Protein 6BNG (pdb70)

Nearest PDB structures (foldseek):
  6bng-assembly1_A-2  TM=1.004E+00  e=1.005E-58  Acinetobacter baumannii AB307-0294
  6bng-assembly1_B-2  TM=1.002E+00  e=2.944E-54  Acinetobacter baumannii AB307-0294
  4jth-assembly1_C  TM=9.704E-01  e=1.475E-37  Neisseria meningitidis MC58
  4jtg-assembly1_D  TM=9.733E-01  e=2.220E-37  Neisseria meningitidis MC58
  4jtg-assembly1_A  TM=9.675E-01  e=5.995E-37  Neisseria meningitidis MC58

Sequence (547 aa):
HHKPQEVVRLGDIQMANHLPFVLFGGMNVLESKDLAFEIAETYIDICKRLDIPYVFKASFDKANRSSLHSFRGPGLEKGIEWLGDIKKHFNVPIITDVHEPYQAAPVAEVADIIQLPAFLSRQTDLVEAMAKTQAIINIKKAQFLAPHHEMRHILHKCLEAGNDKLILCERGSAFGYNNLVVDMLGFDIIMKEMNVPVFFDVTHALQTPGGGRRAQITTLARAGMATGLAGLFLESHPDPDKAKCDGPSALRLSQLEPFLAQLKELDTLVKGFKKLDTHKPQEVVRLGDIQMANHLPFVLFGGMNVLESKDLAFEIAETYIDICKRLDIPYVFKASFDKANRSSLHSFRGPGLEKGIEWLGDIKKHFNVPIITDVHEPYQAAPVAEVADIIQLPAFLSRQTDLVEAMAKTQAIINIKKAQFLAPHHEMRHILHKCLEAGNDKLILCERGSAFGYNNLVVDMLGFDIMKEMNVPVFFDVTHALQTPRRAQITTLARAGMATGLAGLFLESHPDPDKCDGPSALRLSQLEPFLAQLKELDTLVKGFKKLDTH

InterPro domains:
  IPR006218 DAHP synthetase I/KDSA [PF00793] (14-277)
  IPR006269 3-deoxy-8-phosphooctulonate synthase [MF_00056] (17-279)
  IPR006269 3-deoxy-8-phosphooctulonate synthase [PTHR21057] (11-283)
  IPR006269 3-deoxy-8-phosphooctulonate synthase [TIGR01362] (22-277)
  IPR013785 Aldolase-type TIM barrel [G3DSA:3.20.20.70] (2-285)

Organism: Acinetobacter baumannii (strain AB307-0294) (NCBI:txid557600)

Solvent-accessible surface area: 21484 Å² total; per-residue (Å²): 124,163,55,34,78,93,35,0,143,33,75,108,22,77,0,0,24,110,41,80,2,0,0,0,0,0,0,10,0,1,37,46,73,117,33,0,45,92,0,0,108,39,0,50,62,11,4,167,132,34,109,8,44,17,0,0,4,0,0,0,14,23,48,99,77,121,53,156,162,25,75,114,23,32,21,31,141,106,0,28,103,35,1,21,55,0,60,87,129,42,138,9,28,0,0,0,13,0,20,88,55,144,13,1,63,50,1,24,143,23,2,30,0,0,9,1,18,11,118,50,1,122,99,78,101,6,1,83,24,1,0,156,37,86,15,8,1,0,0,9,3,0,25,118,10,38,26,107,40,0,100,110,6,5,89,48,0,10,145,28,41,1,48,52,0,0,0,0,2,19,0,13,52,54,70,206,74,44,4,1,5,33,1,32,2,2,33,80,0,44,129,12,79,0,0,0,0,0,0,0,0,16,0,2,35,57,56,78,84,94,46,23,35,25,0,11,12,2,0,25,0,0,0,0,1,5,0,0,0,0,0,0,2,1,13,53,52,1,113,146,19,104,16,39,3,83,6,5,0,71,14,98,32,0,57,57,1,0,40,18,1,51,93,0,2,83,39,8,46,65,31,82,113,54,92,9,188,118,33,32,96,56,2,71,29,74,136,15,109,0,0,26,114,42,82,3,0,0,0,0,0,5,29,14,13,56,47,60,77,24,11,50,97,0,2,46,40,0,35,72,11,4,78,160,44,110,7,47,17,0,8,5,13,21,10,17,15,42,106,84,125,52,94,175,29,66,120,38,36,24,50,87,114,1,26,62,64,21,22,100,17,62,88,146,64,137,15,23,5,2,17,18,0,24,81,50,150,14,1,59,54,5,24,137,29,5,29,0,0,15,1,15,11,107,51,1,134,93,71,100,4,3,102,27,2,0,67,32,112,14,10,2,0,0,9,3,0,27,117,17,38,23,109,53,0,146,87,6,8,46,53,1,53,150,32,53,3,78,21,0,0,0,0,3,22,0,14,52,53,72,208,101,59,13,2,5,25,2,5,2,0,31,70,0,45,79,39,78,0,0,0,0,0,0,0,0,24,1,6,52,102,92,74,45,42,14,1,18,11,2,0,29,0,0,0,0,0,4,0,0,0,0,11,1,8,1,43,65,62,12,157,81,28,29,7,99,9,5,0,33,15,112,12,0,33,64,3,0,36,21,2,55,98,0,4,85,31,5,43,66,38,81,109,43,95,0,135

CATH classification: 3.20.20.70

Radius of gyration: 25.03 Å; Cα contacts (8 Å, |Δi|>4): 1217; chains: 2; bounding box: 47×47×76 Å

B-factor: mean 63.25, std 25.28, range [14.97, 135.39]

Foldseek 3Di:
DFAFALWFDDPVDIFHLLDQAAEAEAAAACPDLVQRLVRLVLVVVLCVVLVHHYAYEHEQFDPDDPDPPADTHPDQPVVLVSLQVSCVVVVHAYEYEDDDLVSQQSSVVRHQEYEYDQVCLPVLSNLLSNLVNQHAYEYEHHQDDALLVVVVSCRSSVVSPHRRYEYEYQFHDDDAQAGDGDLVSVVSNVVSSYFYEYALLNRCGSHVPHVLVCSLVSLLSNLLSRGRYYYAHAGCQLVPRSPSSSRHHNSVCVNVSVNVSSVSNVVNSPDDDDDPD/DFALWFDDPPDTFHLLDQAAEAEAAAACPDLVQRLVRLVLVVVLCVVLVHHYAYEHEQFPDDDDDPPADTHPDLPVVLVSLQVSCVVPVHAYEYEDDALVSQQSSLVRHQEYEHDQVCLPPLSNLLSNLVNQHAYEYEHHQDDALLVVVVSCVSSVVSPHRRYEYEYQFHDDDAQAGDGDLVSVVSNSVVSHFYEYELLNNHGSCCCPCSLVVLLSNLLVGGRYYYAHAGCQLVRPSSVSHHNSVCPNVSVNVSSVSNVVNSPDDDDDPD

Structure (mmCIF, N/CA/C/O backbone):
data_6BNG
#
_entry.id   6BNG
#
_cell.length_a   77.690
_cell.length_b   83.930
_cell.length_c   87.700
_cell.angle_alpha   90.000
_cell.angle_beta   90.000
_cell.angle_gamma   90.000
#
_symmetry.space_group_name_H-M   'P 21 21 2'
#
loop_
_entity.id
_entity.type
_entity.pdbx_description
1 polymer '2-dehydro-3-deoxyphosphooctonate aldolase'
2 non-polymer 'SULFATE ION'
3 water water
#
loop_
_atom_site.group_PDB
_atom_site.id
_atom_site.type_symbol
_atom_site.label_atom_id
_atom_site.label_alt_id
_atom_site.label_comp_id
_atom_site.label_asym_id
_atom_site.label_entity_id
_atom_site.label_seq_id
_atom_site.pdbx_PDB_ins_code
_atom_site.Cartn_x
_atom_site.Cartn_y
_atom_site.Cartn_z
_atom_site.occupancy
_atom_site.B_iso_or_equiv
_atom_site.auth_seq_id
_atom_site.auth_comp_id
_atom_site.auth_asym_id
_atom_site.auth_atom_id
_atom_site.pdbx_PDB_model_num
ATOM 1 N N . HIS A 1 7 ? 42.489 -27.394 12.100 1.00 94.04 3 HIS A N 1
ATOM 2 C CA . HIS A 1 7 ? 41.429 -26.418 11.896 1.00 94.13 3 HIS A CA 1
ATOM 3 C C . HIS A 1 7 ? 41.587 -25.711 10.551 1.00 88.86 3 HIS A C 1
ATOM 4 O O . HIS A 1 7 ? 41.626 -24.483 10.488 1.00 81.68 3 HIS A O 1
ATOM 6 N N . HIS A 1 8 ? 41.637 -26.480 9.464 1.00 87.67 4 HIS A N 1
ATOM 7 C CA . HIS A 1 8 ? 42.083 -25.904 8.203 1.00 81.51 4 HIS A CA 1
ATOM 8 C C . HIS A 1 8 ? 40.981 -25.583 7.202 1.00 79.23 4 HIS A C 1
ATOM 9 O O . HIS A 1 8 ? 41.152 -24.667 6.390 1.00 78.88 4 HIS A O 1
ATOM 16 N N . LYS A 1 9 ? 39.867 -26.280 7.235 1.00 71.49 5 LYS A N 1
ATOM 17 C CA . LYS A 1 9 ? 38.961 -26.127 6.122 1.00 61.26 5 LYS A CA 1
ATOM 18 C C . LYS A 1 9 ? 37.682 -25.428 6.567 1.00 53.05 5 LYS A C 1
ATOM 19 O O . LYS A 1 9 ? 37.238 -25.611 7.700 1.00 52.90 5 LYS A O 1
ATOM 21 N N . PRO A 1 10 ? 37.085 -24.601 5.721 1.00 51.34 6 PRO A N 1
ATOM 22 C CA . PRO A 1 10 ? 35.786 -24.017 6.062 1.00 49.95 6 PRO A CA 1
ATOM 23 C C . PRO A 1 10 ? 34.642 -24.975 5.746 1.00 52.88 6 PRO A C 1
ATOM 24 O O . PRO A 1 10 ? 34.790 -25.961 5.015 1.00 47.50 6 PRO A O 1
ATOM 28 N N . GLN A 1 11 ? 33.488 -24.678 6.352 1.00 49.13 7 GLN A N 1
ATOM 29 C CA . GLN A 1 11 ? 32.291 -25.506 6.197 1.00 52.06 7 GLN A CA 1
ATOM 30 C C . GLN A 1 11 ? 31.601 -25.176 4.882 1.00 48.53 7 GLN A C 1
ATOM 31 O O . GLN A 1 11 ? 31.252 -24.012 4.626 1.00 48.67 7 GLN A O 1
ATOM 37 N N . GLU A 1 12 ? 31.417 -26.196 4.045 1.00 51.47 8 GLU A N 1
ATOM 38 C CA . GLU A 1 12 ? 30.710 -25.994 2.787 1.00 57.47 8 GLU A CA 1
ATOM 39 C C . GLU A 1 12 ? 29.235 -25.683 3.025 1.00 51.01 8 GLU A C 1
ATOM 40 O O . GLU A 1 12 ? 28.654 -24.854 2.314 1.00 43.52 8 GLU A O 1
ATOM 46 N N . VAL A 1 13 ? 28.628 -26.308 4.032 1.00 46.42 9 VAL A N 1
ATOM 47 C CA . VAL A 1 13 ? 27.226 -26.072 4.404 1.00 49.05 9 VAL A CA 1
ATOM 48 C C . VAL A 1 13 ? 27.202 -25.340 5.740 1.00 44.50 9 VAL A C 1
ATOM 49 O O . VAL A 1 13 ? 27.682 -25.859 6.750 1.00 54.25 9 VAL A O 1
ATOM 53 N N . VAL A 1 14 ? 26.712 -24.112 5.758 1.00 45.85 10 VAL A N 1
ATOM 54 C CA . VAL A 1 14 ? 26.643 -23.359 7.005 1.00 46.12 10 VAL A CA 1
ATOM 55 C C . VAL A 1 14 ? 25.228 -23.462 7.559 1.00 49.59 10 VAL A C 1
ATOM 56 O O . VAL A 1 14 ? 24.254 -23.089 6.893 1.00 49.97 10 VAL A O 1
ATOM 60 N N . ARG A 1 15 ? 25.122 -23.974 8.777 1.00 53.55 11 ARG A N 1
ATOM 61 C CA . ARG A 1 15 ? 23.855 -24.268 9.425 1.00 51.47 11 ARG A CA 1
ATOM 62 C C . ARG A 1 15 ? 23.562 -23.259 10.517 1.00 55.00 11 ARG A C 1
ATOM 63 O O . ARG A 1 15 ? 24.466 -22.820 11.231 1.00 57.00 11 ARG A O 1
ATOM 71 N N . LEU A 1 16 ? 22.298 -22.858 10.604 1.00 51.65 12 LEU A N 1
ATOM 72 C CA . LEU A 1 16 ? 21.838 -21.957 11.659 1.00 53.03 12 LEU A CA 1
ATOM 73 C C . LEU A 1 16 ? 20.453 -22.460 12.069 1.00 54.07 12 LEU A C 1
ATOM 74 O O . LEU A 1 16 ? 19.445 -22.081 11.474 1.00 49.29 12 LEU A O 1
ATOM 79 N N . GLY A 1 17 ? 20.425 -23.383 13.016 1.00 61.72 13 GLY A N 1
ATOM 80 C CA . GLY A 1 17 ? 19.169 -24.015 13.397 1.00 60.17 13 GLY A CA 1
ATOM 81 C C . GLY A 1 17 ? 18.575 -24.751 12.211 1.00 57.86 13 GLY A C 1
ATOM 82 O O . GLY A 1 17 ? 19.211 -25.630 11.609 1.00 58.10 13 GLY A O 1
ATOM 83 N N . ASP A 1 18 ? 17.354 -24.370 11.842 1.00 63.28 14 ASP A N 1
ATOM 84 C CA . ASP A 1 18 ? 16.664 -25.005 10.724 1.00 66.76 14 ASP A CA 1
ATOM 85 C C . ASP A 1 18 ? 17.251 -24.621 9.368 1.00 63.25 14 ASP A C 1
ATOM 86 O O . ASP A 1 18 ? 16.993 -25.317 8.379 1.00 65.73 14 ASP A O 1
ATOM 88 N N . ILE A 1 19 ? 18.006 -23.519 9.290 1.00 50.42 15 ILE A N 1
ATOM 89 C CA . ILE A 1 19 ? 18.459 -22.974 8.016 1.00 50.81 15 ILE A CA 1
ATOM 90 C C . ILE A 1 19 ? 19.788 -23.606 7.627 1.00 51.00 15 ILE A C 1
ATOM 91 O O . ILE A 1 19 ? 20.682 -23.798 8.462 1.00 49.06 15 ILE A O 1
ATOM 96 N N . GLN A 1 20 ? 19.923 -23.917 6.341 1.00 51.26 16 GLN A N 1
ATOM 97 C CA . GLN A 1 20 ? 21.141 -24.461 5.765 1.00 47.98 16 GLN A CA 1
ATOM 98 C C . GLN A 1 20 ? 21.556 -23.609 4.580 1.00 44.31 16 GLN A C 1
ATOM 99 O O . GLN A 1 20 ? 20.768 -23.439 3.649 1.00 50.50 16 GLN A O 1
ATOM 105 N N . MET A 1 21 ? 22.796 -23.124 4.588 1.00 40.76 17 MET A N 1
ATOM 106 C CA . MET A 1 21 ? 23.324 -22.258 3.540 1.00 42.04 17 MET A CA 1
ATOM 107 C C . MET A 1 21 ? 24.460 -22.953 2.789 1.00 50.37 17 MET A C 1
ATOM 108 O O . MET A 1 21 ? 25.445 -23.389 3.402 1.00 50.49 17 MET A O 1
ATOM 113 N N . ALA A 1 22 ? 24.304 -23.083 1.471 1.00 40.44 18 ALA A N 1
ATOM 114 C CA . ALA A 1 22 ? 25.306 -23.683 0.602 1.00 42.08 18 ALA A CA 1
ATOM 115 C C . ALA A 1 22 ? 24.941 -23.371 -0.840 1.00 41.20 18 ALA A C 1
ATOM 116 O O . ALA A 1 22 ? 23.768 -23.232 -1.183 1.00 41.06 18 ALA A O 1
ATOM 118 N N . ASN A 1 23 ? 25.959 -23.370 -1.696 1.00 48.18 19 ASN A N 1
ATOM 119 C CA . ASN A 1 23 ? 25.798 -22.950 -3.083 1.00 47.81 19 ASN A CA 1
ATOM 120 C C . ASN A 1 23 ? 24.932 -23.899 -3.910 1.00 49.13 19 ASN A C 1
ATOM 121 O O . ASN A 1 23 ? 24.435 -23.494 -4.967 1.00 50.76 19 ASN A O 1
ATOM 126 N N . HIS A 1 24 ? 24.713 -25.131 -3.454 1.00 50.54 20 HIS A N 1
ATOM 127 C CA . HIS A 1 24 ? 23.845 -26.071 -4.157 1.00 48.57 20 HIS A CA 1
ATOM 128 C C . HIS A 1 24 ? 22.448 -26.168 -3.558 1.00 50.16 20 HIS A C 1
ATOM 129 O O . HIS A 1 24 ? 21.630 -26.939 -4.071 1.00 47.68 20 HIS A O 1
ATOM 136 N N . LEU A 1 25 ? 22.160 -25.429 -2.494 1.00 44.70 21 LEU A N 1
ATOM 137 C CA . LEU A 1 25 ? 20.910 -25.507 -1.753 1.00 44.68 21 LEU A CA 1
ATOM 138 C C . LEU A 1 25 ? 19.987 -24.339 -2.112 1.00 51.51 21 LEU A C 1
ATOM 139 O O . LEU A 1 25 ? 20.409 -23.367 -2.745 1.00 49.96 21 LEU A O 1
ATOM 144 N N . PRO A 1 26 ? 18.698 -24.410 -1.742 1.00 47.04 22 PRO A N 1
ATOM 145 C CA . PRO A 1 26 ? 17.799 -23.274 -2.008 1.00 42.44 22 PRO A CA 1
ATOM 146 C C . PRO A 1 26 ? 18.335 -21.987 -1.388 1.00 43.48 22 PRO A C 1
ATOM 147 O O . PRO A 1 26 ? 18.820 -21.982 -0.256 1.00 39.80 22 PRO A O 1
ATOM 151 N N . PHE A 1 27 ? 18.205 -20.881 -2.120 1.00 41.09 23 PHE A N 1
ATOM 152 C CA . PHE A 1 27 ? 18.862 -19.646 -1.693 1.00 41.54 23 PHE A CA 1
ATOM 153 C C . PHE A 1 27 ? 18.238 -19.135 -0.406 1.00 41.68 23 PHE A C 1
ATOM 154 O O . PHE A 1 27 ? 17.060 -19.347 -0.141 1.00 41.55 23 PHE A O 1
ATOM 162 N N . VAL A 1 28 ? 19.070 -18.522 0.428 1.00 38.45 24 VAL A N 1
ATOM 163 C CA . VAL A 1 28 ? 18.660 -17.955 1.705 1.00 39.22 24 VAL A CA 1
ATOM 164 C C . VAL A 1 28 ? 18.708 -16.436 1.588 1.00 38.73 24 VAL A C 1
ATOM 165 O O . VAL A 1 28 ? 19.604 -15.893 0.937 1.00 38.66 24 VAL A O 1
ATOM 169 N N . LEU A 1 29 ? 17.754 -15.751 2.218 1.00 38.27 25 LEU A N 1
ATOM 170 C CA . LEU A 1 29 ? 17.669 -14.296 2.163 1.00 37.59 25 LEU A CA 1
ATOM 171 C C . LEU A 1 29 ? 18.165 -13.707 3.477 1.00 38.24 25 LEU A C 1
ATOM 172 O O . LEU A 1 29 ? 17.620 -14.031 4.542 1.00 35.68 25 LEU A O 1
ATOM 177 N N . PHE A 1 30 ? 19.218 -12.874 3.397 1.00 37.65 26 PHE A N 1
ATOM 178 C CA . PHE A 1 30 ? 19.571 -11.916 4.449 1.00 34.18 26 PHE A CA 1
ATOM 179 C C . PHE A 1 30 ? 18.882 -10.629 4.037 1.00 37.19 26 PHE A C 1
ATOM 180 O O . PHE A 1 30 ? 19.335 -9.952 3.110 1.00 36.26 26 PHE A O 1
ATOM 188 N N . GLY A 1 31 ? 17.776 -10.292 4.685 1.00 38.18 27 GLY A N 1
ATOM 189 C CA . GLY A 1 31 ? 16.971 -9.167 4.233 1.00 34.57 27 GLY A CA 1
ATOM 190 C C . GLY A 1 31 ? 16.486 -8.314 5.383 1.00 36.55 27 GLY A C 1
ATOM 191 O O . GLY A 1 31 ? 16.149 -8.809 6.459 1.00 38.63 27 GLY A O 1
ATOM 192 N N . GLY A 1 32 ? 16.400 -7.019 5.121 1.00 41.20 28 GLY A N 1
ATOM 193 C CA . GLY A 1 32 ? 15.895 -6.110 6.123 1.00 41.03 28 GLY A CA 1
ATOM 194 C C . GLY A 1 32 ? 15.983 -4.678 5.675 1.00 39.81 28 GLY A C 1
ATOM 195 O O . GLY A 1 32 ? 15.478 -4.321 4.606 1.00 39.30 28 GLY A O 1
ATOM 196 N N . MET A 1 33 ? 16.649 -3.856 6.481 1.00 41.42 29 MET A N 1
ATOM 197 C CA . MET A 1 33 ? 16.754 -2.427 6.239 1.00 39.06 29 MET A CA 1
ATOM 198 C C . MET A 1 33 ? 18.201 -1.990 6.433 1.00 38.84 29 MET A C 1
ATOM 199 O O . MET A 1 33 ? 19.025 -2.708 7.014 1.00 33.98 29 MET A O 1
ATOM 204 N N . ASN A 1 34 ? 18.534 -0.816 5.904 1.00 36.09 30 ASN A N 1
ATOM 205 C CA . ASN A 1 34 ? 19.921 -0.383 6.024 1.00 34.02 30 ASN A CA 1
ATOM 206 C C . ASN A 1 34 ? 20.305 -0.174 7.480 1.00 35.78 30 ASN A C 1
ATOM 207 O O . ASN A 1 34 ? 21.298 -0.730 7.959 1.00 40.03 30 ASN A O 1
ATOM 212 N N . VAL A 1 35 ? 19.530 0.613 8.207 1.00 39.67 31 VAL A N 1
ATOM 213 C CA . VAL A 1 35 ? 19.897 0.984 9.565 1.00 41.08 31 VAL A CA 1
ATOM 214 C C . VAL A 1 35 ? 18.639 0.943 10.406 1.00 39.15 31 VAL A C 1
ATOM 215 O O . VAL A 1 35 ? 17.527 1.114 9.895 1.00 43.14 31 VAL A O 1
ATOM 219 N N . LEU A 1 36 ? 18.813 0.651 11.696 1.00 39.11 32 LEU A N 1
ATOM 220 C CA . LEU A 1 36 ? 17.687 0.691 12.621 1.00 46.34 32 LEU A CA 1
ATOM 221 C C . LEU A 1 36 ? 17.207 2.132 12.787 1.00 46.53 32 LEU A C 1
ATOM 222 O O . LEU A 1 36 ? 17.679 2.848 13.677 1.00 48.06 32 LEU A O 1
ATOM 227 N N . GLU A 1 37 ? 16.303 2.580 11.912 1.00 47.98 33 GLU A N 1
ATOM 228 C CA . GLU A 1 37 ? 15.808 3.960 11.999 1.00 48.80 33 GLU A CA 1
ATOM 229 C C . GLU A 1 37 ? 14.964 4.170 13.252 1.00 52.13 33 GLU A C 1
ATOM 230 O O . GLU A 1 37 ? 15.053 5.216 13.906 1.00 55.98 33 GLU A O 1
ATOM 236 N N . SER A 1 38 ? 14.129 3.201 13.595 1.00 53.93 34 SER A N 1
ATOM 237 C CA . SER A 1 38 ? 13.359 3.280 14.825 1.00 54.76 34 SER A CA 1
ATOM 238 C C . SER A 1 38 ? 12.919 1.877 15.181 1.00 52.42 34 SER A C 1
ATOM 239 O O . SER A 1 38 ? 12.915 0.977 14.338 1.00 51.35 34 SER A O 1
ATOM 242 N N . LYS A 1 39 ? 12.555 1.702 16.448 1.00 52.22 35 LYS A N 1
ATOM 243 C CA . LYS A 1 39 ? 12.129 0.388 16.898 1.00 55.15 35 LYS A CA 1
ATOM 244 C C . LYS A 1 39 ? 10.875 -0.058 16.160 1.00 56.65 35 LYS A C 1
ATOM 245 O O . LYS A 1 39 ? 10.770 -1.220 15.746 1.00 53.10 35 LYS A O 1
ATOM 251 N N . ASP A 1 40 ? 9.922 0.864 15.961 1.00 59.70 36 ASP A N 1
ATOM 252 C CA . ASP A 1 40 ? 8.657 0.515 15.318 1.00 57.61 36 ASP A CA 1
ATOM 253 C C . ASP A 1 40 ? 8.845 0.169 13.848 1.00 50.83 36 ASP A C 1
ATOM 254 O O . ASP A 1 40 ? 8.233 -0.779 13.349 1.00 44.86 36 ASP A O 1
ATOM 259 N N . LEU A 1 41 ? 9.670 0.933 13.126 1.00 45.06 37 LEU A N 1
ATOM 260 C CA . LEU A 1 41 ? 9.874 0.613 11.721 1.00 49.73 37 LEU A CA 1
ATOM 261 C C . LEU A 1 41 ? 10.598 -0.726 11.571 1.00 45.51 37 LEU A C 1
ATOM 262 O O . LEU A 1 41 ? 10.306 -1.503 10.650 1.00 41.58 37 LEU A O 1
ATOM 267 N N . ALA A 1 42 ? 11.528 -1.022 12.475 1.00 42.43 38 ALA A N 1
ATOM 268 C CA . ALA A 1 42 ? 12.226 -2.301 12.402 1.00 43.75 38 ALA A CA 1
ATOM 269 C C . ALA A 1 42 ? 11.254 -3.467 12.592 1.00 47.15 38 ALA A C 1
ATOM 270 O O . ALA A 1 42 ? 11.346 -4.486 11.890 1.00 47.27 38 ALA A O 1
ATOM 272 N N . PHE A 1 43 ? 10.309 -3.334 13.528 1.00 42.66 39 PHE A N 1
ATOM 273 C CA . PHE A 1 43 ? 9.304 -4.375 13.717 1.00 52.03 39 PHE A CA 1
ATOM 274 C C . PHE A 1 43 ? 8.414 -4.519 12.489 1.00 54.82 39 PHE A C 1
ATOM 275 O O . PHE A 1 43 ? 8.125 -5.639 12.054 1.00 57.24 39 PHE A O 1
ATOM 283 N N . GLU A 1 44 ? 7.983 -3.400 11.906 1.00 52.06 40 GLU A N 1
ATOM 284 C CA . GLU A 1 44 ? 7.143 -3.471 10.715 1.00 52.50 40 GLU A CA 1
ATOM 285 C C . GLU A 1 44 ? 7.883 -4.146 9.563 1.00 45.46 40 GLU A C 1
ATOM 286 O O . GLU A 1 44 ? 7.332 -5.003 8.869 1.00 46.45 40 GLU A O 1
ATOM 292 N N . ILE A 1 45 ? 9.135 -3.763 9.340 1.00 37.90 41 ILE A N 1
ATOM 293 C CA . ILE A 1 45 ? 9.894 -4.343 8.238 1.00 41.23 41 ILE A CA 1
ATOM 294 C C . ILE A 1 45 ? 10.130 -5.833 8.464 1.00 42.53 41 ILE A C 1
ATOM 295 O O . ILE A 1 45 ? 9.964 -6.639 7.540 1.00 45.07 41 ILE A O 1
ATOM 300 N N . ALA A 1 46 ? 10.493 -6.227 9.691 1.00 39.35 42 ALA A N 1
ATOM 301 C CA . ALA A 1 46 ? 10.704 -7.648 9.984 1.00 40.90 42 ALA A CA 1
ATOM 302 C C . ALA A 1 46 ? 9.437 -8.459 9.733 1.00 43.70 42 ALA A C 1
ATOM 303 O O . ALA A 1 46 ? 9.477 -9.503 9.070 1.00 45.02 42 ALA A O 1
ATOM 305 N N . GLU A 1 47 ? 8.295 -7.977 10.244 1.00 41.40 43 GLU A N 1
ATOM 306 C CA . GLU A 1 47 ? 7.035 -8.677 10.029 1.00 45.20 43 GLU A CA 1
ATOM 307 C C . GLU A 1 47 ? 6.754 -8.854 8.544 1.00 48.78 43 GLU A C 1
ATOM 308 O O . GLU A 1 47 ? 6.305 -9.924 8.120 1.00 44.28 43 GLU A O 1
ATOM 314 N N . THR A 1 48 ? 7.028 -7.819 7.739 1.00 38.90 44 THR A N 1
ATOM 315 C CA . THR A 1 48 ? 6.741 -7.886 6.310 1.00 45.03 44 THR A CA 1
ATOM 316 C C . THR A 1 48 ? 7.631 -8.904 5.598 1.00 46.81 44 THR A C 1
ATOM 317 O O . THR A 1 48 ? 7.133 -9.722 4.807 1.00 42.08 44 THR A O 1
ATOM 321 N N . TYR A 1 49 ? 8.940 -8.903 5.893 1.00 41.12 45 TYR A N 1
ATOM 322 C CA . TYR A 1 49 ? 9.812 -9.915 5.307 1.00 40.82 45 TYR A CA 1
ATOM 323 C C . TYR A 1 49 ? 9.377 -11.310 5.724 1.00 40.45 45 TYR A C 1
ATOM 324 O O . TYR A 1 49 ? 9.293 -12.221 4.894 1.00 43.80 45 TYR A O 1
ATOM 333 N N . ILE A 1 50 ? 9.136 -11.498 7.024 1.00 42.87 46 ILE A N 1
ATOM 334 C CA . ILE A 1 50 ? 8.856 -12.832 7.552 1.00 44.45 46 ILE A CA 1
ATOM 335 C C . ILE A 1 50 ? 7.620 -13.429 6.894 1.00 43.44 46 ILE A C 1
ATOM 336 O O . ILE A 1 50 ? 7.624 -14.603 6.491 1.00 44.55 46 ILE A O 1
ATOM 341 N N . ASP A 1 51 ? 6.554 -12.627 6.745 1.00 48.35 47 ASP A N 1
ATOM 342 C CA . ASP A 1 51 ? 5.316 -13.126 6.134 1.00 49.32 47 ASP A CA 1
ATOM 343 C C . ASP A 1 51 ? 5.534 -13.510 4.680 1.00 48.37 47 ASP A C 1
ATOM 344 O O . ASP A 1 51 ? 5.092 -14.572 4.236 1.00 41.47 47 ASP A O 1
ATOM 349 N N . ILE A 1 52 ? 6.178 -12.632 3.913 1.00 45.85 48 ILE A N 1
ATOM 350 C CA . ILE A 1 52 ? 6.441 -12.911 2.504 1.00 46.84 48 ILE A CA 1
ATOM 351 C C . ILE A 1 52 ? 7.306 -14.165 2.348 1.00 48.83 48 ILE A C 1
ATOM 352 O O . ILE A 1 52 ? 7.014 -15.043 1.523 1.00 41.36 48 ILE A O 1
ATOM 357 N N . CYS A 1 53 ? 8.390 -14.264 3.128 1.00 38.27 49 CYS A N 1
ATOM 358 C CA . CYS A 1 53 ? 9.270 -15.421 2.991 1.00 49.20 49 CYS A CA 1
ATOM 359 C C . CYS A 1 53 ? 8.562 -16.718 3.371 1.00 50.99 49 CYS A C 1
ATOM 360 O O . CYS A 1 53 ? 8.847 -17.771 2.790 1.00 43.74 49 CYS A O 1
ATOM 363 N N . LYS A 1 54 ? 7.626 -16.662 4.319 1.00 50.85 50 LYS A N 1
ATOM 364 C CA . LYS A 1 54 ? 6.892 -17.867 4.679 1.00 50.21 50 LYS A CA 1
ATOM 365 C C . LYS A 1 54 ? 5.984 -18.324 3.549 1.00 52.33 50 LYS A C 1
ATOM 366 O O . LYS A 1 54 ? 5.908 -19.522 3.256 1.00 48.23 50 LYS A O 1
ATOM 372 N N . ARG A 1 55 ? 5.264 -17.391 2.915 1.00 52.77 51 ARG A N 1
ATOM 373 C CA . ARG A 1 55 ? 4.340 -17.803 1.864 1.00 51.38 51 ARG A CA 1
ATOM 374 C C . ARG A 1 55 ? 5.087 -18.258 0.621 1.00 43.44 51 ARG A C 1
ATOM 375 O O . ARG A 1 55 ? 4.666 -19.215 -0.042 1.00 44.51 51 ARG A O 1
ATOM 383 N N . LEU A 1 56 ? 6.234 -17.656 0.352 1.00 42.00 52 LEU A N 1
ATOM 384 C CA . LEU A 1 56 ? 7.065 -18.043 -0.771 1.00 50.55 52 LEU A CA 1
ATOM 385 C C . LEU A 1 56 ? 8.018 -19.176 -0.417 1.00 49.95 52 LEU A C 1
ATOM 386 O O . LEU A 1 56 ? 8.698 -19.688 -1.311 1.00 46.61 52 LEU A O 1
ATOM 391 N N . ASP A 1 57 ? 8.104 -19.540 0.865 1.00 42.11 53 ASP A N 1
ATOM 392 C CA . ASP A 1 57 ? 8.981 -20.609 1.352 1.00 42.53 53 ASP A CA 1
ATOM 393 C C . ASP A 1 57 ? 10.452 -20.310 1.033 1.00 46.11 53 ASP A C 1
ATOM 394 O O . ASP A 1 57 ? 11.143 -21.066 0.339 1.00 48.51 53 ASP A O 1
ATOM 399 N N . ILE A 1 58 ? 10.933 -19.198 1.583 1.00 39.95 54 ILE A N 1
ATOM 400 C CA . ILE A 1 58 ? 12.318 -18.753 1.454 1.00 38.74 54 ILE A CA 1
ATOM 401 C C . ILE A 1 58 ? 12.926 -18.607 2.844 1.00 40.66 54 ILE A C 1
ATOM 402 O O . ILE A 1 58 ? 12.390 -17.863 3.667 1.00 39.43 54 ILE A O 1
ATOM 407 N N . PRO A 1 59 ? 14.025 -19.301 3.161 1.00 38.47 55 PRO A N 1
ATOM 408 C CA . PRO A 1 59 ? 14.653 -19.144 4.485 1.00 41.86 55 PRO A CA 1
ATOM 409 C C . PRO A 1 59 ? 15.164 -17.723 4.682 1.00 42.50 55 PRO A C 1
ATOM 410 O O . PRO A 1 59 ? 15.674 -17.096 3.753 1.00 48.34 55 PRO A O 1
ATOM 414 N N . TYR A 1 60 ? 15.033 -17.217 5.908 1.00 40.43 56 TYR A N 1
ATOM 415 C CA . TYR A 1 60 ? 15.154 -15.784 6.140 1.00 38.50 56 TYR A CA 1
ATOM 416 C C . TYR A 1 60 ? 15.945 -15.455 7.398 1.00 35.98 56 TYR A C 1
ATOM 417 O O . TYR A 1 60 ? 15.783 -16.101 8.438 1.00 39.02 56 TYR A O 1
ATOM 426 N N . VAL A 1 61 ? 16.803 -14.443 7.284 1.00 33.98 57 VAL A N 1
ATOM 427 C CA . VAL A 1 61 ? 17.515 -13.831 8.404 1.00 42.25 57 VAL A CA 1
ATOM 428 C C . VAL A 1 61 ? 17.303 -12.320 8.352 1.00 41.91 57 VAL A C 1
ATOM 429 O O . VAL A 1 61 ? 17.529 -11.692 7.310 1.00 37.26 57 VAL A O 1
ATOM 433 N N . PHE A 1 62 ? 16.872 -11.735 9.467 1.00 41.41 58 PHE A N 1
ATOM 434 C CA . PHE A 1 62 ? 16.613 -10.304 9.488 1.00 38.96 58 PHE A CA 1
ATOM 435 C C . PHE A 1 62 ? 17.917 -9.525 9.610 1.00 39.73 58 PHE A C 1
ATOM 436 O O . PHE A 1 62 ? 18.769 -9.849 10.441 1.00 46.12 58 PHE A O 1
ATOM 444 N N . LYS A 1 63 ? 18.054 -8.469 8.806 1.00 37.44 59 LYS A N 1
ATOM 445 C CA . LYS A 1 63 ? 19.276 -7.670 8.769 1.00 36.60 59 LYS A CA 1
ATOM 446 C C . LYS A 1 63 ? 18.957 -6.220 9.098 1.00 38.56 59 LYS A C 1
ATOM 447 O O . LYS A 1 63 ? 18.013 -5.645 8.547 1.00 42.33 59 LYS A O 1
ATOM 453 N N . ALA A 1 64 ? 19.755 -5.633 9.988 1.00 38.18 60 ALA A N 1
ATOM 454 C CA . ALA A 1 64 ? 19.733 -4.191 10.202 1.00 36.78 60 ALA A CA 1
ATOM 455 C C . ALA A 1 64 ? 20.998 -3.809 10.952 1.00 37.97 60 ALA A C 1
ATOM 456 O O . ALA A 1 64 ? 21.410 -4.518 11.876 1.00 35.21 60 ALA A O 1
ATOM 458 N N . SER A 1 65 ? 21.599 -2.680 10.556 1.00 42.14 61 SER A N 1
ATOM 459 C CA . SER A 1 65 ? 22.784 -2.154 11.227 1.00 36.52 61 SER A CA 1
ATOM 460 C C . SER A 1 65 ? 22.378 -1.418 12.492 1.00 40.74 61 SER A C 1
ATOM 461 O O . SER A 1 65 ? 21.327 -0.763 12.539 1.00 40.73 61 SER A O 1
ATOM 464 N N . PHE A 1 66 ? 23.212 -1.531 13.528 1.00 40.20 62 PHE A N 1
ATOM 465 C CA . PHE A 1 66 ? 23.012 -0.675 14.686 1.00 39.03 62 PHE A CA 1
ATOM 466 C C . PHE A 1 66 ? 23.829 0.600 14.607 1.00 35.48 62 PHE A C 1
ATOM 467 O O . PHE A 1 66 ? 23.540 1.547 15.343 1.00 39.23 62 PHE A O 1
ATOM 475 N N . ASP A 1 67 ? 24.825 0.652 13.722 1.00 34.65 63 ASP A N 1
ATOM 476 C CA . ASP A 1 67 ? 25.654 1.841 13.572 1.00 33.06 63 ASP A CA 1
ATOM 477 C C . ASP A 1 67 ? 26.140 1.934 12.137 1.00 35.10 63 ASP A C 1
ATOM 478 O O . ASP A 1 67 ? 26.551 0.931 11.550 1.00 36.21 63 ASP A O 1
ATOM 483 N N . LYS A 1 68 ? 26.019 3.132 11.565 1.00 39.52 64 LYS A N 1
ATOM 484 C CA . LYS A 1 68 ? 26.697 3.492 10.324 1.00 41.20 64 LYS A CA 1
ATOM 485 C C . LYS A 1 68 ? 28.007 4.165 10.722 1.00 38.41 64 LYS A C 1
ATOM 486 O O . LYS A 1 68 ? 28.024 5.339 11.095 1.00 46.27 64 LYS A O 1
ATOM 492 N N . ALA A 1 69 ? 29.099 3.402 10.704 1.00 40.30 65 ALA A N 1
ATOM 493 C CA . ALA A 1 69 ? 30.382 3.872 11.216 1.00 33.30 65 ALA A CA 1
ATOM 494 C C . ALA A 1 69 ? 31.189 4.660 10.195 1.00 30.29 65 ALA A C 1
ATOM 495 O O . ALA A 1 69 ? 32.238 5.208 10.553 1.00 38.09 65 ALA A O 1
ATOM 497 N N . ASN A 1 70 ? 30.764 4.700 8.933 1.00 32.52 66 ASN A N 1
ATOM 498 C CA . ASN A 1 70 ? 31.581 5.278 7.872 1.00 33.64 66 ASN A CA 1
ATOM 499 C C . ASN A 1 70 ? 30.786 6.269 7.017 1.00 35.13 66 ASN A C 1
ATOM 500 O O . ASN A 1 70 ? 30.896 6.268 5.785 1.00 31.88 66 ASN A O 1
ATOM 505 N N . ARG A 1 71 ? 30.005 7.157 7.646 1.00 38.17 67 ARG A N 1
ATOM 506 C CA . ARG A 1 71 ? 29.240 8.132 6.868 1.00 39.79 67 ARG A CA 1
ATOM 507 C C . ARG A 1 71 ? 30.136 9.269 6.387 1.00 41.07 67 ARG A C 1
ATOM 508 O O . ARG A 1 71 ? 31.244 9.459 6.864 1.00 30.60 67 ARG A O 1
ATOM 516 N N . SER A 1 72 ? 29.585 10.092 5.488 1.00 40.86 68 SER A N 1
ATOM 517 C CA . SER A 1 72 ? 30.333 11.202 4.908 1.00 38.73 68 SER A CA 1
ATOM 518 C C . SER A 1 72 ? 30.706 12.250 5.954 1.00 44.21 68 SER A C 1
ATOM 519 O O . SER A 1 72 ? 31.823 12.797 5.938 1.00 44.87 68 SER A O 1
ATOM 522 N N . SER A 1 73 ? 29.785 12.559 6.855 1.00 38.67 69 SER A N 1
ATOM 523 C CA . SER A 1 73 ? 29.969 13.625 7.821 1.00 39.43 69 SER A CA 1
ATOM 524 C C . SER A 1 73 ? 29.971 13.058 9.230 1.00 42.99 69 SER A C 1
ATOM 525 O O . SER A 1 73 ? 29.445 11.975 9.492 1.00 42.86 69 SER A O 1
ATOM 528 N N . LEU A 1 74 ? 30.597 13.806 10.137 1.00 41.79 70 LEU A N 1
ATOM 529 C CA . LEU A 1 74 ? 30.516 13.500 11.560 1.00 46.91 70 LEU A CA 1
ATOM 530 C C . LEU A 1 74 ? 29.078 13.602 12.090 1.00 50.94 70 LEU A C 1
ATOM 531 O O . LEU A 1 74 ? 28.736 12.962 13.092 1.00 49.89 70 LEU A O 1
ATOM 536 N N . HIS A 1 75 ? 28.224 14.377 11.429 1.00 45.89 71 HIS A N 1
ATOM 537 C CA . HIS A 1 75 ? 26.870 14.647 11.900 1.00 47.84 71 HIS A CA 1
ATOM 538 C C . HIS A 1 75 ? 25.813 13.801 11.212 1.00 47.85 71 HIS A C 1
ATOM 539 O O . HIS A 1 75 ? 24.639 13.898 11.572 1.00 50.39 71 HIS A O 1
ATOM 546 N N . SER A 1 76 ? 26.202 12.994 10.228 1.00 43.08 72 SER A N 1
ATOM 547 C CA . SER A 1 76 ? 25.271 12.129 9.528 1.00 46.24 72 SER A CA 1
ATOM 548 C C . SER A 1 76 ? 24.630 11.145 10.495 1.00 50.99 72 SER A C 1
ATOM 549 O O . SER A 1 76 ? 25.243 10.715 11.477 1.00 56.15 72 SER A O 1
ATOM 552 N N . PHE A 1 77 ? 23.395 10.766 10.180 1.00 48.61 73 PHE A N 1
ATOM 553 C CA . PHE A 1 77 ? 22.639 9.839 11.010 1.00 43.55 73 PHE A CA 1
ATOM 554 C C . PHE A 1 77 ? 23.339 8.487 11.077 1.00 38.84 73 PHE A C 1
ATOM 555 O O . PHE A 1 77 ? 23.679 7.892 10.047 1.00 41.82 73 PHE A O 1
ATOM 563 N N . ARG A 1 78 ? 23.557 7.997 12.300 1.00 37.78 74 ARG A N 1
ATOM 564 C CA . ARG A 1 78 ? 24.304 6.759 12.504 1.00 41.50 74 ARG A CA 1
ATOM 565 C C . ARG A 1 78 ? 23.472 5.618 13.071 1.00 44.74 74 ARG A C 1
ATOM 566 O O . ARG A 1 78 ? 23.935 4.471 13.048 1.00 44.69 74 ARG A O 1
ATOM 574 N N . GLY A 1 79 ? 22.282 5.897 13.597 1.00 43.25 75 GLY A N 1
ATOM 575 C CA . GLY A 1 79 ? 21.454 4.863 14.165 1.00 43.11 75 GLY A CA 1
ATOM 576 C C . GLY A 1 79 ? 21.512 4.865 15.679 1.00 47.83 75 GLY A C 1
ATOM 577 O O . GLY A 1 79 ? 22.087 5.757 16.304 1.00 49.89 75 GLY A O 1
ATOM 578 N N . PRO A 1 80 ? 20.907 3.856 16.301 1.00 48.85 76 PRO A N 1
ATOM 579 C CA . PRO A 1 80 ? 20.814 3.850 17.770 1.00 49.62 76 PRO A CA 1
ATOM 580 C C . PRO A 1 80 ? 22.146 3.630 18.489 1.00 51.95 76 PRO A C 1
ATOM 581 O O . PRO A 1 80 ? 22.254 3.982 19.670 1.00 51.68 76 PRO A O 1
ATOM 585 N N . GLY A 1 81 ? 23.157 3.065 17.839 1.00 51.34 77 GLY A N 1
ATOM 586 C CA . GLY A 1 81 ? 24.387 2.754 18.542 1.00 50.65 77 GLY A CA 1
ATOM 587 C C . GLY A 1 81 ? 24.353 1.373 19.173 1.00 49.98 77 GLY A C 1
ATOM 588 O O . GLY A 1 81 ? 23.348 0.654 19.149 1.00 47.41 77 GLY A O 1
ATOM 589 N N . LEU A 1 82 ? 25.477 1.022 19.806 1.00 47.54 78 LEU A N 1
ATOM 590 C CA . LEU A 1 82 ? 25.716 -0.360 20.217 1.00 44.38 78 LEU A CA 1
ATOM 591 C C . LEU A 1 82 ? 24.695 -0.839 21.249 1.00 45.43 78 LEU A C 1
ATOM 592 O O . LEU A 1 82 ? 23.988 -1.830 21.024 1.00 52.11 78 LEU A O 1
ATOM 597 N N . GLU A 1 83 ? 24.592 -0.144 22.385 1.00 43.81 79 GLU A N 1
ATOM 598 C CA . GLU A 1 83 ? 23.764 -0.651 23.479 1.00 56.56 79 GLU A CA 1
ATOM 599 C C . GLU A 1 83 ? 22.301 -0.781 23.059 1.00 54.77 79 GLU A C 1
ATOM 600 O O . GLU A 1 83 ? 21.710 -1.863 23.160 1.00 47.83 79 GLU A O 1
ATOM 606 N N . LYS A 1 84 ? 21.708 0.311 22.561 1.00 56.86 80 LYS A N 1
ATOM 607 C CA . LYS A 1 84 ? 20.295 0.292 22.196 1.00 59.50 80 LYS A CA 1
ATOM 608 C C . LYS A 1 84 ? 20.037 -0.595 20.983 1.00 54.71 80 LYS A C 1
ATOM 609 O O . LYS A 1 84 ? 19.002 -1.266 20.913 1.00 53.77 80 LYS A O 1
ATOM 615 N N . GLY A 1 85 ? 20.943 -0.585 20.002 1.00 51.47 81 GLY A N 1
ATOM 616 C CA . GLY A 1 85 ? 20.735 -1.401 18.817 1.00 46.65 81 GLY A CA 1
ATOM 617 C C . GLY A 1 85 ? 20.691 -2.880 19.145 1.00 52.62 81 GLY A C 1
ATOM 618 O O . GLY A 1 85 ? 19.825 -3.611 18.654 1.00 58.74 81 GLY A O 1
ATOM 619 N N . ILE A 1 86 ? 21.621 -3.339 19.989 1.00 51.99 82 ILE A N 1
ATOM 620 C CA . ILE A 1 86 ? 21.607 -4.724 20.451 1.00 50.58 82 ILE A CA 1
ATOM 621 C C . ILE A 1 86 ? 20.295 -5.032 21.175 1.00 50.23 82 ILE A C 1
ATOM 622 O O . ILE A 1 86 ? 19.744 -6.129 21.048 1.00 52.51 82 ILE A O 1
ATOM 627 N N . GLU A 1 87 ? 19.768 -4.065 21.929 1.00 47.91 83 GLU A N 1
ATOM 628 C CA . GLU A 1 87 ? 18.476 -4.261 22.578 1.00 55.44 83 GLU A CA 1
ATOM 629 C C . GLU A 1 87 ? 17.358 -4.437 21.555 1.00 56.94 83 GLU A C 1
ATOM 630 O O . GLU A 1 87 ? 16.528 -5.350 21.682 1.00 52.92 83 GLU A O 1
ATOM 636 N N . TRP A 1 88 ? 17.335 -3.596 20.514 1.00 56.35 84 TRP A N 1
ATOM 637 C CA . TRP A 1 88 ? 16.281 -3.711 19.508 1.00 55.72 84 TRP A CA 1
ATOM 638 C C . TRP A 1 88 ? 16.401 -5.015 18.725 1.00 48.83 84 TRP A C 1
ATOM 639 O O . TRP A 1 88 ? 15.394 -5.676 18.454 1.00 47.26 84 TRP A O 1
ATOM 650 N N . LEU A 1 89 ? 17.623 -5.426 18.388 1.00 47.50 85 LEU A N 1
ATOM 651 C CA . LEU A 1 89 ? 17.787 -6.679 17.659 1.00 48.78 85 LEU A CA 1
ATOM 652 C C . LEU A 1 89 ? 17.319 -7.868 18.497 1.00 50.59 85 LEU A C 1
ATOM 653 O O . LEU A 1 89 ? 16.655 -8.778 17.985 1.00 48.80 85 LEU A O 1
ATOM 658 N N . GLY A 1 90 ? 17.647 -7.874 19.792 1.00 49.04 86 GLY A N 1
ATOM 659 C CA . GLY A 1 90 ? 17.154 -8.926 20.665 1.00 47.81 86 GLY A CA 1
ATOM 660 C C . GLY A 1 90 ? 15.644 -8.894 20.812 1.00 49.51 86 GLY A C 1
ATOM 661 O O . GLY A 1 90 ? 14.997 -9.942 20.889 1.00 53.30 86 GLY A O 1
ATOM 662 N N . ASP A 1 91 ? 15.066 -7.688 20.875 1.00 45.24 87 ASP A N 1
ATOM 663 C CA . ASP A 1 91 ? 13.612 -7.560 20.928 1.00 50.12 87 ASP A CA 1
ATOM 664 C C . ASP A 1 91 ? 12.969 -8.173 19.687 1.00 49.45 87 ASP A C 1
ATOM 665 O O . ASP A 1 91 ? 12.019 -8.959 19.781 1.00 53.58 87 ASP A O 1
ATOM 670 N N . ILE A 1 92 ? 13.514 -7.854 18.512 1.00 50.79 88 ILE A N 1
ATOM 671 C CA . ILE A 1 92 ? 13.007 -8.420 17.267 1.00 49.16 88 ILE A CA 1
ATOM 672 C C . ILE A 1 92 ? 13.202 -9.928 17.264 1.00 51.68 88 ILE A C 1
ATOM 673 O O . ILE A 1 92 ? 12.301 -10.695 16.890 1.00 51.77 88 ILE A O 1
ATOM 678 N N . LYS A 1 93 ? 14.378 -10.375 17.706 1.00 44.22 89 LYS A N 1
ATOM 679 C CA . LYS A 1 93 ? 14.689 -11.798 17.679 1.00 48.91 89 LYS A CA 1
ATOM 680 C C . LYS A 1 93 ? 13.734 -12.580 18.564 1.00 49.61 89 LYS A C 1
ATOM 681 O O . LYS A 1 93 ? 13.198 -13.614 18.154 1.00 54.17 89 LYS A O 1
ATOM 687 N N . LYS A 1 94 ? 13.505 -12.097 19.788 1.00 51.35 90 LYS A N 1
ATOM 688 C CA . LYS A 1 94 ? 12.655 -12.826 20.723 1.00 55.33 90 LYS A CA 1
ATOM 689 C C . LYS A 1 94 ? 11.186 -12.736 20.321 1.00 55.11 90 LYS A C 1
ATOM 690 O O . LYS A 1 94 ? 10.430 -13.699 20.490 1.00 57.41 90 LYS A O 1
ATOM 692 N N . HIS A 1 95 ? 10.751 -11.577 19.825 1.00 57.72 91 HIS A N 1
ATOM 693 C CA . HIS A 1 95 ? 9.337 -11.410 19.491 1.00 61.85 91 HIS A CA 1
ATOM 694 C C . HIS A 1 95 ? 8.949 -12.231 18.266 1.00 59.94 91 HIS A C 1
ATOM 695 O O . HIS A 1 95 ? 7.871 -12.839 18.231 1.00 59.81 91 HIS A O 1
ATOM 702 N N . PHE A 1 96 ? 9.807 -12.256 17.252 1.00 58.16 92 PHE A N 1
ATOM 703 C CA . PHE A 1 96 ? 9.485 -12.903 15.990 1.00 57.39 92 PHE A CA 1
ATOM 704 C C . PHE A 1 96 ? 10.064 -14.299 15.862 1.00 56.48 92 PHE A C 1
ATOM 705 O O . PHE A 1 96 ? 9.695 -15.017 14.925 1.00 54.89 92 PHE A O 1
ATOM 713 N N . ASN A 1 97 ? 10.964 -14.685 16.764 1.00 58.15 93 ASN A N 1
ATOM 714 C CA . ASN A 1 97 ? 11.699 -15.941 16.656 1.00 62.77 93 ASN A CA 1
ATOM 715 C C . ASN A 1 97 ? 12.428 -16.018 15.313 1.00 56.19 93 ASN A C 1
ATOM 716 O O . ASN A 1 97 ? 12.327 -17.012 14.587 1.00 54.33 93 ASN A O 1
ATOM 721 N N . VAL A 1 98 ? 13.109 -14.923 14.960 1.00 46.87 94 VAL A N 1
ATOM 722 C CA . VAL A 1 98 ? 13.819 -14.804 13.689 1.00 48.99 94 VAL A CA 1
ATOM 723 C C . VAL A 1 98 ? 15.319 -14.629 13.948 1.00 47.34 94 VAL A C 1
ATOM 724 O O . VAL A 1 98 ? 15.705 -13.951 14.907 1.00 49.80 94 VAL A O 1
ATOM 728 N N . PRO A 1 99 ? 16.199 -15.242 13.161 1.00 48.31 95 PRO A N 1
ATOM 729 C CA . PRO A 1 99 ? 17.641 -14.999 13.338 1.00 52.09 95 PRO A CA 1
ATOM 730 C C . PRO A 1 99 ? 18.035 -13.580 12.925 1.00 47.92 95 PRO A C 1
ATOM 731 O O . PRO A 1 99 ? 17.284 -12.870 12.249 1.00 48.40 95 PRO A O 1
ATOM 735 N N . ILE A 1 100 ? 19.224 -13.159 13.377 1.00 42.53 96 ILE A N 1
ATOM 736 C CA . ILE A 1 100 ? 19.685 -11.774 13.236 1.00 42.98 96 ILE A CA 1
ATOM 737 C C . ILE A 1 100 ? 21.066 -11.716 12.590 1.00 44.42 96 ILE A C 1
ATOM 738 O O . ILE A 1 100 ? 21.974 -12.464 12.968 1.00 36.43 96 ILE A O 1
ATOM 743 N N . ILE A 1 101 ? 21.246 -10.773 11.664 1.00 44.96 97 ILE A N 1
ATOM 744 C CA . ILE A 1 101 ? 22.560 -10.433 11.127 1.00 38.26 97 ILE A CA 1
ATOM 745 C C . ILE A 1 101 ? 22.742 -8.922 11.216 1.00 37.54 97 ILE A C 1
ATOM 746 O O . ILE A 1 101 ? 21.830 -8.164 10.865 1.00 35.17 97 ILE A O 1
ATOM 751 N N . THR A 1 102 ? 23.910 -8.489 11.708 1.00 36.02 98 THR A N 1
ATOM 752 C CA . THR A 1 102 ? 24.283 -7.077 11.776 1.00 39.26 98 THR A CA 1
ATOM 753 C C . THR A 1 102 ? 25.801 -6.960 11.648 1.00 42.34 98 THR A C 1
ATOM 754 O O . THR A 1 102 ? 26.529 -7.942 11.811 1.00 38.47 98 THR A O 1
ATOM 758 N N . ASP A 1 103 ? 26.282 -5.757 11.320 1.00 39.83 99 ASP A N 1
ATOM 759 C CA . ASP A 1 103 ? 27.706 -5.608 11.065 1.00 40.04 99 ASP A CA 1
ATOM 760 C C . ASP A 1 103 ? 28.452 -5.046 12.275 1.00 44.75 99 ASP A C 1
ATOM 761 O O . ASP A 1 103 ? 27.872 -4.420 13.165 1.00 43.36 99 ASP A O 1
ATOM 766 N N . VAL A 1 104 ? 29.757 -5.349 12.316 1.00 39.75 100 VAL A N 1
ATOM 767 C CA . VAL A 1 104 ? 30.638 -5.094 13.452 1.00 34.67 100 VAL A CA 1
ATOM 768 C C . VAL A 1 104 ? 31.795 -4.230 12.954 1.00 41.11 100 VAL A C 1
ATOM 769 O O . VAL A 1 104 ? 32.401 -4.544 11.923 1.00 38.07 100 VAL A O 1
ATOM 773 N N . HIS A 1 105 ? 32.102 -3.146 13.680 1.00 37.17 101 HIS A N 1
ATOM 774 C CA . HIS A 1 105 ? 33.034 -2.140 13.186 1.00 40.55 101 HIS A CA 1
ATOM 775 C C . HIS A 1 105 ? 34.324 -1.984 13.984 1.00 42.81 101 HIS A C 1
ATOM 776 O O . HIS A 1 105 ? 35.257 -1.351 13.476 1.00 46.55 101 HIS A O 1
ATOM 783 N N . GLU A 1 106 ? 34.375 -2.457 15.225 1.00 40.78 102 GLU A N 1
ATOM 784 C CA . GLU A 1 106 ? 35.517 -2.361 16.123 1.00 40.37 102 GLU A CA 1
ATOM 785 C C . GLU A 1 106 ? 35.652 -3.675 16.867 1.00 41.96 102 GLU A C 1
ATOM 786 O O . GLU A 1 106 ? 34.635 -4.323 17.173 1.00 41.87 102 GLU A O 1
ATOM 792 N N . PRO A 1 107 ? 36.887 -4.111 17.185 1.00 40.90 103 PRO A N 1
ATOM 793 C CA . PRO A 1 107 ? 37.049 -5.423 17.838 1.00 40.82 103 PRO A CA 1
ATOM 794 C C . PRO A 1 107 ? 36.236 -5.588 19.119 1.00 45.33 103 PRO A C 1
ATOM 795 O O . PRO A 1 107 ? 35.732 -6.690 19.381 1.00 42.60 103 PRO A O 1
ATOM 799 N N . TYR A 1 108 ? 36.109 -4.530 19.935 1.00 47.57 104 TYR A N 1
ATOM 800 C CA . TYR A 1 108 ? 35.397 -4.644 21.204 1.00 46.80 104 TYR A CA 1
ATOM 801 C C . TYR A 1 108 ? 33.892 -4.872 20.996 1.00 46.49 104 TYR A C 1
ATOM 802 O O . TYR A 1 108 ? 33.218 -5.363 21.911 1.00 44.49 104 TYR A O 1
ATOM 811 N N . GLN A 1 109 ? 33.340 -4.489 19.838 1.00 43.92 105 GLN A N 1
ATOM 812 C CA . GLN A 1 109 ? 31.907 -4.696 19.610 1.00 45.71 105 GLN A CA 1
ATOM 813 C C . GLN A 1 109 ? 31.568 -6.157 19.334 1.00 49.68 105 GLN A C 1
ATOM 814 O O . GLN A 1 109 ? 30.405 -6.549 19.490 1.00 49.56 105 GLN A O 1
ATOM 820 N N . ALA A 1 110 ? 32.571 -6.979 18.997 1.00 48.77 106 ALA A N 1
ATOM 821 C CA . ALA A 1 110 ? 32.327 -8.326 18.486 1.00 45.51 106 ALA A CA 1
ATOM 822 C C . ALA A 1 110 ? 31.602 -9.199 19.501 1.00 45.99 106 ALA A C 1
ATOM 823 O O . ALA A 1 110 ? 30.593 -9.834 19.177 1.00 45.39 106 ALA A O 1
ATOM 825 N N . ALA A 1 111 ? 32.128 -9.285 20.720 1.00 45.30 107 ALA A N 1
ATOM 826 C CA . ALA A 1 111 ? 31.519 -10.176 21.704 1.00 49.37 107 ALA A CA 1
ATOM 827 C C . ALA A 1 111 ? 30.107 -9.752 22.091 1.00 54.06 107 ALA A C 1
ATOM 828 O O . ALA A 1 111 ? 29.200 -10.605 22.040 1.00 53.24 107 ALA A O 1
ATOM 830 N N . PRO A 1 112 ? 29.829 -8.485 22.450 1.00 50.74 108 PRO A N 1
ATOM 831 C CA . PRO A 1 112 ? 28.439 -8.145 22.816 1.00 52.45 108 PRO A CA 1
ATOM 832 C C . PRO A 1 112 ? 27.455 -8.292 21.670 1.00 52.72 108 PRO A C 1
ATOM 833 O O . PRO A 1 112 ? 26.328 -8.743 21.894 1.00 52.35 108 PRO A O 1
ATOM 837 N N . VAL A 1 113 ? 27.863 -7.983 20.437 1.00 49.41 109 VAL A N 1
ATOM 838 C CA . VAL A 1 113 ? 26.959 -8.131 19.303 1.00 47.89 109 VAL A CA 1
ATOM 839 C C . VAL A 1 113 ? 26.599 -9.598 19.091 1.00 51.30 109 VAL A C 1
ATOM 840 O O . VAL A 1 113 ? 25.445 -9.931 18.796 1.00 52.93 109 VAL A O 1
ATOM 844 N N . ALA A 1 114 ? 27.571 -10.497 19.273 1.00 51.59 110 ALA A N 1
ATOM 845 C CA . ALA A 1 114 ? 27.367 -11.924 19.042 1.00 49.58 110 ALA A CA 1
ATOM 846 C C . ALA A 1 114 ? 26.380 -12.536 20.030 1.00 52.39 110 ALA A C 1
ATOM 847 O O . ALA A 1 114 ? 25.899 -13.649 19.793 1.00 55.43 110 ALA A O 1
ATOM 849 N N . GLU A 1 115 ? 26.149 -11.884 21.175 1.00 53.12 111 GLU A N 1
ATOM 850 C CA . GLU A 1 115 ? 25.120 -12.352 22.099 1.00 57.48 111 GLU A CA 1
ATOM 851 C C . GLU A 1 115 ? 23.760 -12.388 21.417 1.00 55.64 111 GLU A C 1
ATOM 852 O O . GLU A 1 115 ? 22.971 -13.309 21.649 1.00 57.66 111 GLU A O 1
ATOM 858 N N . VAL A 1 116 ? 23.452 -11.373 20.615 1.00 51.10 112 VAL A N 1
ATOM 859 C CA . VAL A 1 116 ? 22.175 -11.285 19.921 1.00 52.03 112 VAL A CA 1
ATOM 860 C C . VAL A 1 116 ? 22.267 -11.723 18.464 1.00 50.78 112 VAL A C 1
ATOM 861 O O . VAL A 1 116 ? 21.350 -12.370 17.959 1.00 47.74 112 VAL A O 1
ATOM 865 N N . ALA A 1 117 ? 23.348 -11.399 17.755 1.00 49.15 113 ALA A N 1
ATOM 866 C CA . ALA A 1 117 ? 23.364 -11.639 16.317 1.00 49.57 113 ALA A CA 1
ATOM 867 C C . ALA A 1 117 ? 23.904 -13.037 16.042 1.00 53.45 113 ALA A C 1
ATOM 868 O O . ALA A 1 117 ? 24.964 -13.410 16.557 1.00 53.72 113 ALA A O 1
ATOM 870 N N . ASP A 1 118 ? 23.174 -13.804 15.218 1.00 50.76 114 ASP A N 1
ATOM 871 C CA . ASP A 1 118 ? 23.633 -15.136 14.833 1.00 53.22 114 ASP A CA 1
ATOM 872 C C . ASP A 1 118 ? 24.677 -15.068 13.723 1.00 51.72 114 ASP A C 1
ATOM 873 O O . ASP A 1 118 ? 25.561 -15.929 13.648 1.00 45.83 114 ASP A O 1
ATOM 878 N N . ILE A 1 119 ? 24.595 -14.059 12.863 1.00 42.51 115 ILE A N 1
ATOM 879 C CA . ILE A 1 119 ? 25.597 -13.827 11.834 1.00 46.07 115 ILE A CA 1
ATOM 880 C C . ILE A 1 119 ? 26.139 -12.430 12.063 1.00 41.95 115 ILE A C 1
ATOM 881 O O . ILE A 1 119 ? 25.360 -11.485 12.202 1.00 39.81 115 ILE A O 1
ATOM 886 N N . ILE A 1 120 ? 27.463 -12.303 12.175 1.00 39.07 116 ILE A N 1
ATOM 887 C CA . ILE A 1 120 ? 28.095 -10.989 12.313 1.00 40.90 116 ILE A CA 1
ATOM 888 C C . ILE A 1 120 ? 28.837 -10.681 11.023 1.00 36.74 116 ILE A C 1
ATOM 889 O O . ILE A 1 120 ? 29.534 -11.544 10.469 1.00 45.87 116 ILE A O 1
ATOM 894 N N . GLN A 1 121 ? 28.675 -9.453 10.539 1.00 30.40 117 GLN A N 1
ATOM 895 C CA . GLN A 1 121 ? 29.118 -9.063 9.211 1.00 34.29 117 GLN A CA 1
ATOM 896 C C . GLN A 1 121 ? 30.406 -8.251 9.286 1.00 42.48 117 GLN A C 1
ATOM 897 O O . GLN A 1 121 ? 30.499 -7.282 10.049 1.00 43.95 117 GLN A O 1
ATOM 903 N N . LEU A 1 122 ? 31.374 -8.630 8.453 1.00 42.77 118 LEU A N 1
ATOM 904 C CA . LEU A 1 122 ? 32.671 -7.960 8.354 1.00 35.38 118 LEU A CA 1
ATOM 905 C C . LEU A 1 122 ? 32.633 -6.926 7.234 1.00 33.40 118 LEU A C 1
ATOM 906 O O . LEU A 1 122 ? 32.608 -7.310 6.053 1.00 38.68 118 LEU A O 1
ATOM 911 N N . PRO A 1 123 ? 32.643 -5.627 7.540 1.00 32.74 119 PRO A N 1
ATOM 912 C CA . PRO A 1 123 ? 32.487 -4.613 6.486 1.00 32.98 119 PRO A CA 1
ATOM 913 C C . PRO A 1 123 ? 33.639 -4.646 5.491 1.00 38.68 119 PRO A C 1
ATOM 914 O O . PRO A 1 123 ? 34.770 -4.991 5.830 1.00 34.96 119 PRO A O 1
ATOM 918 N N . ALA A 1 124 ? 33.337 -4.248 4.252 1.00 35.66 120 ALA A N 1
ATOM 919 C CA . ALA A 1 124 ? 34.292 -4.348 3.151 1.00 33.80 120 ALA A CA 1
ATOM 920 C C . ALA A 1 124 ? 35.615 -3.631 3.454 1.00 36.03 120 ALA A C 1
ATOM 921 O O . ALA A 1 124 ? 36.701 -4.228 3.352 1.00 33.44 120 ALA A O 1
ATOM 923 N N . PHE A 1 125 ? 35.539 -2.337 3.798 1.00 33.16 121 PHE A N 1
ATOM 924 C CA . PHE A 1 125 ? 36.729 -1.525 4.040 1.00 32.02 121 PHE A CA 1
ATOM 925 C C . PHE A 1 125 ? 37.558 -2.099 5.172 1.00 31.43 121 PHE A C 1
ATOM 926 O O . PHE A 1 125 ? 38.760 -1.835 5.245 1.00 32.00 121 PHE A O 1
ATOM 934 N N . LEU A 1 126 ? 36.932 -2.855 6.080 1.00 32.10 122 LEU A N 1
ATOM 935 C CA . LEU A 1 126 ? 37.626 -3.358 7.256 1.00 29.62 122 LEU A CA 1
ATOM 936 C C . LEU A 1 126 ? 38.029 -4.811 7.142 1.00 31.17 122 LEU A C 1
ATOM 937 O O . LEU A 1 126 ? 38.584 -5.355 8.107 1.00 36.57 122 LEU A O 1
ATOM 942 N N . SER A 1 127 ? 37.726 -5.459 6.008 1.00 30.37 123 SER A N 1
ATOM 943 C CA . SER A 1 127 ? 37.875 -6.910 5.886 1.00 28.81 123 SER A CA 1
ATOM 944 C C . SER A 1 127 ? 39.312 -7.389 6.059 1.00 38.01 123 SER A C 1
ATOM 945 O O . SER A 1 127 ? 39.511 -8.582 6.287 1.00 34.72 123 SER A O 1
ATOM 948 N N . ARG A 1 128 ? 40.309 -6.501 5.953 1.00 35.44 124 ARG A N 1
ATOM 949 C CA . ARG A 1 128 ? 41.704 -6.883 6.158 1.00 38.09 124 ARG A CA 1
ATOM 950 C C . ARG A 1 128 ? 42.202 -6.524 7.552 1.00 32.16 124 ARG A C 1
ATOM 951 O O . ARG A 1 128 ? 43.352 -6.808 7.873 1.00 37.73 124 ARG A O 1
ATOM 959 N N . GLN A 1 129 ? 41.397 -5.842 8.364 1.00 30.37 125 GLN A N 1
ATOM 960 C CA . GLN A 1 129 ? 41.876 -5.403 9.669 1.00 33.56 125 GLN A CA 1
ATOM 961 C C . GLN A 1 129 ? 41.958 -6.606 10.599 1.00 35.45 125 GLN A C 1
ATOM 962 O O . GLN A 1 129 ? 40.935 -7.157 11.021 1.00 42.32 125 GLN A O 1
ATOM 968 N N . THR A 1 130 ? 43.191 -6.993 10.939 1.00 34.68 126 THR A N 1
ATOM 969 C CA . THR A 1 130 ? 43.441 -8.274 11.596 1.00 32.90 126 THR A CA 1
ATOM 970 C C . THR A 1 130 ? 42.776 -8.375 12.972 1.00 34.42 126 THR A C 1
ATOM 971 O O . THR A 1 130 ? 42.203 -9.412 13.308 1.00 35.24 126 THR A O 1
ATOM 975 N N . ASP A 1 131 ? 42.865 -7.328 13.794 1.00 35.45 127 ASP A N 1
ATOM 976 C CA . ASP A 1 131 ? 42.294 -7.407 15.138 1.00 40.34 127 ASP A CA 1
ATOM 977 C C . ASP A 1 131 ? 40.781 -7.552 15.092 1.00 44.77 127 ASP A C 1
ATOM 978 O O . ASP A 1 131 ? 40.194 -8.240 15.937 1.00 45.69 127 ASP A O 1
ATOM 983 N N . LEU A 1 132 ? 40.132 -6.887 14.127 1.00 41.39 128 LEU A N 1
ATOM 984 C CA . LEU A 1 132 ? 38.688 -7.018 13.983 1.00 43.66 128 LEU A CA 1
ATOM 985 C C . LEU A 1 132 ? 38.323 -8.408 13.503 1.00 36.88 128 LEU A C 1
ATOM 986 O O . LEU A 1 132 ? 37.386 -9.022 14.016 1.00 38.03 128 LEU A O 1
ATOM 991 N N . VAL A 1 133 ? 39.071 -8.938 12.538 1.00 36.32 129 VAL A N 1
ATOM 992 C CA . VAL A 1 133 ? 38.766 -10.273 12.040 1.00 41.73 129 VAL A CA 1
ATOM 993 C C . VAL A 1 133 ? 38.932 -11.305 13.149 1.00 40.02 129 VAL A C 1
ATOM 994 O O . VAL A 1 133 ? 38.083 -12.188 13.323 1.00 38.04 129 VAL A O 1
ATOM 998 N N . GLU A 1 134 ? 39.996 -11.180 13.948 1.00 36.03 130 GLU A N 1
ATOM 999 C CA . GLU A 1 134 ? 40.225 -12.143 15.023 1.00 39.87 130 GLU A CA 1
ATOM 1000 C C . GLU A 1 134 ? 39.149 -12.057 16.098 1.00 39.95 130 GLU A C 1
ATOM 1001 O O . GLU A 1 134 ? 38.582 -13.079 16.514 1.00 42.15 130 GLU A O 1
ATOM 1007 N N . ALA A 1 135 ? 38.857 -10.847 16.573 1.00 39.23 131 ALA A N 1
ATOM 1008 C CA . ALA A 1 135 ? 37.833 -10.698 17.609 1.00 42.08 131 ALA A CA 1
ATOM 1009 C C . ALA A 1 135 ? 36.492 -11.216 17.122 1.00 37.62 131 ALA A C 1
ATOM 1010 O O . ALA A 1 135 ? 35.698 -11.753 17.906 1.00 41.01 131 ALA A O 1
ATOM 1012 N N . MET A 1 136 ? 36.200 -11.028 15.838 1.00 38.08 132 MET A N 1
ATOM 1013 C CA . MET A 1 136 ? 34.961 -11.579 15.297 1.00 36.58 132 MET A CA 1
ATOM 1014 C C . MET A 1 136 ? 35.013 -13.103 15.279 1.00 42.04 132 MET A C 1
ATOM 1015 O O . MET A 1 136 ? 34.080 -13.768 15.735 1.00 45.88 132 MET A O 1
ATOM 1020 N N . ALA A 1 137 ? 36.131 -13.674 14.803 1.00 42.03 133 ALA A N 1
ATOM 1021 C CA . ALA A 1 137 ? 36.259 -15.128 14.724 1.00 44.80 133 ALA A CA 1
ATOM 1022 C C . ALA A 1 137 ? 36.070 -15.781 16.086 1.00 42.35 133 ALA A C 1
ATOM 1023 O O . ALA A 1 137 ? 35.428 -16.832 16.193 1.00 43.77 133 ALA A O 1
ATOM 1025 N N . LYS A 1 138 ? 36.575 -15.135 17.140 1.00 37.55 134 LYS A N 1
ATOM 1026 C CA . LYS A 1 138 ? 36.547 -15.704 18.484 1.00 42.35 134 LYS A CA 1
ATOM 1027 C C . LYS A 1 138 ? 35.126 -15.949 18.964 1.00 45.31 134 LYS A C 1
ATOM 1028 O O . LYS A 1 138 ? 34.868 -16.927 19.678 1.00 51.60 134 LYS A O 1
ATOM 1034 N N . THR A 1 139 ? 34.189 -15.060 18.605 1.00 43.33 135 THR A N 1
ATOM 1035 C CA . THR A 1 139 ? 32.828 -15.200 19.121 1.00 43.42 135 THR A CA 1
ATOM 1036 C C . THR A 1 139 ? 32.171 -16.513 18.702 1.00 43.26 135 THR A C 1
ATOM 1037 O O . THR A 1 139 ? 31.206 -16.935 19.345 1.00 45.48 135 THR A O 1
ATOM 1041 N N . GLN A 1 140 ? 32.676 -17.171 17.653 1.00 42.90 136 GLN A N 1
ATOM 1042 C CA . GLN A 1 140 ? 32.136 -18.414 17.099 1.00 45.93 136 GLN A CA 1
ATOM 1043 C C . GLN A 1 140 ? 30.783 -18.238 16.425 1.00 48.33 136 GLN A C 1
ATOM 1044 O O . GLN A 1 140 ? 30.153 -19.237 16.068 1.00 51.40 136 GLN A O 1
ATOM 1050 N N . ALA A 1 141 ? 30.339 -17.006 16.195 1.00 48.15 137 ALA A N 1
ATOM 1051 C CA . ALA A 1 141 ? 29.162 -16.782 15.377 1.00 47.31 137 ALA A CA 1
ATOM 1052 C C . ALA A 1 141 ? 29.521 -17.014 13.909 1.00 46.96 137 ALA A C 1
ATOM 1053 O O . ALA A 1 141 ? 30.694 -17.155 13.545 1.00 42.75 137 ALA A O 1
ATOM 1055 N N . ILE A 1 142 ? 28.498 -17.111 13.055 1.00 41.26 138 ILE A N 1
ATOM 1056 C CA . ILE A 1 142 ? 28.754 -17.146 11.619 1.00 38.84 138 ILE A CA 1
ATOM 1057 C C . ILE A 1 142 ? 29.306 -15.788 11.179 1.00 40.54 138 ILE A C 1
ATOM 1058 O O . ILE A 1 142 ? 28.909 -14.738 11.703 1.00 40.21 138 ILE A O 1
ATOM 1063 N N . ILE A 1 143 ? 30.239 -15.789 10.233 1.00 42.49 139 ILE A N 1
ATOM 1064 C CA . ILE A 1 143 ? 30.835 -14.544 9.758 1.00 38.81 139 ILE A CA 1
ATOM 1065 C C . ILE A 1 143 ? 30.453 -14.332 8.304 1.00 41.58 139 ILE A C 1
ATOM 1066 O O . ILE A 1 143 ? 30.758 -15.167 7.442 1.00 42.85 139 ILE A O 1
ATOM 1071 N N . ASN A 1 144 ? 29.776 -13.218 8.034 1.00 42.08 140 ASN A N 1
ATOM 1072 C CA . ASN A 1 144 ? 29.497 -12.786 6.673 1.00 41.35 140 ASN A CA 1
ATOM 1073 C C . ASN A 1 144 ? 30.589 -11.796 6.271 1.00 38.58 140 ASN A C 1
ATOM 1074 O O . ASN A 1 144 ? 30.644 -10.681 6.803 1.00 30.29 140 ASN A O 1
ATOM 1079 N N . ILE A 1 145 ? 31.424 -12.190 5.311 1.00 37.82 141 ILE A N 1
ATOM 1080 C CA . ILE A 1 145 ? 32.538 -11.372 4.833 1.00 34.36 141 ILE A CA 1
ATOM 1081 C C . ILE A 1 145 ? 32.100 -10.581 3.600 1.00 34.04 141 ILE A C 1
ATOM 1082 O O . ILE A 1 145 ? 31.879 -11.154 2.530 1.00 32.27 141 ILE A O 1
ATOM 1087 N N . LYS A 1 146 ? 32.036 -9.257 3.718 1.00 36.04 142 LYS A N 1
ATOM 1088 C CA . LYS A 1 146 ? 31.764 -8.436 2.546 1.00 32.27 142 LYS A CA 1
ATOM 1089 C C . LYS A 1 146 ? 33.032 -8.329 1.705 1.00 32.04 142 LYS A C 1
ATOM 1090 O O . LYS A 1 146 ? 34.083 -7.962 2.223 1.00 36.98 142 LYS A O 1
ATOM 1096 N N . LYS A 1 147 ? 32.935 -8.665 0.417 1.00 32.61 143 LYS A N 1
ATOM 1097 C CA . LYS A 1 147 ? 34.082 -8.587 -0.476 1.00 34.32 143 LYS A CA 1
ATOM 1098 C C . LYS A 1 147 ? 34.330 -7.140 -0.858 1.00 35.40 143 LYS A C 1
ATOM 1099 O O . LYS A 1 147 ? 33.460 -6.492 -1.459 1.00 28.35 143 LYS A O 1
ATOM 1105 N N . ALA A 1 148 ? 35.536 -6.649 -0.561 1.00 30.41 144 ALA A N 1
ATOM 1106 C CA . ALA A 1 148 ? 35.810 -5.229 -0.754 1.00 31.71 144 ALA A CA 1
ATOM 1107 C C . ALA A 1 148 ? 35.754 -4.861 -2.235 1.00 30.97 144 ALA A C 1
ATOM 1108 O O . ALA A 1 148 ? 36.140 -5.645 -3.101 1.00 31.92 144 ALA A O 1
ATOM 1110 N N . GLN A 1 149 ? 35.298 -3.627 -2.511 1.00 29.51 145 GLN A N 1
ATOM 1111 C CA . GLN A 1 149 ? 35.233 -3.093 -3.872 1.00 29.93 145 GLN A CA 1
ATOM 1112 C C . GLN A 1 149 ? 36.594 -3.140 -4.595 1.00 32.22 145 GLN A C 1
ATOM 1113 O O . GLN A 1 149 ? 36.642 -3.158 -5.834 1.00 31.99 145 GLN A O 1
ATOM 1119 N N . PHE A 1 150 ? 37.695 -3.168 -3.852 1.00 30.51 146 PHE A N 1
ATOM 1120 C CA . PHE A 1 150 ? 39.041 -3.107 -4.407 1.00 34.09 146 PHE A CA 1
ATOM 1121 C C . PHE A 1 150 ? 39.781 -4.448 -4.351 1.00 36.27 146 PHE A C 1
ATOM 1122 O O . PHE A 1 150 ? 40.990 -4.493 -4.635 1.00 40.39 146 PHE A O 1
ATOM 1130 N N . LEU A 1 151 ? 39.110 -5.543 -3.996 1.00 34.57 147 LEU A N 1
ATOM 1131 C CA . LEU A 1 151 ? 39.771 -6.846 -3.928 1.00 34.19 147 LEU A CA 1
ATOM 1132 C C . LEU A 1 151 ? 39.259 -7.783 -5.012 1.00 35.29 147 LEU A C 1
ATOM 1133 O O . LEU A 1 151 ? 38.057 -7.863 -5.274 1.00 36.99 147 LEU A O 1
ATOM 1138 N N . ALA A 1 152 ? 40.178 -8.502 -5.621 1.00 32.22 148 ALA A N 1
ATOM 1139 C CA . ALA A 1 152 ? 39.817 -9.494 -6.605 1.00 35.46 148 ALA A CA 1
ATOM 1140 C C . ALA A 1 152 ? 39.276 -10.738 -5.908 1.00 37.46 148 ALA A C 1
ATOM 1141 O O . ALA A 1 152 ? 39.585 -10.981 -4.734 1.00 33.81 148 ALA A O 1
ATOM 1143 N N . PRO A 1 153 ? 38.460 -11.535 -6.620 1.00 38.45 149 PRO A N 1
ATOM 1144 C CA . PRO A 1 153 ? 37.879 -12.760 -6.015 1.00 35.46 149 PRO A CA 1
ATOM 1145 C C . PRO A 1 153 ? 38.879 -13.692 -5.350 1.00 34.94 149 PRO A C 1
ATOM 1146 O O . PRO A 1 153 ? 38.654 -14.082 -4.197 1.00 35.93 149 PRO A O 1
ATOM 1150 N N . HIS A 1 154 ? 39.980 -14.050 -6.020 1.00 31.37 150 HIS A N 1
ATOM 1151 C CA A HIS A 1 154 ? 40.931 -14.969 -5.401 0.56 35.01 150 HIS A CA 1
ATOM 1152 C CA B HIS A 1 154 ? 40.947 -14.961 -5.413 0.44 35.12 150 HIS A CA 1
ATOM 1153 C C . HIS A 1 154 ? 41.479 -14.428 -4.085 1.00 37.23 150 HIS A C 1
ATOM 1154 O O . HIS A 1 154 ? 41.920 -15.216 -3.248 1.00 43.38 150 HIS A O 1
ATOM 1167 N N . GLU A 1 155 ? 41.425 -13.109 -3.859 1.00 32.40 151 GLU A N 1
ATOM 1168 C CA . GLU A 1 155 ? 41.962 -12.562 -2.615 1.00 33.20 151 GLU A CA 1
ATOM 1169 C C . GLU A 1 155 ? 41.098 -12.889 -1.400 1.00 37.72 151 GLU A C 1
ATOM 1170 O O . GLU A 1 155 ? 41.588 -12.771 -0.268 1.00 38.46 151 GLU A O 1
ATOM 1176 N N . MET A 1 156 ? 39.834 -13.300 -1.603 1.00 34.05 152 MET A N 1
ATOM 1177 C CA . MET A 1 156 ? 38.987 -13.733 -0.490 1.00 30.85 152 MET A CA 1
ATOM 1178 C C . MET A 1 156 ? 39.582 -14.938 0.245 1.00 29.69 152 MET A C 1
ATOM 1179 O O . MET A 1 156 ? 39.312 -15.147 1.436 1.00 38.34 152 MET A O 1
ATOM 1184 N N . ARG A 1 157 ? 40.348 -15.760 -0.455 1.00 30.23 153 ARG A N 1
ATOM 1185 C CA . ARG A 1 157 ? 40.944 -16.957 0.158 1.00 40.05 153 ARG A CA 1
ATOM 1186 C C . ARG A 1 157 ? 41.779 -16.624 1.400 1.00 41.12 153 ARG A C 1
ATOM 1187 O O . ARG A 1 157 ? 41.759 -17.371 2.387 1.00 37.51 153 ARG A O 1
ATOM 1195 N N . HIS A 1 158 ? 42.523 -15.508 1.368 1.00 39.61 154 HIS A N 1
ATOM 1196 C CA . HIS A 1 158 ? 43.344 -15.114 2.514 1.00 36.41 154 HIS A CA 1
ATOM 1197 C C . HIS A 1 158 ? 42.487 -14.680 3.698 1.00 34.60 154 HIS A C 1
ATOM 1198 O O . HIS A 1 158 ? 42.842 -14.932 4.859 1.00 37.13 154 HIS A O 1
ATOM 1205 N N . ILE A 1 159 ? 41.368 -13.999 3.437 1.00 32.67 155 ILE A N 1
ATOM 1206 C CA . ILE A 1 159 ? 40.505 -13.601 4.544 1.00 30.94 155 ILE A CA 1
ATOM 1207 C C . ILE A 1 159 ? 39.855 -14.830 5.168 1.00 33.02 155 ILE A C 1
ATOM 1208 O O . ILE A 1 159 ? 39.726 -14.934 6.395 1.00 37.15 155 ILE A O 1
ATOM 1213 N N . LEU A 1 160 ? 39.455 -15.794 4.344 1.00 37.14 156 LEU A N 1
ATOM 12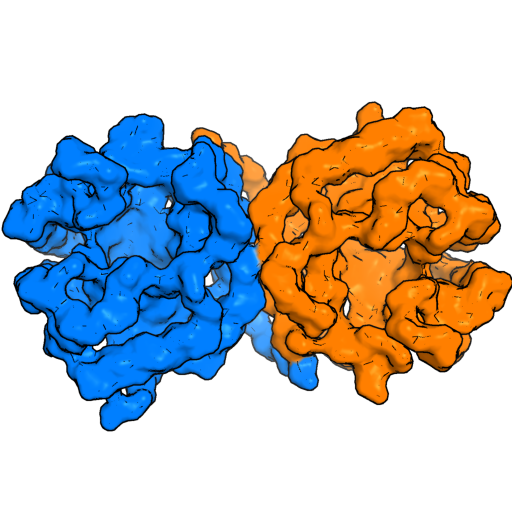14 C CA . LEU A 1 160 ? 38.994 -17.055 4.904 1.00 37.45 156 LEU A CA 1
ATOM 1215 C C . LEU A 1 160 ? 40.079 -17.666 5.766 1.00 40.11 156 LEU A C 1
ATOM 1216 O O . LEU A 1 160 ? 39.815 -18.118 6.886 1.00 39.99 156 LEU A O 1
ATOM 1221 N N . HIS A 1 161 ? 41.324 -17.674 5.265 1.00 35.92 157 HIS A N 1
ATOM 1222 C CA . HIS A 1 161 ? 42.393 -18.316 6.013 1.00 36.18 157 HIS A CA 1
ATOM 1223 C C . HIS A 1 161 ? 42.621 -17.613 7.340 1.00 36.34 157 HIS A C 1
ATOM 1224 O O . HIS A 1 161 ? 42.870 -18.261 8.364 1.00 36.04 157 HIS A O 1
ATOM 1231 N N . LYS A 1 162 ? 42.505 -16.288 7.352 1.00 37.38 158 LYS A N 1
ATOM 1232 C CA . LYS A 1 162 ? 42.687 -15.558 8.599 1.00 33.93 158 LYS A CA 1
ATOM 1233 C C . LYS A 1 162 ? 41.578 -15.878 9.584 1.00 38.89 158 LYS A C 1
ATOM 1234 O O . LYS A 1 162 ? 41.842 -16.049 10.785 1.00 39.38 158 LYS A O 1
ATOM 1240 N N . CYS A 1 163 ? 40.340 -15.999 9.091 1.00 37.99 159 CYS A N 1
ATOM 1241 C CA . CYS A 1 163 ? 39.248 -16.424 9.958 1.00 41.11 159 CYS A CA 1
ATOM 1242 C C . CYS A 1 163 ? 39.507 -17.816 10.506 1.00 43.58 159 CYS A C 1
ATOM 1243 O O . CYS A 1 163 ? 39.349 -18.062 11.710 1.00 46.25 159 CYS A O 1
ATOM 1246 N N . LEU A 1 164 ? 39.904 -18.747 9.626 1.00 45.08 160 LEU A N 1
ATOM 1247 C CA . LEU A 1 164 ? 40.245 -20.102 10.061 1.00 46.25 160 LEU A CA 1
ATOM 1248 C C . LEU A 1 164 ? 41.410 -20.091 11.042 1.00 45.47 160 LEU A C 1
ATOM 1249 O O . LEU A 1 164 ? 41.345 -20.751 12.084 1.00 42.89 160 LEU A O 1
ATOM 1254 N N . GLU A 1 165 ? 42.454 -19.294 10.764 1.00 48.19 161 GLU A N 1
ATOM 1255 C CA . GLU A 1 165 ? 43.586 -19.200 11.695 1.00 55.19 161 GLU A CA 1
ATOM 1256 C C . GLU A 1 165 ? 43.116 -18.829 13.094 1.00 50.13 161 GLU A C 1
ATOM 1257 O O . GLU A 1 165 ? 43.583 -19.394 14.089 1.00 51.44 161 GLU A O 1
ATOM 1263 N N . ALA A 1 166 ? 42.155 -17.914 13.185 1.00 46.05 162 ALA A N 1
ATOM 1264 C CA . ALA A 1 166 ? 41.604 -17.497 14.464 1.00 51.44 162 ALA A CA 1
ATOM 1265 C C . ALA A 1 166 ? 40.502 -18.427 14.965 1.00 50.12 162 ALA A C 1
ATOM 1266 O O . ALA A 1 166 ? 39.824 -18.089 15.942 1.00 50.69 162 ALA A O 1
ATOM 1268 N N . GLY A 1 167 ? 40.310 -19.577 14.324 1.00 49.23 163 GLY A N 1
ATOM 1269 C CA . GLY A 1 167 ? 39.473 -20.616 14.891 1.00 49.82 163 GLY A CA 1
ATOM 1270 C C . GLY A 1 167 ? 37.996 -20.547 14.580 1.00 46.35 163 GLY A C 1
ATOM 1271 O O . GLY A 1 167 ? 37.191 -21.015 15.390 1.00 50.30 163 GLY A O 1
ATOM 1272 N N . ASN A 1 168 ? 37.600 -19.927 13.469 1.00 46.77 164 ASN A N 1
ATOM 1273 C CA . ASN A 1 168 ? 36.199 -19.895 13.070 1.00 46.15 164 ASN A CA 1
ATOM 1274 C C . ASN A 1 168 ? 36.084 -20.399 11.640 1.00 43.06 164 ASN A C 1
ATOM 1275 O O . ASN A 1 168 ? 36.702 -19.837 10.734 1.00 45.92 164 ASN A O 1
ATOM 1280 N N . ASP A 1 169 ? 35.242 -21.412 11.429 1.00 44.91 165 ASP A N 1
ATOM 1281 C CA . ASP A 1 169 ? 35.081 -22.044 10.121 1.00 45.18 165 ASP A CA 1
ATOM 1282 C C . ASP A 1 169 ? 33.659 -21.904 9.569 1.00 44.80 165 ASP A C 1
ATOM 1283 O O . ASP A 1 169 ? 33.299 -22.616 8.627 1.00 39.70 165 ASP A O 1
ATOM 1288 N N . LYS A 1 170 ? 32.836 -21.034 10.140 1.00 37.21 166 LYS A N 1
ATOM 1289 C CA . LYS A 1 170 ? 31.474 -20.804 9.643 1.00 47.45 166 LYS A CA 1
ATOM 1290 C C . LYS A 1 170 ? 31.493 -19.487 8.870 1.00 43.78 166 LYS A C 1
ATOM 1291 O O . LYS A 1 170 ? 31.221 -18.417 9.415 1.00 38.30 166 LYS A O 1
ATOM 1297 N N . LEU A 1 171 ? 31.838 -19.566 7.591 1.00 41.83 167 LEU A N 1
ATOM 1298 C CA . LEU A 1 171 ? 32.239 -18.384 6.855 1.00 35.03 167 LEU A CA 1
ATOM 1299 C C . LEU A 1 171 ? 31.441 -18.271 5.569 1.00 37.50 167 LEU A C 1
ATOM 1300 O O . LEU A 1 171 ? 31.226 -19.271 4.872 1.00 38.93 167 LEU A O 1
ATOM 1305 N N . ILE A 1 172 ? 31.019 -17.039 5.262 1.00 30.70 168 ILE A N 1
ATOM 1306 C CA . ILE A 1 172 ? 30.291 -16.720 4.047 1.00 31.79 168 ILE A CA 1
ATOM 1307 C C . ILE A 1 172 ? 30.977 -15.566 3.334 1.00 28.04 168 ILE A C 1
ATOM 1308 O O . ILE A 1 172 ? 31.461 -14.628 3.971 1.00 38.23 168 ILE A O 1
ATOM 1313 N N . LEU A 1 173 ? 31.060 -15.664 2.012 1.00 41.52 169 LEU A N 1
ATOM 1314 C CA . LEU A 1 173 ? 31.542 -14.588 1.163 1.00 32.28 169 LEU A CA 1
ATOM 1315 C C . LEU A 1 173 ? 30.354 -13.911 0.489 1.00 35.66 169 LEU A C 1
ATOM 1316 O O . LEU A 1 173 ? 29.456 -14.588 -0.023 1.00 34.94 169 LEU A O 1
ATOM 1321 N N . CYS A 1 174 ? 30.355 -12.577 0.474 1.00 31.36 170 CYS A N 1
ATOM 1322 C CA . CYS A 1 174 ? 29.238 -11.817 -0.080 1.00 33.23 170 CYS A CA 1
ATOM 1323 C C . CYS A 1 174 ? 29.727 -10.749 -1.056 1.00 33.18 170 CYS A C 1
ATOM 1324 O O . CYS A 1 174 ? 30.333 -9.748 -0.650 1.00 30.57 170 CYS A O 1
ATOM 1327 N N . GLU A 1 175 ? 29.376 -10.934 -2.323 1.00 33.04 171 GLU A N 1
ATOM 1328 C CA . GLU A 1 175 ? 29.716 -10.005 -3.387 1.00 32.61 171 GLU A CA 1
ATOM 1329 C C . GLU A 1 175 ? 28.933 -8.708 -3.236 1.00 34.36 171 GLU A C 1
ATOM 1330 O O . GLU A 1 175 ? 27.766 -8.722 -2.840 1.00 34.79 171 GLU A O 1
ATOM 1336 N N . ARG A 1 176 ? 29.594 -7.567 -3.524 1.00 29.13 172 ARG A N 1
ATOM 1337 C CA . ARG A 1 176 ? 28.886 -6.285 -3.506 1.00 32.44 172 ARG A CA 1
ATOM 1338 C C . ARG A 1 176 ? 29.472 -5.277 -4.507 1.00 30.24 172 ARG A C 1
ATOM 1339 O O . ARG A 1 176 ? 29.342 -4.059 -4.315 1.00 29.24 172 ARG A O 1
ATOM 1347 N N . GLY A 1 177 ? 30.058 -5.764 -5.596 1.00 27.31 173 GLY A N 1
ATOM 1348 C CA . GLY A 1 177 ? 30.528 -4.918 -6.674 1.00 32.41 173 GLY A CA 1
ATOM 1349 C C . GLY A 1 177 ? 32.024 -4.642 -6.588 1.00 32.71 173 GLY A C 1
ATOM 1350 O O . GLY A 1 177 ? 32.642 -4.728 -5.530 1.00 33.16 173 GLY A O 1
ATOM 1351 N N . SER A 1 178 ? 32.611 -4.294 -7.730 1.00 26.87 174 SER A N 1
ATOM 1352 C CA . SER A 1 178 ? 34.018 -3.940 -7.826 1.00 34.92 174 SER A CA 1
ATOM 1353 C C . SER A 1 178 ? 34.158 -2.550 -8.418 1.00 35.44 174 SER A C 1
ATOM 1354 O O . SER A 1 178 ? 33.416 -2.183 -9.331 1.00 35.79 174 SER A O 1
ATOM 1357 N N . ALA A 1 179 ? 35.147 -1.801 -7.923 1.00 35.18 175 ALA A N 1
ATOM 1358 C CA . ALA A 1 179 ? 35.417 -0.466 -8.446 1.00 33.96 175 ALA A CA 1
ATOM 1359 C C . ALA A 1 179 ? 35.708 -0.537 -9.940 1.00 34.30 175 ALA A C 1
ATOM 1360 O O . ALA A 1 179 ? 36.554 -1.319 -10.387 1.00 31.70 175 ALA A O 1
ATOM 1362 N N . PHE A 1 180 ? 34.993 0.280 -10.714 1.00 32.30 176 PHE A N 1
ATOM 1363 C CA . PHE A 1 180 ? 35.077 0.277 -12.174 1.00 34.94 176 PHE A CA 1
ATOM 1364 C C . PHE A 1 180 ? 35.309 1.726 -12.586 1.00 37.75 176 PHE A C 1
ATOM 1365 O O . PHE A 1 180 ? 34.357 2.486 -12.783 1.00 42.56 176 PHE A O 1
ATOM 1373 N N . GLY A 1 181 ? 36.580 2.124 -12.677 1.00 39.24 177 GLY A N 1
ATOM 1374 C CA . GLY A 1 181 ? 36.852 3.539 -12.848 1.00 36.85 177 GLY A CA 1
ATOM 1375 C C . GLY A 1 181 ? 36.440 4.316 -11.608 1.00 38.03 177 GLY A C 1
ATOM 1376 O O . GLY A 1 181 ? 36.489 3.817 -10.479 1.00 39.20 177 GLY A O 1
ATOM 1377 N N . TYR A 1 182 ? 36.025 5.562 -11.820 1.00 38.02 178 TYR A N 1
ATOM 1378 C CA . TYR A 1 182 ? 35.624 6.435 -10.725 1.00 40.16 178 TYR A CA 1
ATOM 1379 C C . TYR A 1 182 ? 34.116 6.360 -10.462 1.00 40.97 178 TYR A C 1
ATOM 1380 O O . TYR A 1 182 ? 33.313 6.377 -11.398 1.00 40.84 178 TYR A O 1
ATOM 1389 N N . ASN A 1 183 ? 33.749 6.336 -9.170 1.00 38.00 179 ASN A N 1
ATOM 1390 C CA . ASN A 1 183 ? 32.366 6.466 -8.697 1.00 38.92 179 ASN A CA 1
ATOM 1391 C C . ASN A 1 183 ? 31.408 5.478 -9.353 1.00 38.24 179 ASN A C 1
ATOM 1392 O O . ASN A 1 183 ? 30.283 5.825 -9.710 1.00 42.54 179 ASN A O 1
ATOM 1397 N N . ASN A 1 184 ? 31.840 4.231 -9.482 1.00 35.33 180 ASN A N 1
ATOM 1398 C CA . ASN A 1 184 ? 31.044 3.260 -10.207 1.00 36.45 180 ASN A CA 1
ATOM 1399 C C . ASN A 1 184 ? 31.499 1.861 -9.829 1.00 37.22 180 ASN A C 1
ATOM 1400 O O . ASN A 1 184 ? 32.697 1.611 -9.691 1.00 34.95 180 ASN A O 1
ATOM 1405 N N . LEU A 1 185 ? 30.529 0.970 -9.660 1.00 33.14 181 LEU A N 1
ATOM 1406 C CA . LEU A 1 185 ? 30.748 -0.437 -9.393 1.00 36.06 181 LEU A CA 1
ATOM 1407 C C . LEU A 1 185 ? 30.222 -1.244 -10.563 1.00 36.98 181 LEU A C 1
ATOM 1408 O O . LEU A 1 185 ? 29.215 -0.876 -11.187 1.00 32.26 181 LEU A O 1
ATOM 1413 N N . VAL A 1 186 ? 30.918 -2.343 -10.851 1.00 31.47 182 VAL A N 1
ATOM 1414 C CA . VAL A 1 186 ? 30.424 -3.366 -11.757 1.00 32.76 182 VAL A CA 1
ATOM 1415 C C . VAL A 1 186 ? 30.507 -4.687 -11.012 1.00 34.72 182 VAL A C 1
ATOM 1416 O O . VAL A 1 186 ? 31.375 -4.889 -10.159 1.00 33.96 182 VAL A O 1
ATOM 1420 N N . VAL A 1 187 ? 29.580 -5.584 -11.314 1.00 33.34 183 VAL A N 1
ATOM 1421 C CA . VAL A 1 187 ? 29.609 -6.923 -10.748 1.00 36.01 183 VAL A CA 1
ATOM 1422 C C . VAL A 1 187 ? 30.160 -7.853 -11.817 1.00 35.05 183 VAL A C 1
ATOM 1423 O O . VAL A 1 187 ? 29.583 -7.979 -12.907 1.00 34.50 183 VAL A O 1
ATOM 1427 N N . ASP A 1 188 ? 31.310 -8.451 -11.537 1.00 33.67 184 ASP A N 1
ATOM 1428 C CA . ASP A 1 188 ? 31.895 -9.448 -12.437 1.00 33.11 184 ASP A CA 1
ATOM 1429 C C . ASP A 1 188 ? 31.261 -10.806 -12.131 1.00 35.80 184 ASP A C 1
ATOM 1430 O O . ASP A 1 188 ? 31.612 -11.462 -11.146 1.00 38.15 184 ASP A O 1
ATOM 1435 N N . MET A 1 189 ? 30.312 -11.246 -12.966 1.00 36.20 185 MET A N 1
ATOM 1436 C CA . MET A 1 189 ? 29.616 -12.494 -12.655 1.00 39.52 185 MET A CA 1
ATOM 1437 C C . MET A 1 189 ? 30.544 -13.707 -12.700 1.00 40.21 185 MET A C 1
ATOM 1438 O O . MET A 1 189 ? 30.276 -14.700 -12.019 1.00 36.51 185 MET A O 1
ATOM 1443 N N . LEU A 1 190 ? 31.644 -13.635 -13.452 1.00 41.31 186 LEU A N 1
ATOM 1444 C CA . LEU A 1 190 ? 32.652 -14.687 -13.425 1.00 41.15 186 LEU A CA 1
ATOM 1445 C C . LEU A 1 190 ? 33.336 -14.801 -12.064 1.00 43.46 186 LEU A C 1
ATOM 1446 O O . LEU A 1 190 ? 33.890 -15.860 -11.747 1.00 43.41 186 LEU A O 1
ATOM 1451 N N . GLY A 1 191 ? 33.312 -13.740 -11.251 1.00 39.32 187 GLY A N 1
ATOM 1452 C CA . GLY A 1 191 ? 33.922 -13.824 -9.935 1.00 34.94 187 GLY A CA 1
ATOM 1453 C C . GLY A 1 191 ? 33.227 -14.797 -8.997 1.00 35.81 187 GLY A C 1
ATOM 1454 O O . GLY A 1 191 ? 33.869 -15.345 -8.094 1.00 37.20 187 GLY A O 1
ATOM 1455 N N . PHE A 1 192 ? 31.921 -15.043 -9.209 1.00 32.88 188 PHE A N 1
ATOM 1456 C CA . PHE A 1 192 ? 31.181 -15.991 -8.371 1.00 38.19 188 PHE A CA 1
ATOM 1457 C C . PHE A 1 192 ? 31.777 -17.406 -8.447 1.00 36.07 188 PHE A C 1
ATOM 1458 O O . PHE A 1 192 ? 31.911 -18.091 -7.426 1.00 40.03 188 PHE A O 1
ATOM 1466 N N . ASP A 1 193 ? 32.144 -17.864 -9.639 1.00 39.48 189 ASP A N 1
ATOM 1467 C CA . ASP A 1 193 ? 32.711 -19.211 -9.730 1.00 44.30 189 ASP A CA 1
ATOM 1468 C C . ASP A 1 193 ? 33.996 -19.338 -8.915 1.00 46.58 189 ASP A C 1
ATOM 1469 O O . ASP A 1 193 ? 34.215 -20.359 -8.263 1.00 47.46 189 ASP A O 1
ATOM 1474 N N A ILE A 1 194 ? 34.847 -18.306 -8.930 0.52 42.79 190 ILE A N 1
ATOM 1475 N N B ILE A 1 194 ? 34.849 -18.307 -8.931 0.48 42.68 190 ILE A N 1
ATOM 1476 C CA A ILE A 1 194 ? 36.108 -18.375 -8.192 0.52 40.11 190 ILE A CA 1
ATOM 1477 C CA B ILE A 1 194 ? 36.111 -18.374 -8.193 0.48 40.12 190 ILE A CA 1
ATOM 1478 C C A ILE A 1 194 ? 35.855 -18.513 -6.695 0.52 39.56 190 ILE A C 1
ATOM 1479 C C B ILE A 1 194 ? 35.862 -18.507 -6.694 0.48 39.48 190 ILE A C 1
ATOM 1480 O O A ILE A 1 194 ? 36.505 -19.315 -6.014 0.52 39.47 190 ILE A O 1
ATOM 1481 O O B ILE A 1 194 ? 36.519 -19.302 -6.011 0.48 39.68 190 ILE A O 1
ATOM 1490 N N . MET A 1 195 ? 34.907 -17.738 -6.158 1.00 36.24 191 MET A N 1
ATOM 1491 C CA . MET A 1 195 ? 34.611 -17.826 -4.730 1.00 30.34 191 MET A CA 1
ATOM 1492 C C . MET A 1 195 ? 33.916 -19.145 -4.375 1.00 37.27 191 MET A C 1
ATOM 1493 O O . MET A 1 195 ? 34.150 -19.703 -3.293 1.00 39.21 191 MET A O 1
ATOM 1498 N N . LYS A 1 196 ? 33.062 -19.665 -5.261 1.00 38.30 192 LYS A N 1
ATOM 1499 C CA . LYS A 1 196 ? 32.434 -20.966 -4.985 1.00 37.13 192 LYS A CA 1
ATOM 1500 C C . LYS A 1 196 ? 33.460 -22.097 -4.960 1.00 45.08 192 LYS A C 1
ATOM 1501 O O . LYS A 1 196 ? 33.316 -23.052 -4.179 1.00 44.97 192 LYS A O 1
ATOM 1507 N N . GLU A 1 197 ? 34.515 -22.013 -5.784 1.00 45.00 193 GLU A N 1
ATOM 1508 C CA . GLU A 1 197 ? 35.522 -23.074 -5.739 1.00 48.79 193 GLU A CA 1
ATOM 1509 C C . GLU A 1 197 ? 36.314 -23.067 -4.439 1.00 43.99 193 GLU A C 1
ATOM 1510 O O . GLU A 1 197 ? 37.125 -23.970 -4.222 1.00 46.99 193 GLU A O 1
ATOM 1516 N N . MET A 1 198 ? 36.124 -22.065 -3.585 1.00 37.79 194 MET A N 1
ATOM 1517 C CA . MET A 1 198 ? 36.685 -22.129 -2.244 1.00 42.25 194 MET A CA 1
ATOM 1518 C C . MET A 1 198 ? 35.795 -22.917 -1.296 1.00 43.46 194 MET A C 1
ATOM 1519 O O . MET A 1 198 ? 36.115 -23.019 -0.108 1.00 44.23 194 MET A O 1
ATOM 1524 N N . ASN A 1 199 ? 34.670 -23.436 -1.793 1.00 48.64 195 ASN A N 1
ATOM 1525 C CA . ASN A 1 199 ? 33.818 -24.362 -1.046 1.00 50.46 195 ASN A CA 1
ATOM 1526 C C . ASN A 1 199 ? 33.284 -23.734 0.241 1.00 43.91 195 ASN A C 1
ATOM 1527 O O . ASN A 1 199 ? 33.312 -24.342 1.316 1.00 44.76 195 ASN A O 1
ATOM 1532 N N . VAL A 1 200 ? 32.803 -22.501 0.116 1.00 38.99 196 VAL A N 1
ATOM 1533 C CA . VAL A 1 200 ? 32.052 -21.811 1.164 1.00 40.97 196 VAL A CA 1
ATOM 1534 C C . VAL A 1 200 ? 30.774 -21.276 0.531 1.00 39.77 196 VAL A C 1
ATOM 1535 O O . VAL A 1 200 ? 30.706 -21.084 -0.695 1.00 35.21 196 VAL A O 1
ATOM 1539 N N . PRO A 1 201 ? 29.741 -21.005 1.328 1.00 43.71 197 PRO A N 1
ATOM 1540 C CA . PRO A 1 201 ? 28.562 -20.358 0.742 1.00 43.08 197 PRO A CA 1
ATOM 1541 C C . PRO A 1 201 ? 28.904 -18.951 0.289 1.00 39.59 197 PRO A C 1
ATOM 1542 O O . PRO A 1 201 ? 29.635 -18.214 0.962 1.00 36.88 197 PRO A O 1
ATOM 1546 N N . VAL A 1 202 ? 28.415 -18.609 -0.899 1.00 33.80 198 VAL A N 1
ATOM 1547 C CA . VAL A 1 202 ? 28.676 -17.321 -1.525 1.00 33.85 198 VAL A CA 1
ATOM 1548 C C . VAL A 1 202 ? 27.342 -16.606 -1.715 1.00 37.44 198 VAL A C 1
ATOM 1549 O O . VAL A 1 202 ? 26.379 -17.191 -2.233 1.00 37.18 198 VAL A O 1
ATOM 1553 N N . PHE A 1 203 ? 27.274 -15.361 -1.246 1.00 36.46 199 PHE A N 1
ATOM 1554 C CA . PHE A 1 203 ? 26.067 -14.543 -1.294 1.00 31.64 199 PHE A CA 1
ATOM 1555 C C . PHE A 1 203 ? 26.248 -13.355 -2.228 1.00 36.51 199 PHE A C 1
ATOM 1556 O O . PHE A 1 203 ? 27.377 -12.949 -2.546 1.00 32.37 199 PHE A O 1
ATOM 1564 N N . PHE A 1 204 ? 25.111 -12.760 -2.621 1.00 33.70 200 PHE A N 1
ATOM 1565 C CA . PHE A 1 204 ? 25.093 -11.574 -3.472 1.00 30.16 200 PHE A CA 1
ATOM 1566 C C . PHE A 1 204 ? 24.307 -10.463 -2.782 1.00 35.23 200 PHE A C 1
ATOM 1567 O O . PHE A 1 204 ? 23.094 -10.604 -2.550 1.00 34.75 200 PHE A O 1
ATOM 1575 N N . ASP A 1 205 ? 25.008 -9.364 -2.473 1.00 31.37 201 ASP A N 1
ATOM 1576 C CA . ASP A 1 205 ? 24.448 -8.128 -1.930 1.00 33.61 201 ASP A CA 1
ATOM 1577 C C . ASP A 1 205 ? 24.102 -7.270 -3.142 1.00 29.73 201 ASP A C 1
ATOM 1578 O O . ASP A 1 205 ? 24.885 -6.429 -3.581 1.00 35.49 201 ASP A O 1
ATOM 1583 N N . VAL A 1 206 ? 22.911 -7.494 -3.705 1.00 31.92 202 VAL A N 1
ATOM 1584 C CA . VAL A 1 206 ? 22.515 -6.760 -4.903 1.00 33.89 202 VAL A CA 1
ATOM 1585 C C . VAL A 1 206 ? 22.317 -5.288 -4.562 1.00 33.52 202 VAL A C 1
ATOM 1586 O O . VAL A 1 206 ? 22.537 -4.404 -5.402 1.00 30.46 202 VAL A O 1
ATOM 1590 N N . THR A 1 207 ? 21.918 -5.004 -3.324 1.00 37.75 203 THR A N 1
ATOM 1591 C CA . THR A 1 207 ? 21.604 -3.635 -2.927 1.00 38.31 203 THR A CA 1
ATOM 1592 C C . THR A 1 207 ? 22.826 -2.729 -3.076 1.00 41.18 203 THR A C 1
ATOM 1593 O O . THR A 1 207 ? 22.762 -1.656 -3.697 1.00 37.09 203 THR A O 1
ATOM 1597 N N . HIS A 1 208 ? 23.957 -3.154 -2.528 1.00 39.70 204 HIS A N 1
ATOM 1598 C CA . HIS A 1 208 ? 25.104 -2.266 -2.558 1.00 41.83 204 HIS A CA 1
ATOM 1599 C C . HIS A 1 208 ? 25.880 -2.375 -3.851 1.00 38.32 204 HIS A C 1
ATOM 1600 O O . HIS A 1 208 ? 26.654 -1.467 -4.157 1.00 36.59 204 HIS A O 1
ATOM 1607 N N . ALA A 1 209 ? 25.581 -3.374 -4.677 1.00 35.62 205 ALA A N 1
ATOM 1608 C CA . ALA A 1 209 ? 26.237 -3.473 -5.969 1.00 32.56 205 ALA A CA 1
ATOM 1609 C C . ALA A 1 209 ? 25.637 -2.509 -6.976 1.00 36.86 205 ALA A C 1
ATOM 1610 O O . ALA A 1 209 ? 26.202 -2.337 -8.061 1.00 41.10 205 ALA A O 1
ATOM 1612 N N . LEU A 1 210 ? 24.507 -1.883 -6.637 1.00 33.28 206 LEU A N 1
ATOM 1613 C CA . LEU A 1 210 ? 23.910 -0.834 -7.450 1.00 38.40 206 LEU A CA 1
ATOM 1614 C C . LEU A 1 210 ? 24.559 0.525 -7.224 1.00 43.39 206 LEU A C 1
ATOM 1615 O O . LEU A 1 210 ? 24.355 1.425 -8.045 1.00 45.68 206 LEU A O 1
ATOM 1620 N N . GLN A 1 211 ? 25.242 0.719 -6.091 1.00 45.00 207 GLN A N 1
ATOM 1621 C CA . GLN A 1 211 ? 25.774 2.033 -5.727 1.00 49.47 207 GLN A CA 1
ATOM 1622 C C . GLN A 1 211 ? 26.587 2.653 -6.865 1.00 48.34 207 GLN A C 1
ATOM 1623 O O . GLN A 1 211 ? 27.152 1.961 -7.716 1.00 50.10 207 GLN A O 1
ATOM 1629 N N . THR A 1 212 ? 26.559 3.982 -6.916 1.00 49.42 208 THR A N 1
ATOM 1630 C CA . THR A 1 212 ? 27.450 4.793 -7.741 1.00 49.57 208 THR A CA 1
ATOM 1631 C C . THR A 1 212 ? 28.179 5.711 -6.766 1.00 42.52 208 THR A C 1
ATOM 1632 O O . THR A 1 212 ? 27.839 6.900 -6.649 1.00 45.03 208 THR A O 1
ATOM 1636 N N . PRO A 1 213 ? 29.130 5.165 -5.998 1.00 36.35 209 PRO A N 1
ATOM 1637 C CA . PRO A 1 213 ? 29.638 5.857 -4.797 1.00 43.21 209 PRO A CA 1
ATOM 1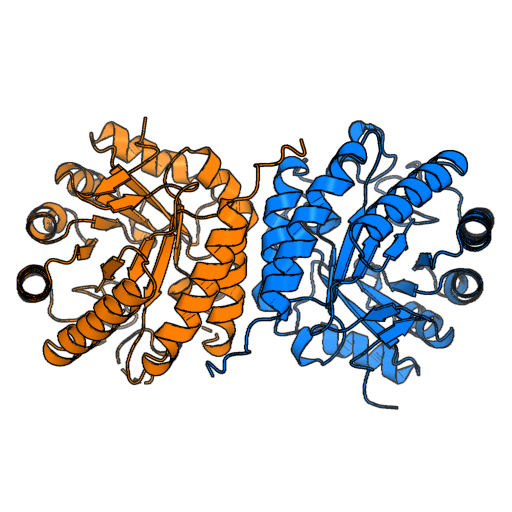638 C C . PRO A 1 213 ? 30.367 7.149 -5.141 1.00 47.37 209 PRO A C 1
ATOM 1639 O O . PRO A 1 213 ? 31.327 7.159 -5.913 1.00 51.29 209 PRO A O 1
ATOM 1643 N N . GLY A 1 214 ? 29.887 8.250 -4.562 1.00 51.41 210 GLY A N 1
ATOM 1644 C CA . GLY A 1 214 ? 30.355 9.583 -4.903 1.00 53.68 210 GLY A CA 1
ATOM 1645 C C . GLY A 1 214 ? 29.966 10.065 -6.283 1.00 53.52 210 GLY A C 1
ATOM 1646 O O . GLY A 1 214 ? 30.443 11.119 -6.712 1.00 50.33 210 GLY A O 1
ATOM 1647 N N . GLY A 1 215 ? 29.121 9.323 -6.998 1.00 54.79 211 GLY A N 1
ATOM 1648 C CA . GLY A 1 215 ? 28.767 9.683 -8.358 1.00 53.55 211 GLY A CA 1
ATOM 1649 C C . GLY A 1 215 ? 27.512 10.525 -8.452 1.00 58.07 211 GLY A C 1
ATOM 1650 O O . GLY A 1 215 ? 27.550 11.724 -8.178 1.00 63.75 211 GLY A O 1
ATOM 1651 N N . GLY A 1 222 ? 18.813 7.191 -8.259 1.00 71.62 218 GLY A N 1
ATOM 1652 C CA . GLY A 1 222 ? 19.852 6.163 -8.249 1.00 71.71 218 GLY A CA 1
ATOM 1653 C C . GLY A 1 222 ? 19.504 4.975 -9.131 1.00 70.21 218 GLY A C 1
ATOM 1654 O O . GLY A 1 222 ? 18.603 5.071 -9.962 1.00 74.70 218 GLY A O 1
ATOM 1655 N N . ARG A 1 223 ? 20.183 3.834 -8.960 1.00 66.14 219 ARG A N 1
ATOM 1656 C CA . ARG A 1 223 ? 19.932 2.696 -9.840 1.00 60.52 219 ARG A CA 1
ATOM 1657 C C . ARG A 1 223 ? 18.906 1.704 -9.259 1.00 56.83 219 ARG A C 1
ATOM 1658 O O . ARG A 1 223 ? 18.870 0.530 -9.660 1.00 52.49 219 ARG A O 1
ATOM 1666 N N . ARG A 1 224 ? 18.001 2.193 -8.402 1.00 61.76 220 ARG A N 1
ATOM 1667 C CA . ARG A 1 224 ? 16.965 1.358 -7.794 1.00 60.00 220 ARG A CA 1
ATOM 1668 C C . ARG A 1 224 ? 16.104 0.667 -8.844 1.00 50.62 220 ARG A C 1
ATOM 1669 O O . ARG A 1 224 ? 15.632 -0.450 -8.612 1.00 46.26 220 ARG A O 1
ATOM 1677 N N . ALA A 1 225 ? 15.909 1.299 -10.010 1.00 46.68 221 ALA A N 1
ATOM 1678 C CA . ALA A 1 225 ? 15.089 0.738 -11.080 1.00 47.63 221 ALA A CA 1
ATOM 1679 C C . ALA A 1 225 ? 15.710 -0.488 -11.753 1.00 49.10 221 ALA A C 1
ATOM 1680 O O . ALA A 1 225 ? 15.034 -1.166 -12.533 1.00 46.89 221 ALA A O 1
ATOM 1682 N N . GLN A 1 226 ? 16.970 -0.796 -11.486 1.00 51.09 222 GLN A N 1
ATOM 1683 C CA . GLN A 1 226 ? 17.636 -1.904 -12.153 1.00 53.12 222 GLN A CA 1
ATOM 1684 C C . GLN A 1 226 ? 17.829 -3.103 -11.240 1.00 47.45 222 GLN A C 1
ATOM 1685 O O . GLN A 1 226 ? 18.526 -4.045 -11.619 1.00 46.73 222 GLN A O 1
ATOM 1691 N N . ILE A 1 227 ? 17.269 -3.066 -10.028 1.00 45.13 223 ILE A N 1
ATOM 1692 C CA . ILE A 1 227 ? 17.600 -4.073 -9.027 1.00 44.42 223 ILE A CA 1
ATOM 1693 C C . ILE A 1 227 ? 17.161 -5.464 -9.482 1.00 41.98 223 ILE A C 1
ATOM 1694 O O . ILE A 1 227 ? 17.858 -6.456 -9.231 1.00 44.59 223 ILE A O 1
ATOM 1699 N N . THR A 1 228 ? 16.020 -5.558 -10.181 1.00 41.48 224 THR A N 1
ATOM 1700 C CA . THR A 1 228 ? 15.488 -6.866 -10.564 1.00 43.24 224 THR A CA 1
ATOM 1701 C C . THR A 1 228 ? 16.378 -7.537 -11.600 1.00 40.94 224 THR A C 1
ATOM 1702 O O . THR A 1 228 ? 16.730 -8.712 -11.459 1.00 39.47 224 THR A O 1
ATOM 1706 N N . THR A 1 229 ? 16.767 -6.789 -12.637 1.00 42.14 225 THR A N 1
ATOM 1707 C CA . THR A 1 229 ? 17.663 -7.317 -13.657 1.00 48.20 225 THR A CA 1
ATOM 1708 C C . THR A 1 229 ? 18.958 -7.820 -13.036 1.00 46.61 225 THR A C 1
ATOM 1709 O O . THR A 1 229 ? 19.429 -8.918 -13.356 1.00 48.82 225 THR A O 1
ATOM 1713 N N . LEU A 1 230 ? 19.547 -7.024 -12.137 1.00 42.87 226 LEU A N 1
ATOM 1714 C CA . LEU A 1 230 ? 20.835 -7.403 -11.559 1.00 42.63 226 LEU A CA 1
ATOM 1715 C C . LEU A 1 230 ? 20.690 -8.610 -10.646 1.00 39.94 226 LEU A C 1
ATOM 1716 O O . LEU A 1 230 ? 21.515 -9.531 -10.690 1.00 37.61 226 LEU A O 1
ATOM 1721 N N . ALA A 1 231 ? 19.659 -8.617 -9.802 1.00 37.64 227 ALA A N 1
ATOM 1722 C CA . ALA A 1 231 ? 19.434 -9.769 -8.934 1.00 39.55 227 ALA A CA 1
ATOM 1723 C C . ALA A 1 231 ? 19.183 -11.042 -9.751 1.00 39.19 227 ALA A C 1
ATOM 1724 O O . ALA A 1 231 ? 19.615 -12.134 -9.365 1.00 35.00 227 ALA A O 1
ATOM 1726 N N . ARG A 1 232 ? 18.472 -10.928 -10.874 1.00 42.90 228 ARG A N 1
ATOM 1727 C CA . ARG A 1 232 ? 18.239 -12.115 -11.694 1.00 46.91 228 ARG A CA 1
ATOM 1728 C C . ARG A 1 232 ? 19.547 -12.645 -12.270 1.00 45.66 228 ARG A C 1
ATOM 1729 O O . ARG A 1 232 ? 19.795 -13.861 -12.256 1.00 46.39 228 ARG A O 1
ATOM 1737 N N . ALA A 1 233 ? 20.393 -11.745 -12.780 1.00 37.45 229 ALA A N 1
ATOM 1738 C CA . ALA A 1 233 ? 21.674 -12.161 -13.346 1.00 38.38 229 ALA A CA 1
ATOM 1739 C C . ALA A 1 233 ? 22.523 -12.876 -12.310 1.00 38.70 229 ALA A C 1
ATOM 1740 O O . ALA A 1 233 ? 23.084 -13.953 -12.574 1.00 40.22 229 ALA A O 1
ATOM 1742 N N . GLY A 1 234 ? 22.627 -12.297 -11.117 1.00 39.13 230 GLY A N 1
ATOM 1743 C CA . GLY A 1 234 ? 23.446 -12.921 -10.092 1.00 38.77 230 GLY A CA 1
ATOM 1744 C C . GLY A 1 234 ? 22.910 -14.280 -9.672 1.00 38.87 230 GLY A C 1
ATOM 1745 O O . GLY A 1 234 ? 23.629 -15.277 -9.694 1.00 37.60 230 GLY A O 1
ATOM 1746 N N . MET A 1 235 ? 21.616 -14.346 -9.345 1.00 42.33 231 MET A N 1
ATOM 1747 C CA . MET A 1 235 ? 21.062 -15.595 -8.846 1.00 39.68 231 MET A CA 1
ATOM 1748 C C . MET A 1 235 ? 21.037 -16.676 -9.915 1.00 39.26 231 MET A C 1
ATOM 1749 O O . MET A 1 235 ? 21.056 -17.868 -9.579 1.00 37.38 231 MET A O 1
ATOM 1754 N N . ALA A 1 236 ? 21.011 -16.292 -11.191 1.00 39.15 232 ALA A N 1
ATOM 1755 C CA . ALA A 1 236 ? 21.135 -17.280 -12.256 1.00 40.77 232 ALA A CA 1
ATOM 1756 C C . ALA A 1 236 ? 22.496 -17.975 -12.271 1.00 42.77 232 ALA A C 1
ATOM 1757 O O . ALA A 1 236 ? 22.616 -19.025 -12.906 1.00 49.83 232 ALA A O 1
ATOM 1759 N N . THR A 1 237 ? 23.529 -17.414 -11.633 1.00 43.09 233 THR A N 1
ATOM 1760 C CA . THR A 1 237 ? 24.803 -18.131 -11.565 1.00 45.93 233 THR A CA 1
ATOM 1761 C C . THR A 1 237 ? 24.783 -19.234 -10.519 1.00 41.41 233 THR A C 1
ATOM 1762 O O . THR A 1 237 ? 25.707 -20.056 -10.485 1.00 45.27 233 THR A O 1
ATOM 1766 N N . GLY A 1 238 ? 23.790 -19.238 -9.637 1.00 39.00 234 GLY A N 1
ATOM 1767 C CA . GLY A 1 238 ? 23.642 -20.325 -8.697 1.00 39.25 234 GLY A CA 1
ATOM 1768 C C . GLY A 1 238 ? 24.427 -20.024 -7.442 1.00 43.66 234 GLY A C 1
ATOM 1769 O O . GLY A 1 238 ? 25.603 -20.383 -7.330 1.00 48.08 234 GLY A O 1
ATOM 1770 N N . LEU A 1 239 ? 23.766 -19.392 -6.477 1.00 38.43 235 LEU A N 1
ATOM 1771 C CA . LEU A 1 239 ? 24.417 -18.844 -5.299 1.00 39.18 235 LEU A CA 1
ATOM 1772 C C . LEU A 1 239 ? 23.715 -19.357 -4.056 1.00 36.20 235 LEU A C 1
ATOM 1773 O O . LEU A 1 239 ? 22.581 -19.836 -4.117 1.00 35.45 235 LEU A O 1
ATOM 1778 N N . ALA A 1 240 ? 24.415 -19.256 -2.924 1.00 36.83 236 ALA A N 1
ATOM 1779 C CA . ALA A 1 240 ? 23.843 -19.695 -1.657 1.00 34.32 236 ALA A CA 1
ATOM 1780 C C . ALA A 1 240 ? 22.807 -18.707 -1.124 1.00 36.55 236 ALA A C 1
ATOM 1781 O O . ALA A 1 240 ? 21.919 -19.098 -0.348 1.00 35.03 236 ALA A O 1
ATOM 1783 N N . GLY A 1 241 ? 22.889 -17.442 -1.506 1.00 33.70 237 GLY A N 1
ATOM 1784 C CA . GLY A 1 241 ? 21.876 -16.534 -0.996 1.00 39.91 237 GLY A CA 1
ATOM 1785 C C . GLY A 1 241 ? 22.010 -15.116 -1.512 1.00 38.38 237 GLY A C 1
ATOM 1786 O O . GLY A 1 241 ? 22.884 -14.787 -2.326 1.00 32.09 237 GLY A O 1
ATOM 1787 N N . LEU A 1 242 ? 21.101 -14.281 -1.009 1.00 37.55 238 LEU A N 1
ATOM 1788 C CA . LEU A 1 242 ? 20.910 -12.905 -1.431 1.00 33.01 238 LEU A CA 1
ATOM 1789 C C . LEU A 1 242 ? 20.863 -12.015 -0.200 1.00 35.03 238 LEU A C 1
ATOM 1790 O O . LEU A 1 242 ? 20.233 -12.366 0.802 1.00 35.46 238 LEU A O 1
ATOM 1795 N N . PHE A 1 243 ? 21.518 -10.856 -0.291 1.00 35.00 239 PHE A N 1
ATOM 1796 C CA . PHE A 1 243 ? 21.509 -9.824 0.740 1.00 33.83 239 PHE A CA 1
ATOM 1797 C C . PHE A 1 243 ? 20.756 -8.617 0.190 1.00 38.38 239 PHE A C 1
ATOM 1798 O O . PHE A 1 243 ? 21.078 -8.132 -0.902 1.00 37.17 239 PHE A O 1
ATOM 1806 N N . LEU A 1 244 ? 19.760 -8.134 0.939 1.00 34.32 240 LEU A N 1
ATOM 1807 C CA . LEU A 1 244 ? 18.815 -7.162 0.406 1.00 34.38 240 LEU A CA 1
ATOM 1808 C C . LEU A 1 244 ? 18.348 -6.191 1.485 1.00 40.23 240 LEU A C 1
ATOM 1809 O O . LEU A 1 244 ? 18.035 -6.594 2.609 1.00 39.10 240 LEU A O 1
ATOM 1814 N N . GLU A 1 245 ? 18.248 -4.918 1.112 1.00 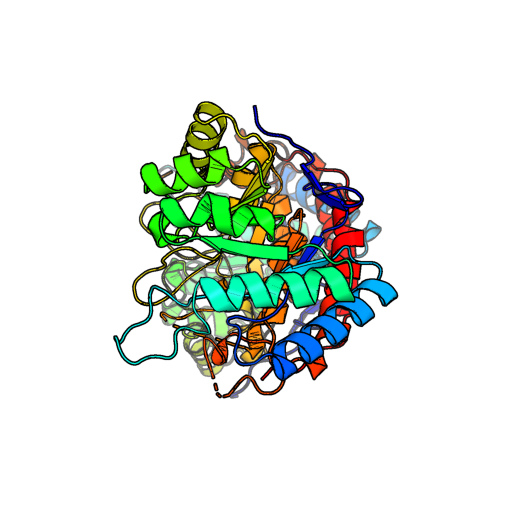36.20 241 GLU A N 1
ATOM 1815 C CA . GLU A 1 245 ? 17.725 -3.881 1.988 1.00 36.51 241 GLU A CA 1
ATOM 1816 C C . GLU A 1 245 ? 16.504 -3.281 1.317 1.00 39.56 241 GLU A C 1
ATOM 1817 O O . GLU A 1 245 ? 16.508 -3.024 0.104 1.00 35.92 241 GLU A O 1
ATOM 1823 N N . SER A 1 246 ? 15.472 -3.042 2.121 1.00 36.82 242 SER A N 1
ATOM 1824 C CA . SER A 1 246 ? 14.238 -2.442 1.658 1.00 41.89 242 SER A CA 1
ATOM 1825 C C . SER A 1 246 ? 13.851 -1.292 2.581 1.00 41.96 242 SER A C 1
ATOM 1826 O O . SER A 1 246 ? 14.451 -1.085 3.638 1.00 42.56 242 SER A O 1
ATOM 1829 N N . HIS A 1 247 ? 12.830 -0.530 2.168 1.00 37.87 243 HIS A N 1
ATOM 1830 C CA . HIS A 1 247 ? 12.322 0.570 2.977 1.00 42.18 243 HIS A CA 1
ATOM 1831 C C . HIS A 1 247 ? 10.928 0.921 2.476 1.00 40.58 243 HIS A C 1
ATOM 1832 O O . HIS A 1 247 ? 10.713 0.918 1.255 1.00 36.72 243 HIS A O 1
ATOM 1839 N N . PRO A 1 248 ? 9.969 1.222 3.358 1.00 45.73 244 PRO A N 1
ATOM 1840 C CA . PRO A 1 248 ? 8.633 1.597 2.860 1.00 51.88 244 PRO A CA 1
ATOM 1841 C C . PRO A 1 248 ? 8.680 2.790 1.941 1.00 52.51 244 PRO A C 1
ATOM 1842 O O . PRO A 1 248 ? 7.852 2.896 1.030 1.00 51.13 244 PRO A O 1
ATOM 1846 N N . ASP A 1 249 ? 9.636 3.691 2.150 1.00 50.48 245 ASP A N 1
ATOM 1847 C CA . ASP A 1 249 ? 9.739 4.926 1.372 1.00 54.18 245 ASP A CA 1
ATOM 1848 C C . ASP A 1 249 ? 11.203 5.276 1.151 1.00 53.22 245 ASP A C 1
ATOM 1849 O O . ASP A 1 249 ? 11.750 6.168 1.817 1.00 50.88 245 ASP A O 1
ATOM 1854 N N . PRO A 1 250 ? 11.844 4.646 0.156 1.00 47.10 246 PRO A N 1
ATOM 1855 C CA . PRO A 1 250 ? 13.312 4.759 0.021 1.00 47.53 246 PRO A CA 1
ATOM 1856 C C . PRO A 1 250 ? 13.833 6.177 -0.060 1.00 52.04 246 PRO A C 1
ATOM 1857 O O . PRO A 1 250 ? 14.959 6.406 0.386 1.00 47.84 246 PRO A O 1
ATOM 1861 N N . ASP A 1 251 ? 13.042 7.149 -0.544 1.00 42.90 247 ASP A N 1
ATOM 1862 C CA . ASP A 1 251 ? 13.539 8.518 -0.606 1.00 50.94 247 ASP A CA 1
ATOM 1863 C C . ASP A 1 251 ? 13.837 9.080 0.771 1.00 52.75 247 ASP A C 1
ATOM 1864 O O . ASP A 1 251 ? 14.626 10.025 0.884 1.00 57.40 247 ASP A O 1
ATOM 1869 N N . LYS A 1 252 ? 13.224 8.527 1.814 1.00 48.77 248 LYS A N 1
ATOM 1870 C CA . LYS A 1 252 ? 13.426 9.002 3.171 1.00 52.61 248 LYS A CA 1
ATOM 1871 C C . LYS A 1 252 ? 14.219 8.030 4.032 1.00 43.90 248 LYS A C 1
ATOM 1872 O O . LYS A 1 252 ? 14.374 8.284 5.228 1.00 47.26 248 LYS A O 1
ATOM 1878 N N . ALA A 1 253 ? 14.695 6.911 3.482 1.00 42.50 249 ALA A N 1
ATOM 1879 C CA . ALA A 1 253 ? 15.607 6.072 4.252 1.00 48.31 249 ALA A CA 1
ATOM 1880 C C . ALA A 1 253 ? 16.742 6.925 4.796 1.00 46.66 249 ALA A C 1
ATOM 1881 O O . ALA A 1 253 ? 17.164 7.910 4.178 1.00 48.99 249 ALA A O 1
ATOM 1883 N N . LYS A 1 254 ? 17.210 6.569 5.990 1.00 47.89 250 LYS A N 1
ATOM 1884 C CA . LYS A 1 254 ? 18.227 7.375 6.650 1.00 49.47 250 LYS A CA 1
ATOM 1885 C C . LYS A 1 254 ? 19.635 7.117 6.121 1.00 49.55 250 LYS A C 1
ATOM 1886 O O . LYS A 1 254 ? 20.546 7.869 6.473 1.00 48.03 250 LYS A O 1
ATOM 1892 N N . CYS A 1 255 ? 19.835 6.079 5.300 1.00 49.63 251 CYS A N 1
ATOM 1893 C CA . CYS A 1 255 ? 21.119 5.812 4.657 1.00 45.63 251 CYS A CA 1
ATOM 1894 C C . CYS A 1 255 ? 20.876 4.891 3.467 1.00 49.12 251 CYS A C 1
ATOM 1895 O O . CYS A 1 255 ? 20.078 3.948 3.559 1.00 37.88 251 CYS A O 1
ATOM 1898 N N . ASP A 1 256 ? 21.533 5.193 2.344 1.00 40.01 252 ASP A N 1
ATOM 1899 C CA . ASP A 1 256 ? 21.489 4.339 1.145 1.00 46.50 252 ASP A CA 1
ATOM 1900 C C . ASP A 1 256 ? 20.074 4.147 0.598 1.00 42.39 252 ASP A C 1
ATOM 1901 O O . ASP A 1 256 ? 19.778 3.138 -0.052 1.00 40.02 252 ASP A O 1
ATOM 1906 N N . GLY A 1 257 ? 19.192 5.119 0.838 1.00 44.69 253 GLY A N 1
ATOM 1907 C CA . GLY A 1 257 ? 17.882 5.114 0.205 1.00 40.29 253 GLY A CA 1
ATOM 1908 C C . GLY A 1 257 ? 17.889 4.979 -1.291 1.00 41.46 253 GLY A C 1
ATOM 1909 O O . GLY A 1 257 ? 17.039 4.262 -1.848 1.00 47.88 253 GLY A O 1
ATOM 1910 N N . PRO A 1 258 ? 18.837 5.597 -2.014 1.00 45.34 254 PRO A N 1
ATOM 1911 C CA . PRO A 1 258 ? 18.881 5.409 -3.476 1.00 45.80 254 PRO A CA 1
ATOM 1912 C C . PRO A 1 258 ? 18.996 3.959 -3.932 1.00 48.72 254 PRO A C 1
ATOM 1913 O O . PRO A 1 258 ? 18.637 3.669 -5.082 1.00 50.08 254 PRO A O 1
ATOM 1917 N N . SER A 1 259 ? 19.466 3.040 -3.083 1.00 40.24 255 SER A N 1
ATOM 1918 C CA . SER A 1 259 ? 19.625 1.643 -3.469 1.00 36.87 255 SER A CA 1
ATOM 1919 C C . SER A 1 259 ? 18.588 0.717 -2.843 1.00 41.50 255 SER A C 1
ATOM 1920 O O . SER A 1 259 ? 18.584 -0.482 -3.146 1.00 46.69 255 SER A O 1
ATOM 1923 N N . ALA A 1 260 ? 17.721 1.233 -1.981 1.00 38.20 256 ALA A N 1
ATOM 1924 C CA . ALA A 1 260 ? 16.776 0.396 -1.257 1.00 40.68 256 ALA A CA 1
ATOM 1925 C C . ALA A 1 260 ? 15.596 0.004 -2.134 1.00 37.59 256 ALA A C 1
ATOM 1926 O O . ALA A 1 260 ? 15.083 0.810 -2.911 1.00 38.70 256 ALA A O 1
ATOM 1928 N N . LEU A 1 261 ? 15.149 -1.231 -1.978 1.00 35.51 257 LEU A N 1
ATOM 1929 C CA . LEU A 1 261 ? 13.945 -1.693 -2.663 1.00 37.33 257 LEU A CA 1
ATOM 1930 C C . LEU A 1 261 ? 12.693 -1.191 -1.940 1.00 37.48 257 LEU A C 1
ATOM 1931 O O . LEU A 1 261 ? 12.615 -1.238 -0.708 1.00 35.99 257 LEU A O 1
ATOM 1936 N N . ARG A 1 262 ? 11.737 -0.672 -2.708 1.00 35.58 258 ARG A N 1
ATOM 1937 C CA . ARG A 1 262 ? 10.427 -0.305 -2.170 1.00 42.51 258 ARG A CA 1
ATOM 1938 C C . ARG A 1 262 ? 9.772 -1.508 -1.509 1.00 43.21 258 ARG A C 1
ATOM 1939 O O . ARG A 1 262 ? 9.487 -2.504 -2.182 1.00 49.56 258 ARG A O 1
ATOM 1947 N N . LEU A 1 263 ? 9.485 -1.394 -0.209 1.00 41.79 259 LEU A N 1
ATOM 1948 C CA . LEU A 1 263 ? 9.013 -2.547 0.556 1.00 43.73 259 LEU A CA 1
ATOM 1949 C C . LEU A 1 263 ? 7.763 -3.168 -0.064 1.00 43.79 259 LEU A C 1
ATOM 1950 O O . LEU A 1 263 ? 7.620 -4.397 -0.080 1.00 38.73 259 LEU A O 1
ATOM 1955 N N . SER A 1 264 ? 6.874 -2.336 -0.625 1.00 45.18 260 SER A N 1
ATOM 1956 C CA . SER A 1 264 ? 5.657 -2.845 -1.248 1.00 48.71 260 SER A CA 1
ATOM 1957 C C . SER A 1 264 ? 5.941 -3.731 -2.452 1.00 44.71 260 SER A C 1
ATOM 1958 O O . SER A 1 264 ? 5.029 -4.412 -2.921 1.00 42.60 260 SER A O 1
ATOM 1961 N N . GLN A 1 265 ? 7.168 -3.733 -2.970 1.00 40.56 261 GLN A N 1
ATOM 1962 C CA . GLN A 1 265 ? 7.502 -4.541 -4.130 1.00 40.38 261 GLN A CA 1
ATOM 1963 C C . GLN A 1 265 ? 8.333 -5.753 -3.758 1.00 39.40 261 GLN A C 1
ATOM 1964 O O . GLN A 1 265 ? 8.753 -6.490 -4.647 1.00 39.53 261 GLN A O 1
ATOM 1970 N N . LEU A 1 266 ? 8.524 -5.994 -2.461 1.00 38.97 262 LEU A N 1
ATOM 1971 C CA . LEU A 1 266 ? 9.361 -7.098 -2.004 1.00 43.92 262 LEU A CA 1
ATOM 1972 C C . LEU A 1 266 ? 8.831 -8.440 -2.513 1.00 38.06 262 LEU A C 1
ATOM 1973 O O . LEU A 1 266 ? 9.596 -9.263 -3.020 1.00 39.00 262 LEU A O 1
ATOM 1978 N N . GLU A 1 267 ? 7.514 -8.674 -2.390 1.00 37.97 263 GLU A N 1
ATOM 1979 C CA . GLU A 1 267 ? 6.968 -9.995 -2.723 1.00 35.96 263 GLU A CA 1
ATOM 1980 C C . GLU A 1 267 ? 7.083 -10.356 -4.201 1.00 39.56 263 GLU A C 1
ATOM 1981 O O . GLU A 1 267 ? 7.522 -11.482 -4.502 1.00 42.85 263 GLU A O 1
ATOM 1987 N N . PRO A 1 268 ? 6.689 -9.512 -5.164 1.00 43.65 264 PRO A N 1
ATOM 1988 C CA . PRO A 1 268 ? 6.891 -9.892 -6.574 1.00 36.05 264 PRO A CA 1
ATOM 1989 C C . PRO A 1 268 ? 8.363 -10.021 -6.937 1.00 44.44 264 PRO A C 1
ATOM 1990 O O . PRO A 1 268 ? 8.717 -10.822 -7.812 1.00 46.75 264 PRO A O 1
ATOM 1994 N N . PHE A 1 269 ? 9.229 -9.217 -6.320 1.00 38.69 265 PHE A N 1
ATOM 1995 C CA . PHE A 1 269 ? 10.669 -9.365 -6.532 1.00 35.13 265 PHE A CA 1
ATOM 1996 C C . PHE A 1 269 ? 11.163 -10.738 -6.081 1.00 34.68 265 PHE A C 1
ATOM 1997 O O . PHE A 1 269 ? 11.834 -11.454 -6.835 1.00 40.63 265 PHE A O 1
ATOM 2005 N N . LEU A 1 270 ? 10.851 -11.121 -4.846 1.00 36.23 266 LEU A N 1
ATOM 2006 C CA . LEU A 1 270 ? 11.296 -12.419 -4.354 1.00 39.11 266 LEU A CA 1
ATOM 2007 C C . LEU A 1 270 ? 10.639 -13.565 -5.118 1.00 41.84 266 LEU A C 1
ATOM 2008 O O . LEU A 1 270 ? 11.289 -14.589 -5.363 1.00 43.43 266 LEU A O 1
ATOM 2013 N N . ALA A 1 271 ? 9.381 -13.399 -5.542 1.00 37.40 267 ALA A N 1
ATOM 2014 C CA . ALA A 1 271 ? 8.680 -14.493 -6.212 1.00 42.05 267 ALA A CA 1
ATOM 2015 C C . ALA A 1 271 ? 9.395 -14.902 -7.491 1.00 46.56 267 ALA A C 1
ATOM 2016 O O . ALA A 1 271 ? 9.541 -16.097 -7.771 1.00 44.65 267 ALA A O 1
ATOM 2018 N N . GLN A 1 272 ? 9.823 -13.923 -8.293 1.00 43.40 268 GLN A N 1
ATOM 2019 C CA . GLN A 1 272 ? 10.600 -14.238 -9.487 1.00 50.56 268 GLN A CA 1
ATOM 2020 C C . GLN A 1 272 ? 11.910 -14.930 -9.122 1.00 47.56 268 GLN A C 1
ATOM 2021 O O . GLN A 1 272 ? 12.282 -15.943 -9.723 1.00 50.73 268 GLN A O 1
ATOM 2027 N N . LEU A 1 273 ? 12.635 -14.381 -8.143 1.00 45.80 269 LEU A N 1
ATOM 2028 C CA . LEU A 1 273 ? 13.922 -14.964 -7.785 1.00 47.48 269 LEU A CA 1
ATOM 2029 C C . LEU A 1 273 ? 13.763 -16.382 -7.237 1.00 44.98 269 LEU A C 1
ATOM 2030 O O . LEU A 1 273 ? 14.624 -17.238 -7.478 1.00 36.63 269 LEU A O 1
ATOM 2035 N N . LYS A 1 274 ? 12.655 -16.653 -6.528 1.00 37.21 270 LYS A N 1
ATOM 2036 C CA . LYS A 1 274 ? 12.421 -17.994 -6.011 1.00 41.70 270 LYS A CA 1
ATOM 2037 C C . LYS A 1 274 ? 12.301 -19.013 -7.135 1.00 47.36 270 LYS A C 1
ATOM 2038 O O . LYS A 1 274 ? 12.867 -20.107 -7.052 1.00 52.89 270 LYS A O 1
ATOM 2044 N N . GLU A 1 275 ? 11.574 -18.679 -8.195 1.00 48.53 271 GLU A N 1
ATOM 2045 C CA . GLU A 1 275 ? 11.406 -19.640 -9.282 1.00 48.64 271 GLU A CA 1
ATOM 2046 C C . GLU A 1 275 ? 12.701 -19.786 -10.071 1.00 46.62 271 GLU A C 1
ATOM 2047 O O . GLU A 1 275 ? 13.089 -20.899 -10.452 1.00 52.69 271 GLU A O 1
ATOM 2053 N N . LEU A 1 276 ? 13.373 -18.666 -10.328 1.00 42.23 272 LEU A N 1
ATOM 2054 C CA . LEU A 1 276 ? 14.656 -18.690 -11.012 1.00 40.69 272 LEU A CA 1
ATOM 2055 C C . LEU A 1 276 ? 15.653 -19.558 -10.258 1.00 42.35 272 LEU A C 1
ATOM 2056 O O . LEU A 1 276 ? 16.335 -20.400 -10.852 1.00 38.94 272 LEU A O 1
ATOM 2061 N N . ASP A 1 277 ? 15.744 -19.369 -8.939 1.00 42.49 273 ASP A N 1
ATOM 2062 C CA . ASP A 1 277 ? 16.674 -20.156 -8.134 1.00 42.80 273 ASP A CA 1
ATOM 2063 C C . ASP A 1 277 ? 16.366 -21.646 -8.235 1.00 45.75 273 ASP A C 1
ATOM 2064 O O . ASP A 1 277 ? 17.260 -22.465 -8.497 1.00 52.59 273 ASP A O 1
ATOM 2069 N N . THR A 1 278 ? 15.093 -22.008 -8.061 1.00 42.98 274 THR A N 1
ATOM 2070 C CA . THR A 1 278 ? 14.678 -23.407 -8.163 1.00 46.64 274 THR A CA 1
ATOM 2071 C C . THR A 1 278 ? 15.070 -24.006 -9.506 1.00 43.61 274 THR A C 1
ATOM 2072 O O . THR A 1 278 ? 15.596 -25.128 -9.576 1.00 48.30 274 THR A O 1
ATOM 2076 N N . LEU A 1 279 ? 14.811 -23.270 -10.588 1.00 43.29 275 LEU A N 1
ATOM 2077 C CA . LEU A 1 279 ? 15.227 -23.720 -11.913 1.00 53.68 275 LEU A CA 1
ATOM 2078 C C . LEU A 1 279 ? 16.730 -23.980 -11.950 1.00 53.83 275 LEU A C 1
ATOM 2079 O O . LEU A 1 279 ? 17.178 -25.051 -12.371 1.00 46.66 275 LEU A O 1
ATOM 2084 N N . VAL A 1 280 ? 17.522 -23.005 -11.491 1.00 48.15 276 VAL A N 1
ATOM 2085 C CA . VAL A 1 280 ? 18.970 -23.078 -11.636 1.00 49.52 276 VAL A CA 1
ATOM 2086 C C . VAL A 1 280 ? 19.560 -24.132 -10.712 1.00 43.52 276 VAL A C 1
ATOM 2087 O O . VAL A 1 280 ? 20.444 -24.894 -11.111 1.00 47.12 276 VAL A O 1
ATOM 2091 N N . LYS A 1 281 ? 19.095 -24.201 -9.464 1.00 42.92 277 LYS A N 1
ATOM 2092 C CA . LYS A 1 281 ? 19.636 -25.236 -8.587 1.00 57.05 277 LYS A CA 1
ATOM 2093 C C . LYS A 1 281 ? 19.299 -26.641 -9.076 1.00 60.50 277 LYS A C 1
ATOM 2094 O O . LYS A 1 281 ? 19.968 -27.598 -8.673 1.00 65.64 277 LYS A O 1
ATOM 2100 N N . GLY A 1 282 ? 18.298 -26.785 -9.947 1.00 60.03 278 GLY A N 1
ATOM 2101 C CA . GLY A 1 282 ? 17.905 -28.078 -10.486 1.00 59.15 278 GLY A CA 1
ATOM 2102 C C . GLY A 1 282 ? 18.546 -28.469 -11.801 1.00 60.75 278 GLY A C 1
ATOM 2103 O O . GLY A 1 282 ? 18.258 -29.545 -12.325 1.00 59.98 278 GLY A O 1
ATOM 2104 N N . PHE A 1 283 ? 19.401 -27.614 -12.361 1.00 61.88 279 PHE A N 1
ATOM 2105 C CA . PHE A 1 283 ? 20.114 -27.936 -13.592 1.00 65.16 279 PHE A CA 1
ATOM 2106 C C . PHE A 1 283 ? 21.179 -28.995 -13.318 1.00 64.04 279 PHE A C 1
ATOM 2107 O O . PHE A 1 283 ? 21.793 -29.009 -12.248 1.00 64.58 279 PHE A O 1
ATOM 2115 N N . LYS A 1 284 ? 21.365 -29.917 -14.266 1.00 63.45 280 LYS A N 1
ATOM 2116 C CA . LYS A 1 284 ? 22.511 -30.813 -14.190 1.00 71.92 280 LYS A CA 1
ATOM 2117 C C . LYS A 1 284 ? 23.786 -30.014 -14.429 1.00 80.98 280 LYS A C 1
ATOM 2118 O O . LYS A 1 284 ? 23.878 -29.257 -15.402 1.00 75.31 280 LYS A O 1
ATOM 2120 N N . LYS A 1 285 ? 24.751 -30.146 -13.520 1.00 98.53 281 LYS A N 1
ATOM 2121 C CA . LYS A 1 285 ? 26.029 -29.466 -13.691 1.00 96.66 281 LYS A CA 1
ATOM 2122 C C . LYS A 1 285 ? 26.742 -30.001 -14.931 1.00 92.52 281 LYS A C 1
ATOM 2123 O O . LYS A 1 285 ? 26.605 -31.172 -15.299 1.00 91.32 281 LYS A O 1
ATOM 2125 N N . LEU A 1 286 ? 27.470 -29.115 -15.600 1.00 88.29 282 LEU A N 1
ATOM 2126 C CA . LEU A 1 286 ? 28.061 -29.393 -16.903 1.00 90.46 282 LEU A CA 1
ATOM 2127 C C . LEU A 1 286 ? 29.561 -29.119 -16.883 1.00 88.35 282 LEU A C 1
ATOM 2128 O O . LEU A 1 286 ? 29.992 -28.047 -16.448 1.00 85.24 282 LEU A O 1
ATOM 2133 N N . ASP A 1 287 ? 30.351 -30.092 -17.341 1.00 90.99 283 ASP A N 1
ATOM 2134 C CA . ASP A 1 287 ? 31.807 -29.967 -17.375 1.00 93.39 283 ASP A CA 1
ATOM 2135 C C . ASP A 1 287 ? 32.230 -29.412 -18.731 1.00 97.30 283 ASP A C 1
ATOM 2136 O O . ASP A 1 287 ? 32.064 -30.071 -19.764 1.00 101.52 283 ASP A O 1
ATOM 2138 N N . THR A 1 288 ? 32.750 -28.186 -18.731 1.00 98.37 284 THR A N 1
ATOM 2139 C CA . THR A 1 288 ? 33.209 -27.539 -19.951 1.00 101.30 284 THR A CA 1
ATOM 2140 C C . THR A 1 288 ? 34.710 -27.268 -19.940 1.00 105.58 284 THR A C 1
ATOM 2141 O O . THR A 1 288 ? 35.204 -26.547 -20.816 1.00 106.30 284 THR A O 1
ATOM 2145 N N . HIS A 1 289 ? 35.445 -27.825 -18.977 1.00 108.50 285 HIS A N 1
ATOM 2146 C CA . HIS A 1 289 ? 36.903 -27.670 -18.888 1.00 111.43 285 HIS A CA 1
ATOM 2147 C C . HIS A 1 289 ? 37.634 -28.100 -20.153 1.00 111.83 285 HIS A C 1
ATOM 2148 O O . HIS A 1 289 ? 38.744 -27.633 -20.399 1.00 112.92 285 HIS A O 1
ATOM 2156 N N . LYS B 1 9 ? 13.396 6.055 -36.140 1.00 103.06 5 LYS B N 1
ATOM 2157 C CA . LYS B 1 9 ? 13.316 5.057 -35.075 1.00 100.86 5 LYS B CA 1
ATOM 2158 C C . LYS B 1 9 ? 13.690 3.664 -35.586 1.00 99.26 5 LYS B C 1
ATOM 2159 O O . LYS B 1 9 ? 13.391 3.316 -36.729 1.00 102.39 5 LYS B O 1
ATOM 2161 N N . PRO B 1 10 ? 14.347 2.873 -34.744 1.00 93.33 6 PRO B N 1
ATOM 2162 C CA . PRO B 1 10 ? 14.687 1.498 -35.124 1.00 89.00 6 PRO B CA 1
ATOM 2163 C C . PRO B 1 10 ? 13.538 0.534 -34.865 1.00 88.01 6 PRO B C 1
ATOM 2164 O O . PRO B 1 10 ? 12.632 0.793 -34.070 1.00 88.04 6 PRO B O 1
ATOM 2168 N N . GLN B 1 11 ? 13.615 -0.620 -35.524 1.00 87.48 7 GLN B N 1
ATOM 2169 C CA . GLN B 1 11 ? 12.563 -1.622 -35.412 1.00 88.62 7 GLN B CA 1
ATOM 2170 C C . GLN B 1 11 ? 12.708 -2.352 -34.083 1.00 88.61 7 GLN B C 1
ATOM 2171 O O . GLN B 1 11 ? 13.749 -2.960 -33.815 1.00 87.61 7 GLN B O 1
ATOM 2173 N N . GLU B 1 12 ? 11.663 -2.296 -33.252 1.00 89.89 8 GLU B N 1
ATOM 2174 C CA . GLU B 1 12 ? 11.716 -2.968 -31.958 1.00 88.82 8 GLU B CA 1
ATOM 2175 C C . GLU B 1 12 ? 11.725 -4.481 -32.124 1.00 89.38 8 GLU B C 1
ATOM 2176 O O . GLU B 1 12 ? 12.463 -5.185 -31.424 1.00 90.90 8 GLU B O 1
ATOM 2182 N N . VAL B 1 13 ? 10.935 -4.995 -33.058 1.00 89.24 9 VAL B N 1
ATOM 2183 C CA . VAL B 1 13 ? 10.944 -6.407 -33.410 1.00 84.99 9 VAL B CA 1
ATOM 2184 C C . VAL B 1 13 ? 11.549 -6.488 -34.801 1.00 85.99 9 VAL B C 1
ATOM 2185 O O . VAL B 1 13 ? 10.961 -5.997 -35.774 1.00 89.30 9 VAL B O 1
ATOM 2189 N N . VAL B 1 14 ? 12.717 -7.109 -34.904 1.00 83.37 10 VAL B N 1
ATOM 2190 C CA . VAL B 1 14 ? 13.414 -7.234 -36.176 1.00 82.52 10 VAL B CA 1
ATOM 2191 C C . VAL B 1 14 ? 13.011 -8.552 -36.813 1.00 85.30 10 VAL B C 1
ATOM 2192 O O . VAL B 1 14 ? 13.186 -9.624 -36.225 1.00 86.40 10 VAL B O 1
ATOM 2196 N N . ARG B 1 15 ? 12.477 -8.470 -38.022 1.00 87.22 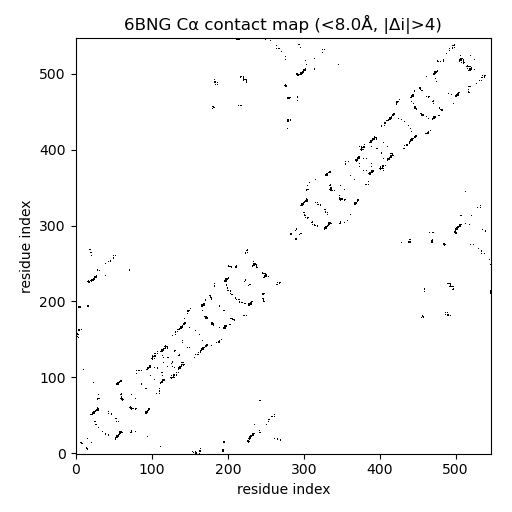11 ARG B N 1
ATOM 2197 C CA . ARG B 1 15 ? 11.967 -9.627 -38.728 1.00 88.57 11 ARG B CA 1
ATOM 2198 C C . ARG B 1 15 ? 12.986 -10.052 -39.773 1.00 89.94 11 ARG B C 1
ATOM 2199 O O . ARG B 1 15 ? 13.639 -9.214 -40.403 1.00 83.48 11 ARG B O 1
ATOM 2201 N N . LEU B 1 16 ? 13.152 -11.362 -39.909 1.00 90.77 12 LEU B N 1
ATOM 2202 C CA . LEU B 1 16 ? 13.997 -11.977 -40.931 1.00 95.70 12 LEU B CA 1
ATOM 2203 C C . LEU B 1 16 ? 13.174 -13.136 -41.473 1.00 99.25 12 LEU B C 1
ATOM 2204 O O . LEU B 1 16 ? 13.321 -14.280 -41.034 1.00 100.47 12 LEU B O 1
ATOM 2209 N N . GLY B 1 17 ? 12.287 -12.824 -42.409 1.00 99.31 13 GLY B N 1
ATOM 2210 C CA . GLY B 1 17 ? 11.408 -13.853 -42.922 1.00 96.03 13 GLY B CA 1
ATOM 2211 C C . GLY B 1 17 ? 10.584 -14.418 -41.786 1.00 96.34 13 GLY B C 1
ATOM 2212 O O . GLY B 1 17 ? 9.780 -13.722 -41.151 1.00 94.95 13 GLY B O 1
ATOM 2213 N N . ASP B 1 18 ? 10.793 -15.710 -41.533 1.00 100.05 14 ASP B N 1
ATOM 2214 C CA . ASP B 1 18 ? 10.054 -16.428 -40.497 1.00 105.99 14 ASP B CA 1
ATOM 2215 C C . ASP B 1 18 ? 10.467 -16.041 -39.077 1.00 104.68 14 ASP B C 1
ATOM 2216 O O . ASP B 1 18 ? 9.677 -16.220 -38.143 1.00 104.61 14 ASP B O 1
ATOM 2221 N N . ILE B 1 19 ? 11.684 -15.526 -38.880 1.00 102.92 15 ILE B N 1
ATOM 2222 C CA . ILE B 1 19 ? 12.216 -15.318 -37.534 1.00 98.53 15 ILE B CA 1
ATOM 2223 C C . ILE B 1 19 ? 11.883 -13.917 -37.030 1.00 91.93 15 ILE B C 1
ATOM 2224 O O . ILE B 1 19 ? 11.985 -12.929 -37.766 1.00 95.48 15 ILE B O 1
ATOM 2229 N N . GLN B 1 20 ? 11.522 -13.829 -35.751 1.00 86.06 16 GLN B N 1
ATOM 2230 C CA . GLN B 1 20 ? 11.239 -12.571 -35.070 1.00 82.41 16 GLN B CA 1
ATOM 2231 C C . GLN B 1 20 ? 12.158 -12.449 -33.865 1.00 81.00 16 GLN B C 1
ATOM 2232 O O . GLN B 1 20 ? 12.156 -13.323 -32.991 1.00 77.28 16 GLN B O 1
ATOM 2238 N N . MET B 1 21 ? 12.904 -11.350 -33.800 1.00 78.69 17 MET B N 1
ATOM 2239 C CA . MET B 1 21 ? 13.870 -11.109 -32.733 1.00 75.83 17 MET B CA 1
ATOM 2240 C C . MET B 1 21 ? 13.453 -9.879 -31.940 1.00 75.33 17 MET B C 1
ATOM 2241 O O . MET B 1 21 ? 13.262 -8.803 -32.516 1.00 75.60 17 MET B O 1
ATOM 2246 N N . ALA B 1 22 ? 13.295 -10.046 -30.627 1.00 74.42 18 ALA B N 1
ATOM 2247 C CA . ALA B 1 22 ? 12.942 -8.946 -29.739 1.00 73.40 18 ALA B CA 1
ATOM 2248 C C . ALA B 1 22 ? 13.221 -9.370 -28.308 1.00 70.16 18 ALA B C 1
ATOM 2249 O O . ALA B 1 22 ? 13.220 -10.560 -27.981 1.00 72.04 18 ALA B O 1
ATOM 2251 N N . ASN B 1 23 ? 13.440 -8.370 -27.453 1.00 67.96 19 ASN B N 1
ATOM 2252 C CA . ASN B 1 23 ? 13.852 -8.631 -26.079 1.00 66.47 19 ASN B CA 1
ATOM 2253 C C . ASN B 1 23 ? 12.750 -9.273 -25.233 1.00 73.92 19 ASN B C 1
ATOM 2254 O O . ASN B 1 23 ? 13.046 -9.817 -24.164 1.00 73.90 19 ASN B O 1
ATOM 2259 N N . HIS B 1 24 ? 11.495 -9.219 -25.669 1.00 67.38 20 HIS B N 1
ATOM 2260 C CA . HIS B 1 24 ? 10.402 -9.866 -24.948 1.00 74.38 20 HIS B CA 1
ATOM 2261 C C . HIS B 1 24 ? 9.994 -11.198 -25.562 1.00 74.02 20 HIS B C 1
ATOM 2262 O O . HIS B 1 24 ? 9.114 -11.874 -25.018 1.00 72.86 20 HIS B O 1
ATOM 2269 N N . LEU B 1 25 ? 10.613 -11.591 -26.661 1.00 75.69 21 LEU B N 1
ATOM 2270 C CA . LEU B 1 25 ? 10.265 -12.772 -27.429 1.00 75.32 21 LEU B CA 1
ATOM 2271 C C . LEU B 1 25 ? 11.259 -13.892 -27.169 1.00 77.73 21 LEU B C 1
ATOM 2272 O O . LEU B 1 25 ? 12.313 -13.678 -26.566 1.00 80.84 21 LEU B O 1
ATOM 2277 N N . PRO B 1 26 ? 10.944 -15.121 -27.592 1.00 79.91 22 PRO B N 1
ATOM 2278 C CA . PRO B 1 26 ? 11.900 -16.222 -27.419 1.00 78.55 22 PRO B CA 1
ATOM 2279 C C . PRO B 1 26 ? 13.239 -15.906 -28.067 1.00 77.61 22 PRO B C 1
ATOM 2280 O O . PRO B 1 26 ? 13.306 -15.367 -29.172 1.00 83.85 22 PRO B O 1
ATOM 2284 N N . PHE B 1 27 ? 14.311 -16.244 -27.365 1.00 77.25 23 PHE B N 1
ATOM 2285 C CA . PHE B 1 27 ? 15.636 -15.807 -27.789 1.00 79.67 23 PHE B CA 1
ATOM 2286 C C . PHE B 1 27 ? 16.080 -16.559 -29.043 1.00 83.57 23 PHE B C 1
ATOM 2287 O O . PHE B 1 27 ? 15.775 -17.736 -29.232 1.00 81.55 23 PHE B O 1
ATOM 2295 N N . VAL B 1 28 ? 16.811 -15.860 -29.906 1.00 86.11 24 VAL B N 1
ATOM 2296 C CA . VAL B 1 28 ? 17.284 -16.404 -31.173 1.00 86.81 24 VAL B CA 1
ATOM 2297 C C . VAL B 1 28 ? 18.784 -16.637 -31.066 1.00 83.89 24 VAL B C 1
ATOM 2298 O O . VAL B 1 28 ? 19.491 -15.883 -30.391 1.00 83.76 24 VAL B O 1
ATOM 2302 N N . LEU B 1 29 ? 19.266 -17.696 -31.709 1.00 82.27 25 LEU B N 1
ATOM 2303 C CA . LEU B 1 29 ? 20.666 -18.083 -31.622 1.00 81.86 25 LEU B CA 1
ATOM 2304 C C . LEU B 1 29 ? 21.393 -17.717 -32.909 1.00 85.25 25 LEU B C 1
ATOM 2305 O O . LEU B 1 29 ? 21.031 -18.198 -33.988 1.00 89.35 25 LEU B O 1
ATOM 2310 N N . PHE B 1 30 ? 22.410 -16.863 -32.788 1.00 84.60 26 PHE B N 1
ATOM 2311 C CA . PHE B 1 30 ? 23.449 -16.694 -33.807 1.00 82.49 26 PHE B CA 1
ATOM 2312 C C . PHE B 1 30 ? 24.579 -17.636 -33.411 1.00 81.17 26 PHE B C 1
ATOM 2313 O O . PHE B 1 30 ? 25.328 -17.358 -32.468 1.00 77.15 26 PHE B O 1
ATOM 2321 N N . GLY B 1 31 ? 24.709 -18.752 -34.115 1.00 82.20 27 GLY B N 1
ATOM 2322 C CA . GLY B 1 31 ? 25.636 -19.790 -33.703 1.00 83.09 27 GLY B CA 1
ATOM 2323 C C . GLY B 1 31 ? 26.435 -20.349 -34.860 1.00 86.08 27 GLY B C 1
ATOM 2324 O O . GLY B 1 31 ? 25.959 -20.434 -35.995 1.00 81.37 27 GLY B O 1
ATOM 2325 N N . GLY B 1 32 ? 27.671 -20.729 -34.555 1.00 83.39 28 GLY B N 1
ATOM 2326 C CA . GLY B 1 32 ? 28.525 -21.333 -35.553 1.00 84.26 28 GLY B CA 1
ATOM 2327 C C . GLY B 1 32 ? 29.945 -21.534 -35.076 1.00 88.02 28 GLY B C 1
ATOM 2328 O O . GLY B 1 32 ? 30.192 -22.131 -34.022 1.00 86.16 28 GLY B O 1
ATOM 2329 N N . MET B 1 33 ? 30.887 -21.008 -35.846 1.00 90.87 29 MET B N 1
ATOM 2330 C CA . MET B 1 33 ? 32.305 -21.175 -35.586 1.00 94.61 29 MET B CA 1
ATOM 2331 C C . MET B 1 33 ? 32.984 -19.821 -35.718 1.00 92.88 29 MET B C 1
ATOM 2332 O O . MET B 1 33 ? 32.439 -18.890 -36.315 1.00 93.58 29 MET B O 1
ATOM 2337 N N . ASN B 1 34 ? 34.173 -19.706 -35.127 1.00 90.62 30 ASN B N 1
ATOM 2338 C CA . ASN B 1 34 ? 34.899 -18.442 -35.200 1.00 88.24 30 ASN B CA 1
ATOM 2339 C C . ASN B 1 34 ? 35.271 -18.115 -36.639 1.00 88.14 30 ASN B C 1
ATOM 2340 O O . ASN B 1 34 ? 34.996 -17.014 -37.131 1.00 87.14 30 ASN B O 1
ATOM 2345 N N . VAL B 1 35 ? 35.903 -19.063 -37.331 1.00 88.31 31 VAL B N 1
ATOM 2346 C CA . VAL B 1 35 ? 36.416 -18.843 -38.676 1.00 91.64 31 VAL B CA 1
ATOM 2347 C C . VAL B 1 35 ? 36.172 -20.090 -39.520 1.00 96.80 31 VAL B C 1
ATOM 2348 O O . VAL B 1 35 ? 36.150 -21.217 -39.016 1.00 97.10 31 VAL B O 1
ATOM 2352 N N . LEU B 1 36 ? 35.981 -19.878 -40.821 1.00 99.29 32 LEU B N 1
ATOM 2353 C CA . LEU B 1 36 ? 35.827 -20.966 -41.779 1.00 100.28 32 LEU B CA 1
ATOM 2354 C C . LEU B 1 36 ? 37.128 -21.741 -41.962 1.00 103.42 32 LEU B C 1
ATOM 2355 O O . LEU B 1 36 ? 37.920 -21.416 -42.853 1.00 106.67 32 LEU B O 1
ATOM 2360 N N . GLU B 1 37 ? 37.362 -22.763 -41.132 1.00 105.24 33 GLU B N 1
ATOM 2361 C CA . GLU B 1 37 ? 38.597 -23.537 -41.244 1.00 105.06 33 GLU B CA 1
ATOM 2362 C C . GLU B 1 37 ? 38.638 -24.348 -42.538 1.00 110.09 33 GLU B C 1
ATOM 2363 O O . GLU B 1 37 ? 39.660 -24.369 -43.234 1.00 112.77 33 GLU B O 1
ATOM 2365 N N . SER B 1 38 ? 37.537 -25.018 -42.879 1.00 111.06 34 SER B N 1
ATOM 2366 C CA . SER B 1 38 ? 37.447 -25.794 -44.110 1.00 114.59 34 SER B CA 1
ATOM 2367 C C . SER B 1 38 ? 35.982 -26.059 -44.421 1.00 113.93 34 SER B C 1
ATOM 2368 O O . SER B 1 38 ? 35.113 -25.932 -43.554 1.00 115.27 34 SER B O 1
ATOM 2371 N N . LYS B 1 39 ? 35.721 -26.444 -45.675 1.00 119.06 35 LYS B N 1
ATOM 2372 C CA . LYS B 1 39 ? 34.350 -26.716 -46.101 1.00 114.38 35 LYS B CA 1
ATOM 2373 C C . LYS B 1 39 ? 33.724 -27.852 -45.297 1.00 113.02 35 LYS B C 1
ATOM 2374 O O . LYS B 1 39 ? 32.554 -27.771 -44.907 1.00 113.06 35 LYS B O 1
ATOM 2376 N N . ASP B 1 40 ? 34.490 -28.913 -45.030 1.00 113.07 36 ASP B N 1
ATOM 2377 C CA . ASP B 1 40 ? 33.941 -30.071 -44.326 1.00 110.23 36 ASP B CA 1
ATOM 2378 C C . ASP B 1 40 ? 33.615 -29.746 -42.870 1.00 107.11 36 ASP B C 1
ATOM 2379 O O . ASP B 1 40 ? 32.585 -30.188 -42.345 1.00 104.89 36 ASP B O 1
ATOM 2381 N N . LEU B 1 41 ? 34.486 -28.991 -42.192 1.00 106.89 37 LEU B N 1
ATOM 2382 C CA . LEU B 1 41 ? 34.214 -28.637 -40.802 1.00 106.38 37 LEU B CA 1
ATOM 2383 C C . LEU B 1 41 ? 33.013 -27.707 -40.696 1.00 107.28 37 LEU B C 1
ATOM 2384 O O . LEU B 1 41 ? 32.191 -27.848 -39.783 1.00 107.62 37 LEU B O 1
ATOM 2386 N N . ALA B 1 42 ? 32.889 -26.758 -41.628 1.00 107.37 38 ALA B N 1
ATOM 2387 C CA . ALA B 1 42 ? 31.751 -25.844 -41.609 1.00 106.21 38 ALA B CA 1
ATOM 2388 C C . ALA B 1 42 ? 30.441 -26.582 -41.849 1.00 107.33 38 ALA B C 1
ATOM 2389 O O . ALA B 1 42 ? 29.435 -26.309 -41.182 1.00 106.95 38 ALA B O 1
ATOM 2391 N N . PHE B 1 43 ? 30.431 -27.523 -42.795 1.00 110.13 39 PHE B N 1
ATOM 2392 C CA . PHE B 1 43 ? 29.217 -28.291 -43.042 1.00 112.22 39 PHE B CA 1
ATOM 2393 C C . PHE B 1 43 ? 28.847 -29.129 -41.825 1.00 110.57 39 PHE B C 1
ATOM 2394 O O . PHE B 1 43 ? 27.682 -29.151 -41.408 1.00 105.95 39 PHE B O 1
ATOM 2396 N N . GLU B 1 44 ? 29.837 -29.786 -41.215 1.00 111.86 40 GLU B N 1
ATOM 2397 C CA . GLU B 1 44 ? 29.573 -30.612 -40.042 1.00 113.91 40 GLU B CA 1
ATOM 2398 C C . GLU B 1 44 ? 29.032 -29.781 -38.887 1.00 111.88 40 GLU B C 1
ATOM 2399 O O . GLU B 1 44 ? 28.068 -30.180 -38.221 1.00 112.43 40 GLU B O 1
ATOM 2405 N N . ILE B 1 45 ? 29.644 -28.623 -38.632 1.00 107.43 41 ILE B N 1
ATOM 2406 C CA . ILE B 1 45 ? 29.218 -27.790 -37.516 1.00 101.09 41 ILE B CA 1
ATOM 2407 C C . ILE B 1 45 ? 27.811 -27.256 -37.750 1.00 97.00 41 ILE B C 1
ATOM 2408 O O . ILE B 1 45 ? 26.960 -27.299 -36.852 1.00 95.49 41 ILE B O 1
ATOM 2413 N N . ALA B 1 46 ? 27.532 -26.780 -38.965 1.00 95.16 42 ALA B N 1
ATOM 2414 C CA . ALA B 1 46 ? 26.195 -26.281 -39.275 1.00 95.79 42 ALA B CA 1
ATOM 2415 C C . ALA B 1 46 ? 25.141 -27.367 -39.074 1.00 97.08 42 ALA B C 1
ATOM 2416 O O . ALA B 1 46 ? 24.091 -27.125 -38.466 1.00 96.04 42 ALA B O 1
ATOM 2418 N N . GLU B 1 47 ? 25.408 -28.577 -39.575 1.00 98.07 43 GLU B N 1
ATOM 2419 C CA . GLU B 1 47 ? 24.465 -29.681 -39.397 1.00 100.38 43 GLU B CA 1
ATOM 2420 C C . GLU B 1 47 ? 24.160 -29.918 -37.923 1.00 97.75 43 GLU B C 1
ATOM 2421 O O . GLU B 1 47 ? 23.007 -30.173 -37.552 1.00 94.04 43 GLU B O 1
ATOM 2423 N N . THR B 1 48 ? 25.184 -29.837 -37.070 1.00 95.48 44 THR B N 1
ATOM 2424 C CA . THR B 1 48 ? 24.980 -30.084 -35.648 1.00 95.70 44 THR B CA 1
ATOM 2425 C C . THR B 1 48 ? 24.113 -28.998 -35.018 1.00 95.40 44 THR B C 1
ATOM 2426 O O . THR B 1 48 ? 23.242 -29.293 -34.190 1.00 97.85 44 THR B O 1
ATOM 2430 N N . TYR B 1 49 ? 24.347 -27.737 -35.388 1.00 94.76 45 TYR B N 1
ATOM 2431 C CA . TYR B 1 49 ? 23.535 -26.635 -34.870 1.00 93.42 45 TYR B CA 1
ATOM 2432 C C . TYR B 1 49 ? 22.076 -26.755 -35.304 1.00 91.56 45 TYR B C 1
ATOM 2433 O O . TYR B 1 49 ? 21.160 -26.631 -34.480 1.00 87.13 45 TYR B O 1
ATOM 2442 N N . ILE B 1 50 ? 21.844 -26.959 -36.604 1.00 95.06 46 ILE B N 1
ATOM 2443 C CA . ILE B 1 50 ? 20.482 -26.964 -37.135 1.00 99.74 46 ILE B CA 1
ATOM 2444 C C . ILE B 1 50 ? 19.661 -28.072 -36.491 1.00 102.88 46 ILE B C 1
ATOM 2445 O O . ILE B 1 50 ? 18.497 -27.871 -36.125 1.00 102.15 46 ILE B O 1
ATOM 2447 N N . ASP B 1 51 ? 20.258 -29.253 -36.332 1.00 104.44 47 ASP B N 1
ATOM 2448 C CA . ASP B 1 51 ? 19.546 -30.378 -35.735 1.00 108.62 47 ASP B CA 1
ATOM 2449 C C . ASP B 1 51 ? 19.164 -30.083 -34.289 1.00 101.96 47 ASP B C 1
ATOM 2450 O O . ASP B 1 51 ? 18.008 -30.275 -33.886 1.00 101.13 47 ASP B O 1
ATOM 2455 N N . ILE B 1 52 ? 20.126 -29.606 -33.496 1.00 97.39 48 ILE B N 1
ATOM 2456 C CA . ILE B 1 52 ? 19.873 -29.325 -32.084 1.00 92.96 48 ILE B CA 1
ATOM 2457 C C . ILE B 1 52 ? 18.826 -28.225 -31.927 1.00 90.40 48 ILE B C 1
ATOM 2458 O O . ILE B 1 52 ? 17.872 -28.363 -31.155 1.00 92.27 48 ILE B O 1
ATOM 2463 N N . CYS B 1 53 ? 18.979 -27.122 -32.667 1.00 88.23 49 CYS B N 1
ATOM 2464 C CA . CYS B 1 53 ? 18.021 -26.022 -32.552 1.00 87.80 49 CYS B CA 1
ATOM 2465 C C . CYS B 1 53 ? 16.628 -26.443 -33.005 1.00 92.42 49 CYS B C 1
ATOM 2466 O O . CYS B 1 53 ? 15.625 -25.906 -32.520 1.00 94.69 49 CYS B O 1
ATOM 2469 N N . LYS B 1 54 ? 16.544 -27.378 -33.949 1.00 94.03 50 LYS B N 1
ATOM 2470 C CA . LYS B 1 54 ? 15.243 -27.867 -34.388 1.00 93.64 50 LYS B CA 1
ATOM 2471 C C . LYS B 1 54 ? 14.561 -28.678 -33.290 1.00 93.33 50 LYS B C 1
ATOM 2472 O O . LYS B 1 54 ? 13.373 -28.481 -33.006 1.00 90.15 50 LYS B O 1
ATOM 2474 N N . ARG B 1 55 ? 15.305 -29.584 -32.646 1.00 93.18 51 ARG B N 1
ATOM 2475 C CA . ARG B 1 55 ? 14.716 -30.423 -31.606 1.00 93.81 51 ARG B CA 1
ATOM 2476 C C . ARG B 1 55 ? 14.404 -29.631 -30.341 1.00 93.32 51 ARG B C 1
ATOM 2477 O O . ARG B 1 55 ? 13.453 -29.966 -29.626 1.00 94.14 51 ARG B O 1
ATOM 2485 N N . LEU B 1 56 ? 15.188 -28.593 -30.040 1.00 86.32 52 LEU B N 1
ATOM 2486 C CA . LEU B 1 56 ? 14.919 -27.751 -28.884 1.00 85.77 52 LEU B CA 1
ATOM 2487 C C . LEU B 1 56 ? 13.983 -26.593 -29.196 1.00 88.92 52 LEU B C 1
ATOM 2488 O O . LEU B 1 56 ? 13.527 -25.920 -28.262 1.00 87.26 52 LEU B O 1
ATOM 2493 N N . ASP B 1 57 ? 13.673 -26.363 -30.474 1.00 98.91 53 ASP B N 1
ATOM 2494 C CA . ASP B 1 57 ? 12.813 -25.260 -30.905 1.00 98.81 53 ASP B CA 1
ATOM 2495 C C . ASP B 1 57 ? 13.407 -23.911 -30.488 1.00 96.34 53 ASP B C 1
ATOM 2496 O O . ASP B 1 57 ? 12.830 -23.149 -29.708 1.00 94.13 53 ASP B O 1
ATOM 2501 N N . ILE B 1 58 ? 14.600 -23.642 -31.007 1.00 101.52 54 ILE B N 1
ATOM 2502 C CA . ILE B 1 58 ? 15.281 -22.365 -30.843 1.00 89.74 54 ILE B CA 1
ATOM 2503 C C . ILE B 1 58 ? 15.548 -21.822 -32.241 1.00 90.44 54 ILE B C 1
ATOM 2504 O O . ILE B 1 58 ? 16.263 -22.460 -33.020 1.00 91.39 54 ILE B O 1
ATOM 2509 N N . PRO B 1 59 ? 15.023 -20.653 -32.604 1.00 90.04 55 PRO B N 1
ATOM 2510 C CA . PRO B 1 59 ? 15.304 -20.113 -33.941 1.00 90.73 55 PRO B CA 1
ATOM 2511 C C . PRO B 1 59 ? 16.798 -19.858 -34.099 1.00 92.48 55 PRO B C 1
ATOM 2512 O O . PRO B 1 59 ? 17.474 -19.437 -33.158 1.00 88.71 55 PRO B O 1
ATOM 2516 N N . TYR B 1 60 ? 17.311 -20.122 -35.304 1.00 91.22 56 TYR B N 1
ATOM 2517 C CA . TYR B 1 60 ? 18.742 -20.278 -35.518 1.00 91.03 56 TYR B CA 1
ATOM 2518 C C . TYR B 1 60 ? 19.215 -19.510 -36.744 1.00 98.46 56 TYR B C 1
ATOM 2519 O O . TYR B 1 60 ? 18.561 -19.525 -37.791 1.00 92.63 56 TYR B O 1
ATOM 2528 N N . VAL B 1 61 ? 20.366 -18.841 -36.600 1.00 93.67 57 VAL B N 1
ATOM 2529 C CA . VAL B 1 61 ? 21.083 -18.213 -37.706 1.00 93.36 57 VAL B CA 1
ATOM 2530 C C . VAL B 1 61 ? 22.519 -18.717 -37.667 1.00 94.95 57 VAL B C 1
ATOM 2531 O O . VAL B 1 61 ? 23.168 -18.654 -36.618 1.00 98.67 57 VAL B O 1
ATOM 2535 N N . PHE B 1 62 ? 23.018 -19.213 -38.799 1.00 94.45 58 PHE B N 1
ATOM 2536 C CA . PHE B 1 62 ? 24.375 -19.746 -38.846 1.00 94.24 58 PHE B CA 1
ATOM 2537 C C . PHE B 1 62 ? 25.394 -18.612 -38.944 1.00 90.84 58 PHE B C 1
ATOM 2538 O O . PHE B 1 62 ? 25.210 -17.657 -39.705 1.00 90.90 58 PHE B O 1
ATOM 2546 N N . LYS B 1 63 ? 26.474 -18.723 -38.164 1.00 96.02 59 LYS B N 1
ATOM 2547 C CA . LYS B 1 63 ? 27.495 -17.683 -38.058 1.00 88.79 59 LYS B CA 1
ATOM 2548 C C . LYS B 1 63 ? 28.878 -18.249 -38.340 1.00 92.79 59 LYS B C 1
ATOM 2549 O O . LYS B 1 63 ? 29.255 -19.278 -37.770 1.00 89.32 59 LYS B O 1
ATOM 2551 N N . ALA B 1 64 ? 29.644 -17.555 -39.187 1.00 93.00 60 ALA B N 1
ATOM 2552 C CA . ALA B 1 64 ? 31.059 -17.845 -39.400 1.00 93.32 60 ALA B CA 1
ATOM 2553 C C . ALA B 1 64 ? 31.709 -16.672 -40.126 1.00 96.50 60 ALA B C 1
ATOM 2554 O O . ALA B 1 64 ? 31.090 -16.070 -41.009 1.00 96.67 60 ALA B O 1
ATOM 2556 N N . SER B 1 65 ? 32.942 -16.340 -39.738 1.00 88.17 61 SER B N 1
ATOM 2557 C CA . SER B 1 65 ? 33.695 -15.294 -40.418 1.00 92.31 61 SER B CA 1
ATOM 2558 C C . SER B 1 65 ? 34.394 -15.843 -41.656 1.00 94.64 61 SER B C 1
ATOM 2559 O O . SER B 1 65 ? 34.899 -16.970 -41.657 1.00 90.04 61 SER B O 1
ATOM 2562 N N . PHE B 1 66 ? 34.464 -15.015 -42.698 1.00 92.84 62 PHE B N 1
ATOM 2563 C CA . PHE B 1 66 ? 35.296 -15.325 -43.851 1.00 94.67 62 PHE B CA 1
ATOM 2564 C C . PHE B 1 66 ? 36.708 -14.766 -43.708 1.00 92.12 62 PHE B C 1
ATOM 2565 O O . PHE B 1 66 ? 37.582 -15.123 -44.507 1.00 90.96 62 PHE B O 1
ATOM 2573 N N . ASP B 1 67 ? 36.942 -13.888 -42.731 1.00 91.02 63 ASP B N 1
ATOM 2574 C CA . ASP B 1 67 ? 38.264 -13.321 -42.507 1.00 87.80 63 ASP B CA 1
ATOM 2575 C C . ASP B 1 67 ? 38.422 -12.940 -41.039 1.00 90.98 63 ASP B C 1
ATOM 2576 O O . ASP B 1 67 ? 37.525 -12.324 -40.454 1.00 85.43 63 ASP B O 1
ATOM 2581 N N . LYS B 1 68 ? 39.548 -13.339 -40.443 1.00 85.83 64 LYS B N 1
ATOM 2582 C CA . LYS B 1 68 ? 39.983 -12.809 -39.151 1.00 87.15 64 LYS B CA 1
ATOM 2583 C C . LYS B 1 68 ? 40.932 -11.658 -39.465 1.00 90.85 64 LYS B C 1
ATOM 2584 O O . LYS B 1 68 ? 42.132 -11.847 -39.679 1.00 90.94 64 LYS B O 1
ATOM 2586 N N . ALA B 1 69 ? 40.385 -10.443 -39.486 1.00 89.07 65 ALA B N 1
ATOM 2587 C CA . ALA B 1 69 ? 41.119 -9.304 -40.012 1.00 88.52 65 ALA B CA 1
ATOM 2588 C C . ALA B 1 69 ? 42.037 -8.635 -39.003 1.00 89.02 65 ALA B C 1
ATOM 2589 O O . ALA B 1 69 ? 42.884 -7.837 -39.415 1.00 93.12 65 ALA B O 1
ATOM 2591 N N . ASN B 1 70 ? 41.935 -8.954 -37.719 1.00 86.50 66 ASN B N 1
ATOM 2592 C CA . ASN B 1 70 ? 42.629 -8.169 -36.706 1.00 86.62 66 ASN B CA 1
ATOM 2593 C C . ASN B 1 70 ? 43.462 -9.051 -35.788 1.00 90.48 66 ASN B C 1
ATOM 2594 O O . ASN B 1 70 ? 43.503 -8.855 -34.571 1.00 90.06 66 ASN B O 1
ATOM 2599 N N . ARG B 1 71 ? 44.175 -10.011 -36.365 1.00 98.47 67 ARG B N 1
ATOM 2600 C CA . ARG B 1 71 ? 45.023 -10.896 -35.586 1.00 103.84 67 ARG B CA 1
ATOM 2601 C C . ARG B 1 71 ? 46.349 -10.212 -35.250 1.00 106.44 67 ARG B C 1
ATOM 2602 O O . ARG B 1 71 ? 46.684 -9.147 -35.773 1.00 106.04 67 ARG B O 1
ATOM 2610 N N . SER B 1 72 ? 47.110 -10.845 -34.352 1.00 109.35 68 SER B N 1
ATOM 2611 C CA . SER B 1 72 ? 48.365 -10.255 -33.890 1.00 113.35 68 SER B CA 1
ATOM 2612 C C . SER B 1 72 ? 49.425 -10.212 -34.988 1.00 112.90 68 SER B C 1
ATOM 2613 O O . SER B 1 72 ? 50.140 -9.212 -35.118 1.00 114.15 68 SER B O 1
ATOM 2616 N N . SER B 1 73 ? 49.559 -11.279 -35.773 1.00 111.19 69 SER B N 1
ATOM 2617 C CA . SER B 1 73 ? 50.622 -11.36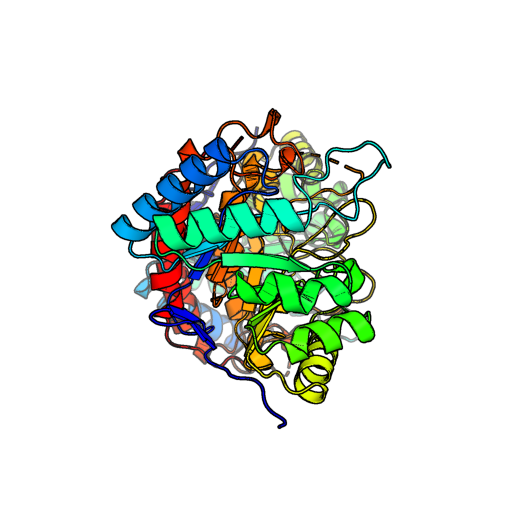7 -36.765 1.00 108.04 69 SER B CA 1
ATOM 2618 C C . SER B 1 73 ? 50.058 -11.395 -38.180 1.00 108.52 69 SER B C 1
ATOM 2619 O O . SER B 1 73 ? 48.921 -11.815 -38.411 1.00 109.48 69 SER B O 1
ATOM 2622 N N . LEU B 1 74 ? 50.887 -10.951 -39.129 1.00 108.68 70 LEU B N 1
ATOM 2623 C CA . LEU B 1 74 ? 50.552 -11.032 -40.546 1.00 109.48 70 LEU B CA 1
ATOM 2624 C C . LEU B 1 74 ? 50.449 -12.469 -41.037 1.00 112.15 70 LEU B C 1
ATOM 2625 O O . LEU B 1 74 ? 49.835 -12.712 -42.082 1.00 112.86 70 LEU B O 1
ATOM 2627 N N . HIS B 1 75 ? 51.050 -13.421 -40.324 1.00 114.67 71 HIS B N 1
ATOM 2628 C CA . HIS B 1 75 ? 51.089 -14.807 -40.769 1.00 117.87 71 HIS B CA 1
ATOM 2629 C C . HIS B 1 75 ? 50.027 -15.680 -40.112 1.00 116.81 71 HIS B C 1
ATOM 2630 O O . HIS B 1 75 ? 49.904 -16.853 -40.479 1.00 119.95 71 HIS B O 1
ATOM 2637 N N . SER B 1 76 ? 49.271 -15.149 -39.153 1.00 111.11 72 SER B N 1
ATOM 2638 C CA . SER B 1 76 ? 48.198 -15.912 -38.529 1.00 109.43 72 SER B CA 1
ATOM 2639 C C . SER B 1 76 ? 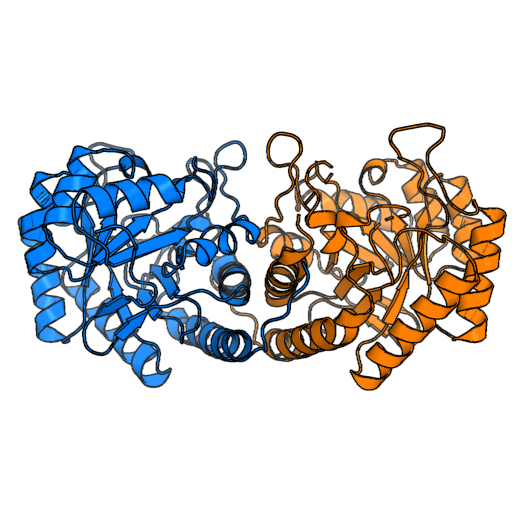47.133 -16.276 -39.563 1.00 107.85 72 SER B C 1
ATOM 2640 O O . SER B 1 76 ? 46.897 -15.542 -40.527 1.00 109.00 72 SER B O 1
ATOM 2643 N N . PHE B 1 77 ? 46.490 -17.427 -39.360 1.00 104.33 73 PHE B N 1
ATOM 2644 C CA . PHE B 1 77 ? 45.456 -17.880 -40.288 1.00 101.52 73 PHE B CA 1
ATOM 2645 C C . PHE B 1 77 ? 44.279 -16.912 -40.294 1.00 98.55 73 PHE B C 1
ATOM 2646 O O . PHE B 1 77 ? 43.725 -16.583 -39.242 1.00 95.47 73 PHE B O 1
ATOM 2648 N N . ARG B 1 78 ? 43.882 -16.471 -41.489 1.00 97.56 74 ARG B N 1
ATOM 2649 C CA . ARG B 1 78 ? 42.816 -15.489 -41.637 1.00 96.34 74 ARG B CA 1
ATOM 2650 C C . ARG B 1 78 ? 41.546 -16.055 -42.248 1.00 98.52 74 ARG B C 1
ATOM 2651 O O . ARG B 1 78 ? 40.518 -15.373 -42.224 1.00 97.64 74 ARG B O 1
ATOM 2659 N N . GLY B 1 79 ? 41.585 -17.265 -42.796 1.00 101.23 75 GLY B N 1
ATOM 2660 C CA . GLY B 1 79 ? 40.419 -17.866 -43.393 1.00 104.38 75 GLY B CA 1
ATOM 2661 C C . GLY B 1 79 ? 40.445 -17.828 -44.908 1.00 110.07 75 GLY B C 1
ATOM 2662 O O . GLY B 1 79 ? 41.432 -17.418 -45.531 1.00 111.27 75 GLY B O 1
ATOM 2663 N N . PRO B 1 80 ? 39.340 -18.250 -45.531 1.00 112.05 76 PRO B N 1
ATOM 2664 C CA . PRO B 1 80 ? 39.317 -18.377 -46.997 1.00 112.85 76 PRO B CA 1
ATOM 2665 C C . PRO B 1 80 ? 39.399 -17.052 -47.729 1.00 111.45 76 PRO B C 1
ATOM 2666 O O . PRO B 1 80 ? 39.681 -17.053 -48.935 1.00 111.90 76 PRO B O 1
ATOM 2670 N N . GLY B 1 81 ? 39.128 -15.935 -47.058 1.00 106.80 77 GLY B N 1
ATOM 2671 C CA . GLY B 1 81 ? 39.084 -14.649 -47.718 1.00 103.24 77 GLY B CA 1
ATOM 2672 C C . GLY B 1 81 ? 37.702 -14.346 -48.257 1.00 102.40 77 GLY B C 1
ATOM 2673 O O . GLY B 1 81 ? 36.761 -15.136 -48.147 1.00 103.66 77 GLY B O 1
ATOM 2674 N N . LEU B 1 82 ? 37.584 -13.158 -48.854 1.00 102.73 78 LEU B N 1
ATOM 2675 C CA . LEU B 1 82 ? 36.274 -12.647 -49.251 1.00 106.10 78 LEU B CA 1
ATOM 2676 C C . LEU B 1 82 ? 35.628 -13.526 -50.317 1.00 110.04 78 LEU B C 1
ATOM 2677 O O . LEU B 1 82 ? 34.488 -13.981 -50.153 1.00 111.86 78 LEU B O 1
ATOM 2682 N N . GLU B 1 83 ? 36.337 -13.764 -51.424 1.00 110.15 79 GLU B N 1
ATOM 2683 C CA . GLU B 1 83 ? 35.736 -14.460 -52.560 1.00 112.03 79 GLU B CA 1
ATOM 2684 C C . GLU B 1 83 ? 35.269 -15.859 -52.172 1.00 113.25 79 GLU B C 1
ATOM 2685 O O . GLU B 1 83 ? 34.112 -16.233 -52.403 1.00 113.01 79 GLU B O 1
ATOM 2687 N N . LYS B 1 84 ? 36.165 -16.642 -51.575 1.00 113.79 80 LYS B N 1
ATOM 2688 C CA . LYS B 1 84 ? 35.868 -18.033 -51.255 1.00 115.31 80 LYS B CA 1
ATOM 2689 C C . LYS B 1 84 ? 34.828 -18.134 -50.139 1.00 114.81 80 LYS B C 1
ATOM 2690 O O . LYS B 1 84 ? 33.935 -18.988 -50.191 1.00 115.23 80 LYS B O 1
ATOM 2696 N N . GLY B 1 85 ? 34.911 -17.251 -49.138 1.00 113.16 81 GLY B N 1
ATOM 2697 C CA . GLY B 1 85 ? 33.960 -17.292 -48.034 1.00 110.64 81 GLY B CA 1
ATOM 2698 C C . GLY B 1 85 ? 32.533 -16.989 -48.455 1.00 109.21 81 GLY B C 1
ATOM 2699 O O . GLY B 1 85 ? 31.593 -17.669 -48.035 1.00 106.99 81 GLY B O 1
ATOM 2700 N N . ILE B 1 86 ? 32.347 -15.939 -49.263 1.00 110.67 82 ILE B N 1
ATOM 2701 C CA . ILE B 1 86 ? 31.010 -15.613 -49.758 1.00 111.36 82 ILE B CA 1
ATOM 2702 C C . ILE B 1 86 ? 30.463 -16.760 -50.595 1.00 112.76 82 ILE B C 1
ATOM 2703 O O . ILE B 1 86 ? 29.269 -17.081 -50.535 1.00 112.11 82 ILE B O 1
ATOM 2705 N N . GLU B 1 87 ? 31.329 -17.395 -51.389 1.00 114.82 83 GLU B N 1
ATOM 2706 C CA . GLU B 1 87 ? 30.921 -18.579 -52.135 1.00 118.33 83 GLU B CA 1
ATOM 2707 C C . GLU B 1 87 ? 30.570 -19.717 -51.185 1.00 120.49 83 GLU B C 1
ATOM 2708 O O . GLU B 1 87 ? 29.554 -20.403 -51.363 1.00 120.89 83 GLU B O 1
ATOM 2710 N N . TRP B 1 88 ? 31.404 -19.929 -50.164 1.00 119.87 84 TRP B N 1
ATOM 2711 C CA . TRP B 1 88 ? 31.139 -20.996 -49.204 1.00 121.95 84 TRP B CA 1
ATOM 2712 C C . TRP B 1 88 ? 29.895 -20.707 -48.375 1.00 118.56 84 TRP B C 1
ATOM 2713 O O . TRP B 1 88 ? 29.152 -21.631 -48.022 1.00 120.31 84 TRP B O 1
ATOM 2724 N N . LEU B 1 89 ? 29.656 -19.438 -48.039 1.00 112.81 85 LEU B N 1
ATOM 2725 C CA . LEU B 1 89 ? 28.455 -19.104 -47.282 1.00 107.04 85 LEU B CA 1
ATOM 2726 C C . LEU B 1 89 ? 27.197 -19.459 -48.070 1.00 106.48 85 LEU B C 1
ATOM 2727 O O . LEU B 1 89 ? 26.223 -19.975 -47.505 1.00 106.20 85 LEU B O 1
ATOM 2729 N N . GLY B 1 90 ? 27.211 -19.223 -49.382 1.00 108.14 86 GLY B N 1
ATOM 2730 C CA . GLY B 1 90 ? 26.072 -19.611 -50.200 1.00 112.83 86 GLY B CA 1
ATOM 2731 C C . GLY B 1 90 ? 25.826 -21.109 -50.197 1.00 116.31 86 GLY B C 1
ATOM 2732 O O . GLY B 1 90 ? 24.676 -21.558 -50.190 1.00 116.73 86 GLY B O 1
ATOM 2733 N N . ASP B 1 91 ? 26.903 -21.904 -50.197 1.00 117.57 87 ASP B N 1
ATOM 2734 C CA . ASP B 1 91 ? 26.764 -23.357 -50.125 1.00 115.80 87 ASP B CA 1
ATOM 2735 C C . ASP B 1 91 ? 26.046 -23.781 -48.850 1.00 113.13 87 ASP B C 1
ATOM 2736 O O . ASP B 1 91 ? 25.176 -24.659 -48.880 1.00 112.56 87 ASP B O 1
ATOM 2741 N N . ILE B 1 92 ? 26.420 -23.190 -47.713 1.00 111.91 88 ILE B N 1
ATOM 2742 C CA . ILE B 1 92 ? 25.739 -23.495 -46.461 1.00 110.98 88 ILE B CA 1
ATOM 2743 C C . ILE B 1 92 ? 24.289 -23.028 -46.516 1.00 110.70 88 ILE B C 1
ATOM 2744 O O . ILE B 1 92 ? 23.371 -23.749 -46.106 1.00 109.22 88 ILE B O 1
ATOM 2746 N N . LYS B 1 93 ? 24.060 -21.820 -47.038 1.00 110.10 89 LYS B N 1
ATOM 2747 C CA . LYS B 1 93 ? 22.715 -21.254 -47.077 1.00 107.99 89 LYS B CA 1
ATOM 2748 C C . LYS B 1 93 ? 21.787 -22.068 -47.979 1.00 108.88 89 LYS B C 1
ATOM 2749 O O . LYS B 1 93 ? 20.646 -22.363 -47.604 1.00 106.26 89 LYS B O 1
ATOM 2755 N N . LYS B 1 94 ? 22.260 -22.441 -49.172 1.00 112.87 90 LYS B N 1
ATOM 2756 C CA . LYS B 1 94 ? 21.391 -23.114 -50.135 1.00 107.23 90 LYS B CA 1
ATOM 2757 C C . LYS B 1 94 ? 21.060 -24.541 -49.703 1.00 117.05 90 LYS B C 1
ATOM 2758 O O . LYS B 1 94 ? 19.917 -24.992 -49.863 1.00 109.19 90 LYS B O 1
ATOM 2760 N N . HIS B 1 95 ? 22.040 -25.265 -49.152 1.00 113.55 91 HIS B N 1
ATOM 2761 C CA . HIS B 1 95 ? 21.809 -26.662 -48.790 1.00 113.55 91 HIS B CA 1
ATOM 2762 C C . HIS B 1 95 ? 20.845 -26.785 -47.617 1.00 112.81 91 HIS B C 1
ATOM 2763 O O . HIS B 1 95 ? 19.952 -27.641 -47.629 1.00 113.10 91 HIS B O 1
ATOM 2770 N N . PHE B 1 96 ? 21.001 -25.932 -46.605 1.00 112.08 92 PHE B N 1
ATOM 2771 C CA . PHE B 1 96 ? 20.249 -26.057 -45.366 1.00 111.42 92 PHE B CA 1
ATOM 2772 C C . PHE B 1 96 ? 19.053 -25.117 -45.273 1.00 110.70 92 PHE B C 1
ATOM 2773 O O . PHE B 1 96 ? 18.197 -25.329 -44.408 1.00 109.40 92 PHE B O 1
ATOM 2781 N N . ASN B 1 97 ? 18.967 -24.100 -46.138 1.00 107.46 93 ASN B N 1
ATOM 2782 C CA . ASN B 1 97 ? 17.929 -23.065 -46.051 1.00 108.18 93 ASN B CA 1
ATOM 2783 C C . ASN B 1 97 ? 17.973 -22.356 -44.694 1.00 102.86 93 ASN B C 1
ATOM 2784 O O . ASN B 1 97 ? 16.946 -22.133 -44.050 1.00 100.51 93 ASN B O 1
ATOM 2789 N N . VAL B 1 98 ? 19.177 -21.993 -44.259 1.00 101.87 94 VAL B N 1
ATOM 2790 C CA . VAL B 1 98 ? 19.394 -21.378 -42.949 1.00 102.07 94 VAL B CA 1
ATOM 2791 C C . VAL B 1 98 ? 19.897 -19.953 -43.153 1.00 99.95 94 VAL B C 1
ATOM 2792 O O . VAL B 1 98 ? 20.651 -19.696 -44.103 1.00 102.22 94 VAL B O 1
ATOM 2796 N N . PRO B 1 99 ? 19.499 -18.993 -42.321 1.00 96.24 95 PRO B N 1
ATOM 2797 C CA . PRO B 1 99 ? 20.041 -17.638 -42.466 1.00 93.07 95 PRO B CA 1
ATOM 2798 C C . PRO B 1 99 ? 21.527 -17.600 -42.152 1.00 90.48 95 PRO B C 1
ATOM 2799 O O . PRO B 1 99 ? 22.082 -18.475 -41.483 1.00 89.05 95 PRO B O 1
ATOM 2803 N N . ILE B 1 100 ? 22.169 -16.542 -42.631 1.00 90.15 96 ILE B N 1
ATOM 2804 C CA . ILE B 1 100 ? 23.613 -16.390 -42.528 1.00 89.51 96 ILE B CA 1
ATOM 2805 C C . ILE B 1 100 ? 23.908 -15.061 -41.856 1.00 89.48 96 ILE B C 1
ATOM 2806 O O . ILE B 1 100 ? 23.272 -14.045 -42.160 1.00 89.22 96 ILE B O 1
ATOM 2811 N N . ILE B 1 101 ? 24.862 -15.072 -40.931 1.00 92.30 97 ILE B N 1
ATOM 2812 C CA . ILE B 1 101 ? 25.409 -13.854 -40.351 1.00 85.18 97 ILE B CA 1
ATOM 2813 C C . ILE B 1 101 ? 26.931 -13.927 -40.416 1.00 88.51 97 ILE B C 1
ATOM 2814 O O . ILE B 1 101 ? 27.526 -14.962 -40.093 1.00 84.72 97 ILE B O 1
ATOM 2819 N N . THR B 1 102 ? 27.551 -12.842 -40.878 1.00 88.44 98 THR B N 1
ATOM 2820 C CA . THR B 1 102 ? 29.000 -12.713 -40.908 1.00 88.42 98 THR B CA 1
ATOM 2821 C C . THR B 1 102 ? 29.360 -11.239 -40.778 1.00 88.91 98 THR B C 1
ATOM 2822 O O . THR B 1 102 ? 28.521 -10.354 -40.978 1.00 84.18 98 THR B O 1
ATOM 2826 N N . ASP B 1 103 ? 30.622 -10.984 -40.438 1.00 88.39 99 ASP B N 1
ATOM 2827 C CA . ASP B 1 103 ? 31.110 -9.637 -40.178 1.00 86.07 99 ASP B CA 1
ATOM 2828 C C . ASP B 1 103 ? 31.815 -9.048 -41.395 1.00 86.97 99 ASP B C 1
ATOM 2829 O O . ASP B 1 103 ? 32.358 -9.766 -42.241 1.00 89.13 99 ASP B O 1
ATOM 2834 N N . VAL B 1 104 ? 31.815 -7.718 -41.453 1.00 87.64 100 VAL B N 1
ATOM 2835 C CA . VAL B 1 104 ? 32.294 -6.939 -42.588 1.00 84.64 100 VAL B CA 1
ATOM 2836 C C . VAL B 1 104 ? 33.412 -6.030 -42.093 1.00 90.19 100 VAL B C 1
ATOM 2837 O O . VAL B 1 104 ? 33.246 -5.326 -41.090 1.00 91.28 100 VAL B O 1
ATOM 2841 N N . HIS B 1 105 ? 34.541 -6.022 -42.804 1.00 84.76 101 HIS B N 1
ATOM 2842 C CA . HIS B 1 105 ? 35.726 -5.339 -42.299 1.00 91.61 101 HIS B CA 1
ATOM 2843 C C . HIS B 1 105 ? 36.125 -4.100 -43.088 1.00 94.10 101 HIS B C 1
ATOM 2844 O O . HIS B 1 105 ? 36.863 -3.268 -42.551 1.00 94.79 101 HIS B O 1
ATOM 2851 N N . GLU B 1 106 ? 35.657 -3.944 -44.323 1.00 95.98 102 GLU B N 1
ATOM 2852 C CA . GLU B 1 106 ? 35.974 -2.782 -45.145 1.00 102.39 102 GLU B CA 1
ATOM 2853 C C . GLU B 1 106 ? 34.713 -2.333 -45.869 1.00 101.12 102 GLU B C 1
ATOM 2854 O O . GLU B 1 106 ? 33.882 -3.168 -46.244 1.00 102.37 102 GLU B O 1
ATOM 2860 N N . PRO B 1 107 ? 34.549 -1.020 -46.085 1.00 97.79 103 PRO B N 1
ATOM 2861 C CA . PRO B 1 107 ? 33.272 -0.519 -46.635 1.00 96.98 103 PRO B CA 1
ATOM 2862 C C . PRO B 1 107 ? 32.851 -1.165 -47.946 1.00 98.44 103 PRO B C 1
ATOM 2863 O O . PRO B 1 107 ? 31.660 -1.443 -48.138 1.00 97.75 103 PRO B O 1
ATOM 2867 N N . TYR B 1 108 ? 33.794 -1.441 -48.846 1.00 99.46 104 TYR B N 1
ATOM 2868 C CA . TYR B 1 108 ? 33.414 -1.985 -50.144 1.00 102.54 104 TYR B CA 1
ATOM 2869 C C . TYR B 1 108 ? 32.840 -3.393 -50.030 1.00 107.36 104 TYR B C 1
ATOM 2870 O O . TYR B 1 108 ? 32.046 -3.807 -50.884 1.00 110.55 104 TYR B O 1
ATOM 2879 N N . GLN B 1 109 ? 33.194 -4.129 -48.975 1.00 107.32 105 GLN B N 1
ATOM 2880 C CA . GLN B 1 109 ? 32.750 -5.511 -48.839 1.00 108.13 105 GLN B CA 1
ATOM 2881 C C . GLN B 1 109 ? 31.278 -5.639 -48.474 1.00 105.05 105 GLN B C 1
ATOM 2882 O O . GLN B 1 109 ? 30.734 -6.746 -48.554 1.00 106.59 105 GLN B O 1
ATOM 2888 N N . ALA B 1 110 ? 30.630 -4.550 -48.061 1.00 101.22 106 ALA B N 1
ATOM 2889 C CA . ALA B 1 110 ? 29.280 -4.653 -47.518 1.00 99.52 106 ALA B CA 1
ATOM 2890 C C . ALA B 1 110 ? 28.309 -5.214 -48.550 1.00 102.65 106 ALA B C 1
ATOM 2891 O O . ALA B 1 110 ? 27.630 -6.216 -48.298 1.00 90.25 106 ALA B O 1
ATOM 2893 N N . ALA B 1 111 ? 28.255 -4.596 -49.733 1.00 102.10 107 ALA B N 1
ATOM 2894 C CA . ALA B 1 111 ? 27.301 -5.020 -50.756 1.00 103.48 107 ALA B CA 1
ATOM 2895 C C . ALA B 1 111 ? 27.542 -6.446 -51.245 1.00 105.12 107 ALA B C 1
ATOM 2896 O O . ALA B 1 111 ? 26.570 -7.220 -51.314 1.00 108.62 107 ALA B O 1
ATOM 2898 N N . PRO B 1 112 ? 28.765 -6.860 -51.608 1.00 102.38 108 PRO B N 1
ATOM 2899 C CA . PRO B 1 112 ? 28.954 -8.265 -52.010 1.00 101.01 108 PRO B CA 1
ATOM 2900 C C . PRO B 1 112 ? 28.651 -9.245 -50.892 1.00 100.02 108 PRO B C 1
ATOM 2901 O O . PRO B 1 112 ? 28.200 -10.365 -51.161 1.00 99.62 108 PRO B O 1
ATOM 2905 N N . VAL B 1 113 ? 28.923 -8.869 -49.641 1.00 100.97 109 VAL B N 1
ATOM 2906 C CA . VAL B 1 113 ? 28.574 -9.733 -48.520 1.00 100.03 109 VAL B CA 1
ATOM 2907 C C . VAL B 1 113 ? 27.059 -9.848 -48.390 1.00 101.07 109 VAL B C 1
ATOM 2908 O O . VAL B 1 113 ? 26.535 -10.905 -48.018 1.00 99.51 109 VAL B O 1
ATOM 2910 N N . ALA B 1 114 ? 26.335 -8.764 -48.682 1.00 102.21 110 ALA B N 1
ATOM 2911 C CA . ALA B 1 114 ? 24.890 -8.731 -48.478 1.00 104.65 110 ALA B CA 1
ATOM 2912 C C . ALA B 1 114 ? 24.131 -9.675 -49.405 1.00 105.03 110 ALA B C 1
ATOM 2913 O O . ALA B 1 114 ? 23.001 -10.060 -49.082 1.00 102.82 110 ALA B O 1
ATOM 2915 N N . GLU B 1 115 ? 24.707 -10.037 -50.558 1.00 105.87 111 GLU B N 1
ATOM 2916 C CA . GLU B 1 115 ? 24.024 -10.971 -51.452 1.00 110.48 111 GLU B CA 1
ATOM 2917 C C . GLU B 1 115 ? 23.721 -12.274 -50.733 1.00 109.45 111 GLU B C 1
ATOM 2918 O O . GLU B 1 115 ? 22.615 -12.818 -50.843 1.00 107.69 111 GLU B O 1
ATOM 2924 N N . VAL B 1 116 ? 24.694 -12.770 -49.974 1.00 109.75 112 VAL B N 1
ATOM 2925 C CA . VAL B 1 116 ? 24.612 -14.075 -49.335 1.00 109.15 112 VAL B CA 1
ATOM 2926 C C . VAL B 1 116 ? 24.163 -13.974 -47.884 1.00 110.34 112 VAL B C 1
ATOM 2927 O O . VAL B 1 116 ? 23.403 -14.821 -47.408 1.00 113.73 112 VAL B O 1
ATOM 2931 N N . ALA B 1 117 ? 24.618 -12.948 -47.170 1.00 109.77 113 ALA B N 1
ATOM 2932 C CA . ALA B 1 117 ? 24.427 -12.856 -45.727 1.00 106.52 113 ALA B CA 1
ATOM 2933 C C . ALA B 1 117 ? 23.140 -12.104 -45.403 1.00 106.39 113 ALA B C 1
ATOM 2934 O O . ALA B 1 117 ? 22.867 -11.045 -45.979 1.00 109.19 113 ALA B O 1
ATOM 2936 N N . ASP B 1 118 ? 22.341 -12.672 -44.493 1.00 102.44 114 ASP B N 1
ATOM 2937 C CA . ASP B 1 118 ? 21.104 -12.028 -44.056 1.00 99.57 114 ASP B CA 1
ATOM 2938 C C . ASP B 1 118 ? 21.346 -10.993 -42.961 1.00 96.25 114 ASP B C 1
ATOM 2939 O O . ASP B 1 118 ? 20.606 -10.007 -42.870 1.00 97.06 114 ASP B O 1
ATOM 2944 N N . ILE B 1 119 ? 22.347 -11.212 -42.112 1.00 93.00 115 ILE B N 1
ATOM 2945 C CA . ILE B 1 119 ? 22.775 -10.243 -41.111 1.00 89.22 115 ILE B CA 1
ATOM 2946 C C . ILE B 1 119 ? 24.264 -9.995 -41.302 1.00 88.27 115 ILE B C 1
ATOM 2947 O O . ILE B 1 119 ? 25.053 -10.943 -41.352 1.00 88.12 115 ILE B O 1
ATOM 2952 N N . ILE B 1 120 ? 24.649 -8.728 -41.411 1.00 87.95 116 ILE B N 1
ATOM 2953 C CA . ILE B 1 120 ? 26.052 -8.342 -41.521 1.00 82.84 116 ILE B CA 1
ATOM 2954 C C . ILE B 1 120 ? 26.480 -7.706 -40.205 1.00 79.73 116 ILE B C 1
ATOM 2955 O O . ILE B 1 120 ? 25.764 -6.865 -39.645 1.00 76.31 116 ILE B O 1
ATOM 2960 N N . GLN B 1 121 ? 27.641 -8.123 -39.705 1.00 84.29 117 GLN B N 1
ATOM 2961 C CA . GLN B 1 121 ? 28.093 -7.791 -38.359 1.00 86.85 117 GLN B CA 1
ATOM 2962 C C . GLN B 1 121 ? 29.144 -6.688 -38.399 1.00 86.36 117 GLN B C 1
ATOM 2963 O O . GLN B 1 121 ? 30.095 -6.753 -39.183 1.00 86.91 117 GLN B O 1
ATOM 2969 N N . LEU B 1 122 ? 28.973 -5.690 -37.534 1.00 84.52 118 LEU B N 1
ATOM 2970 C CA . LEU B 1 122 ? 29.895 -4.572 -37.428 1.00 77.81 118 LEU B CA 1
ATOM 2971 C C . LEU B 1 122 ? 30.897 -4.858 -36.320 1.00 76.32 118 LEU B C 1
ATOM 2972 O O . LEU B 1 122 ? 30.518 -4.846 -35.141 1.00 75.02 118 LEU B O 1
ATOM 2977 N N . PRO B 1 123 ? 32.162 -5.121 -36.635 1.00 73.85 119 PRO B N 1
ATOM 2978 C CA . PRO B 1 123 ? 33.125 -5.468 -35.584 1.00 73.56 119 PRO B CA 1
ATOM 2979 C C . PRO B 1 123 ? 33.291 -4.351 -34.560 1.00 70.45 119 PRO B C 1
ATOM 2980 O O . PRO B 1 123 ? 33.163 -3.162 -34.870 1.00 70.06 119 PRO B O 1
ATOM 2984 N N . ALA B 1 124 ? 33.596 -4.760 -33.325 1.00 64.27 120 ALA B N 1
ATOM 2985 C CA . ALA B 1 124 ? 33.686 -3.821 -32.211 1.00 66.36 120 ALA B CA 1
ATOM 2986 C C . ALA B 1 124 ? 34.634 -2.665 -32.518 1.00 65.77 120 ALA B C 1
ATOM 2987 O O . ALA B 1 124 ? 34.251 -1.494 -32.410 1.00 66.98 120 ALA B O 1
ATOM 2989 N N . PHE B 1 125 ? 35.880 -2.977 -32.904 1.00 65.41 121 PHE B N 1
ATOM 2990 C CA . PHE B 1 125 ? 36.887 -1.929 -33.102 1.00 63.45 121 PHE B CA 1
ATOM 2991 C C . PHE B 1 125 ? 36.492 -0.942 -34.189 1.00 64.74 121 PHE B C 1
ATOM 2992 O O . PHE B 1 125 ? 36.903 0.222 -34.146 1.00 65.31 121 PHE B O 1
ATOM 3000 N N . LEU B 1 126 ? 35.678 -1.366 -35.146 1.00 65.57 122 LEU B N 1
ATOM 3001 C CA . LEU B 1 126 ? 35.332 -0.532 -36.286 1.00 66.77 122 LEU B CA 1
ATOM 3002 C C . LEU B 1 126 ? 33.972 0.135 -36.150 1.00 67.43 122 LEU B C 1
ATOM 3003 O O . LEU B 1 126 ? 33.576 0.883 -37.052 1.00 66.14 122 LEU B O 1
ATOM 3008 N N . SER B 1 127 ? 33.259 -0.099 -35.039 1.00 68.40 123 SER B N 1
ATOM 3009 C CA . SER B 1 127 ? 31.885 0.380 -34.907 1.00 73.66 123 SER B CA 1
ATOM 3010 C C . SER B 1 127 ? 31.765 1.896 -35.042 1.00 75.15 123 SER B C 1
ATOM 3011 O O . SER B 1 127 ? 30.670 2.395 -35.327 1.00 74.46 123 SER B O 1
ATOM 3014 N N . ARG B 1 128 ? 32.862 2.634 -34.913 1.00 71.82 124 ARG B N 1
ATOM 3015 C CA . ARG B 1 128 ? 32.811 4.078 -35.058 1.00 73.95 124 ARG B CA 1
ATOM 3016 C C . ARG B 1 128 ? 33.195 4.548 -36.456 1.00 74.75 124 ARG B C 1
ATOM 3017 O O . ARG B 1 128 ? 33.053 5.741 -36.750 1.00 78.06 124 ARG B O 1
ATOM 3025 N N . GLN B 1 129 ? 33.675 3.653 -37.321 1.00 71.49 125 GLN B N 1
ATOM 3026 C CA . GLN B 1 129 ? 34.158 4.046 -38.644 1.00 71.60 125 GLN B CA 1
ATOM 3027 C C . GLN B 1 129 ? 32.974 4.320 -39.566 1.00 78.78 125 GLN B C 1
ATOM 3028 O O . GLN B 1 129 ? 32.253 3.398 -39.963 1.00 84.43 125 GLN B O 1
ATOM 3034 N N . THR B 1 130 ? 32.793 5.591 -39.922 1.00 79.62 126 THR B N 1
ATOM 3035 C CA . THR B 1 130 ? 31.588 6.021 -40.625 1.00 82.10 126 THR B CA 1
ATOM 3036 C C . THR B 1 130 ? 31.470 5.385 -42.009 1.00 85.14 126 THR B C 1
ATOM 3037 O O . THR B 1 130 ? 30.368 5.000 -42.425 1.00 82.78 126 THR B O 1
ATOM 3041 N N . ASP B 1 131 ? 32.582 5.277 -42.750 1.00 84.61 127 ASP B N 1
ATOM 3042 C CA . ASP B 1 131 ? 32.493 4.715 -44.098 1.00 87.31 127 ASP B CA 1
ATOM 3043 C C . ASP B 1 131 ? 32.014 3.269 -44.066 1.00 89.97 127 ASP B C 1
ATOM 3044 O O . ASP B 1 131 ? 31.216 2.851 -44.915 1.00 93.75 127 ASP B O 1
ATOM 3049 N N . LEU B 1 132 ? 32.476 2.494 -43.083 1.00 88.95 128 LEU B N 1
ATOM 3050 C CA . LEU B 1 132 ? 32.048 1.104 -42.984 1.00 86.77 128 LEU B CA 1
ATOM 3051 C C . LEU B 1 132 ? 30.580 1.008 -42.587 1.00 85.06 128 LEU B C 1
ATOM 3052 O O . LEU B 1 132 ? 29.842 0.168 -43.115 1.00 88.34 128 LEU B O 1
ATOM 3057 N N . VAL B 1 133 ? 30.144 1.855 -41.652 1.00 80.83 129 VAL B N 1
ATOM 3058 C CA . VAL B 1 133 ? 28.756 1.837 -41.204 1.00 81.80 129 VAL B CA 1
ATOM 3059 C C . VAL B 1 133 ? 27.815 2.234 -42.334 1.00 86.53 129 VAL B C 1
ATOM 3060 O O . VAL B 1 133 ? 26.784 1.588 -42.557 1.00 88.41 129 VAL B O 1
ATOM 3064 N N . GLU B 1 134 ? 28.166 3.286 -43.078 1.00 86.31 130 GLU B N 1
ATOM 3065 C CA . GLU B 1 134 ? 27.301 3.756 -44.154 1.00 89.52 130 GLU B CA 1
ATOM 3066 C C . GLU B 1 134 ? 27.173 2.698 -45.241 1.00 91.95 130 GLU B C 1
ATOM 3067 O O . GLU B 1 134 ? 26.067 2.395 -45.701 1.00 93.85 130 GLU B O 1
ATOM 3073 N N . ALA B 1 135 ? 28.303 2.121 -45.662 1.00 92.68 131 ALA B N 1
ATOM 3074 C CA . ALA B 1 135 ? 28.271 1.085 -46.690 1.00 94.60 131 ALA B CA 1
ATOM 3075 C C . ALA B 1 135 ? 27.487 -0.144 -46.237 1.00 91.61 131 ALA B C 1
ATOM 3076 O O . ALA B 1 135 ? 26.741 -0.737 -47.027 1.00 93.42 131 ALA B O 1
ATOM 3078 N N . MET B 1 136 ? 27.627 -0.533 -44.966 1.00 87.11 132 MET B N 1
ATOM 3079 C CA . MET B 1 136 ? 26.869 -1.677 -44.465 1.00 88.25 132 MET B CA 1
ATOM 3080 C C . MET B 1 136 ? 25.378 -1.372 -44.430 1.00 89.73 132 MET B C 1
ATOM 3081 O O . MET B 1 136 ? 24.561 -2.196 -44.858 1.00 92.99 132 MET B O 1
ATOM 3086 N N . ALA B 1 137 ? 25.009 -0.187 -43.933 1.00 88.45 133 ALA B N 1
ATOM 3087 C CA . ALA B 1 137 ? 23.601 0.193 -43.871 1.00 89.68 133 ALA B CA 1
ATOM 3088 C C . ALA B 1 137 ? 22.957 0.173 -45.252 1.00 93.73 133 ALA B C 1
ATOM 3089 O O . ALA B 1 137 ? 21.790 -0.207 -45.393 1.00 91.84 133 ALA B O 1
ATOM 3091 N N . LYS B 1 138 ? 23.711 0.567 -46.283 1.00 98.36 134 LYS B N 1
ATOM 3092 C CA . LYS B 1 138 ? 23.150 0.699 -47.626 1.00 105.28 134 LYS B CA 1
ATOM 3093 C C . LYS B 1 138 ? 22.612 -0.629 -48.152 1.00 108.21 134 LYS B C 1
ATOM 3094 O O . LYS B 1 138 ? 21.599 -0.660 -48.860 1.00 109.16 134 LYS B O 1
ATOM 3096 N N . THR B 1 139 ? 23.286 -1.736 -47.832 1.00 106.24 135 THR B N 1
ATOM 3097 C CA . THR B 1 139 ? 22.892 -3.034 -48.371 1.00 103.97 135 THR B CA 1
ATOM 3098 C C . THR B 1 139 ? 21.503 -3.472 -47.922 1.00 104.82 135 THR B C 1
ATOM 3099 O O . THR B 1 139 ? 20.924 -4.371 -48.541 1.00 109.29 135 THR B O 1
ATOM 3103 N N . GLN B 1 140 ? 20.979 -2.885 -46.847 1.00 102.66 136 GLN B N 1
ATOM 3104 C CA . GLN B 1 140 ? 19.663 -3.162 -46.269 1.00 101.13 136 GLN B CA 1
ATOM 3105 C C . GLN B 1 140 ? 19.554 -4.524 -45.592 1.00 98.68 136 GLN B C 1
ATOM 3106 O O . GLN B 1 140 ? 18.441 -4.952 -45.269 1.00 99.05 136 GLN B O 1
ATOM 3112 N N . ALA B 1 141 ? 20.664 -5.213 -45.350 1.00 96.54 137 ALA B N 1
ATOM 3113 C CA . ALA B 1 141 ? 20.611 -6.405 -44.523 1.00 91.00 137 ALA B CA 1
ATOM 3114 C C . ALA B 1 141 ? 20.467 -6.002 -43.057 1.00 88.38 137 ALA B C 1
ATOM 3115 O O . ALA B 1 141 ? 20.608 -4.831 -42.686 1.00 84.60 137 ALA B O 1
ATOM 3117 N N . ILE B 1 142 ? 20.149 -6.979 -42.211 1.00 89.29 138 ILE B N 1
ATOM 3118 C CA . ILE B 1 142 ? 20.152 -6.713 -40.781 1.00 86.02 138 ILE B CA 1
ATOM 3119 C C . ILE B 1 142 ? 21.581 -6.434 -40.332 1.00 81.05 138 ILE B C 1
ATOM 3120 O O . ILE B 1 142 ? 22.538 -7.048 -40.825 1.00 80.04 138 ILE B O 1
ATOM 3125 N N . ILE B 1 143 ? 21.734 -5.496 -39.402 1.00 77.78 139 ILE B N 1
ATOM 3126 C CA . ILE B 1 143 ? 23.040 -5.082 -38.899 1.00 75.82 139 ILE B CA 1
ATOM 3127 C C . ILE B 1 143 ? 23.147 -5.469 -37.429 1.00 80.62 139 ILE B C 1
ATOM 3128 O O . ILE B 1 143 ? 22.375 -4.982 -36.592 1.00 76.02 139 ILE B O 1
ATOM 3133 N N . ASN B 1 144 ? 24.115 -6.336 -37.116 1.00 78.04 140 ASN B N 1
ATOM 3134 C CA . ASN B 1 144 ? 24.460 -6.698 -35.742 1.00 73.66 140 ASN B CA 1
ATOM 3135 C C . ASN B 1 144 ? 25.628 -5.823 -35.298 1.00 72.86 140 ASN B C 1
ATOM 3136 O O . ASN B 1 144 ? 26.728 -5.918 -35.855 1.00 73.74 140 ASN B O 1
ATOM 3141 N N . ILE B 1 145 ? 25.392 -4.968 -34.309 1.00 72.51 141 ILE B N 1
ATOM 3142 C CA . ILE B 1 145 ? 26.418 -4.055 -33.819 1.00 68.83 141 ILE B CA 1
ATOM 3143 C C . ILE B 1 145 ? 27.120 -4.683 -32.619 1.00 68.15 141 ILE B C 1
ATOM 3144 O O . ILE B 1 145 ? 26.529 -4.837 -31.546 1.00 66.71 141 ILE B O 1
ATOM 3149 N N . LYS B 1 146 ? 28.399 -5.006 -32.788 1.00 67.70 142 LYS B N 1
ATOM 3150 C CA . LYS B 1 146 ? 29.229 -5.463 -31.680 1.00 67.72 142 LYS B CA 1
ATOM 3151 C C . LYS B 1 146 ? 29.588 -4.243 -30.843 1.00 66.66 142 LYS B C 1
ATOM 3152 O O . LYS B 1 146 ? 30.185 -3.294 -31.360 1.00 68.13 142 LYS B O 1
ATOM 3158 N N . LYS B 1 147 ? 29.233 -4.265 -29.559 1.00 55.11 143 LYS B N 1
ATOM 3159 C CA . LYS B 1 147 ? 29.488 -3.135 -28.680 1.00 53.35 143 LYS B CA 1
ATOM 3160 C C . LYS B 1 147 ? 30.961 -3.132 -28.288 1.00 63.51 143 LYS B C 1
ATOM 3161 O O . LYS B 1 147 ? 31.463 -4.113 -27.728 1.00 55.66 143 LYS B O 1
ATOM 3167 N N . ALA B 1 148 ? 31.643 -2.026 -28.566 1.00 59.10 144 ALA B N 1
ATOM 3168 C CA . ALA B 1 148 ? 33.081 -1.973 -28.368 1.00 54.56 144 ALA B CA 1
ATOM 3169 C C . ALA B 1 148 ? 33.422 -2.107 -26.891 1.00 50.68 144 ALA B C 1
ATOM 3170 O O . ALA B 1 148 ? 32.668 -1.683 -26.007 1.00 52.22 144 ALA B O 1
ATOM 3172 N N . GLN B 1 149 ? 34.560 -2.747 -26.629 1.00 49.66 145 GLN B N 1
ATOM 3173 C CA . GLN B 1 149 ? 35.066 -2.862 -25.268 1.00 50.98 145 GLN B CA 1
ATOM 3174 C C . GLN B 1 149 ? 35.276 -1.505 -24.608 1.00 50.72 145 GLN B C 1
ATOM 3175 O O . GLN B 1 149 ? 35.263 -1.421 -23.373 1.00 50.57 145 GLN B O 1
ATOM 3181 N N . PHE B 1 150 ? 35.462 -0.443 -25.394 1.00 50.70 146 PHE B N 1
ATOM 3182 C CA . PHE B 1 150 ? 35.796 0.877 -24.870 1.00 51.74 146 PHE B CA 1
ATOM 3183 C C . PHE B 1 150 ? 34.618 1.854 -24.889 1.00 53.87 146 PHE B C 1
ATOM 3184 O O . PHE B 1 150 ? 34.811 3.039 -24.602 1.00 55.61 146 PHE B O 1
ATOM 3192 N N . LEU B 1 151 ? 33.406 1.392 -25.193 1.00 51.95 147 LEU B N 1
ATOM 3193 C CA . LEU B 1 151 ? 32.234 2.255 -25.236 1.00 47.02 147 LEU B CA 1
ATOM 3194 C C . LEU B 1 151 ? 31.249 1.893 -24.127 1.00 49.45 147 LEU B C 1
ATOM 3195 O O . LEU B 1 151 ? 30.963 0.714 -23.889 1.00 49.77 147 LEU B O 1
ATOM 3200 N N . ALA B 1 152 ? 30.705 2.911 -23.484 1.00 46.67 148 ALA B N 1
ATOM 3201 C CA . ALA B 1 152 ? 29.681 2.723 -22.478 1.00 47.86 148 ALA B CA 1
ATOM 3202 C C . ALA B 1 152 ? 28.334 2.414 -23.141 1.00 52.94 148 ALA B C 1
ATOM 3203 O O . ALA B 1 152 ? 28.127 2.718 -24.322 1.00 57.16 148 ALA B O 1
ATOM 3205 N N . PRO B 1 153 ? 27.409 1.772 -22.410 1.00 47.81 149 PRO B N 1
ATOM 3206 C CA . PRO B 1 153 ? 26.102 1.429 -23.014 1.00 48.53 149 PRO B CA 1
ATOM 3207 C C . PRO B 1 153 ? 25.373 2.588 -23.688 1.00 53.30 149 PRO B C 1
ATOM 3208 O O . PRO B 1 153 ? 24.912 2.447 -24.833 1.00 52.66 149 PRO B O 1
ATOM 3212 N N . HIS B 1 154 ? 25.227 3.725 -23.000 1.00 46.95 150 HIS B N 1
ATOM 3213 C CA A HIS B 1 154 ? 24.503 4.859 -23.574 0.47 54.98 150 HIS B CA 1
ATOM 3214 C CA B HIS B 1 154 ? 24.485 4.841 -23.582 0.53 54.88 150 HIS B CA 1
ATOM 3215 C C . HIS B 1 154 ? 25.085 5.291 -24.913 1.00 59.50 150 HIS B C 1
ATOM 3216 O O . HIS B 1 154 ? 24.365 5.832 -25.761 1.00 67.36 150 HIS B O 1
ATOM 3229 N N . GLU B 1 155 ? 26.386 5.067 -25.128 1.00 59.13 151 GLU B N 1
ATOM 3230 C CA . GLU B 1 155 ? 27.019 5.460 -26.388 1.00 64.03 151 GLU B CA 1
ATOM 3231 C C . GLU B 1 155 ? 26.488 4.674 -27.588 1.00 62.63 151 GLU B C 1
ATOM 3232 O O . GLU B 1 155 ? 26.746 5.064 -28.733 1.00 63.34 151 GLU B O 1
ATOM 3238 N N . MET B 1 156 ? 25.780 3.564 -27.360 1.00 58.84 152 MET B N 1
ATOM 3239 C CA . MET B 1 156 ? 25.224 2.801 -28.477 1.00 65.76 152 MET B CA 1
ATOM 3240 C C . MET B 1 156 ? 24.242 3.613 -29.311 1.00 68.10 152 MET B C 1
ATOM 3241 O O . MET B 1 156 ? 24.114 3.374 -30.516 1.00 70.83 152 MET B O 1
ATOM 3246 N N . ARG B 1 157 ? 23.549 4.578 -28.704 1.00 69.95 153 ARG B N 1
ATOM 3247 C CA . ARG B 1 157 ? 22.533 5.322 -29.446 1.00 78.35 153 ARG B CA 1
ATOM 3248 C C . ARG B 1 157 ? 23.108 6.002 -30.689 1.00 78.29 153 ARG B C 1
ATOM 3249 O O . ARG B 1 157 ? 22.447 6.046 -31.735 1.00 82.43 153 ARG B O 1
ATOM 3257 N N . HIS B 1 158 ? 24.342 6.513 -30.612 1.00 73.87 154 HIS B N 1
ATOM 3258 C CA . HIS B 1 158 ? 24.912 7.192 -31.775 1.00 74.24 154 HIS B CA 1
ATOM 3259 C C . HIS B 1 158 ? 25.134 6.225 -32.929 1.00 71.74 154 HIS B C 1
ATOM 3260 O O . HIS B 1 158 ? 24.960 6.596 -34.098 1.00 67.76 154 HIS B O 1
ATOM 3267 N N . ILE B 1 159 ? 25.513 4.984 -32.629 1.00 65.98 155 ILE B N 1
ATOM 3268 C CA . ILE B 1 159 ? 25.682 4.008 -33.698 1.00 69.66 155 ILE B CA 1
ATOM 3269 C C . ILE B 1 159 ? 24.335 3.675 -34.329 1.00 72.76 155 ILE B C 1
ATOM 3270 O O . ILE B 1 159 ? 24.233 3.494 -35.548 1.00 74.39 155 ILE B O 1
ATOM 3275 N N . LEU B 1 160 ? 23.285 3.574 -33.512 1.00 73.18 156 LEU B N 1
ATOM 3276 C CA . LEU B 1 160 ? 21.933 3.452 -34.051 1.00 75.21 156 LEU B CA 1
ATOM 3277 C C . LEU B 1 160 ? 21.541 4.697 -34.847 1.00 79.95 156 LEU B C 1
ATOM 3278 O O . LEU B 1 160 ? 21.028 4.595 -35.969 1.00 83.48 156 LEU B O 1
ATOM 3283 N N . HIS B 1 161 ? 21.788 5.887 -34.282 1.00 79.79 157 HIS B N 1
ATOM 3284 C CA . HIS B 1 161 ? 21.369 7.126 -34.935 1.00 79.20 157 HIS B CA 1
ATOM 3285 C C . HIS B 1 161 ? 22.056 7.301 -36.280 1.00 79.40 157 HIS B C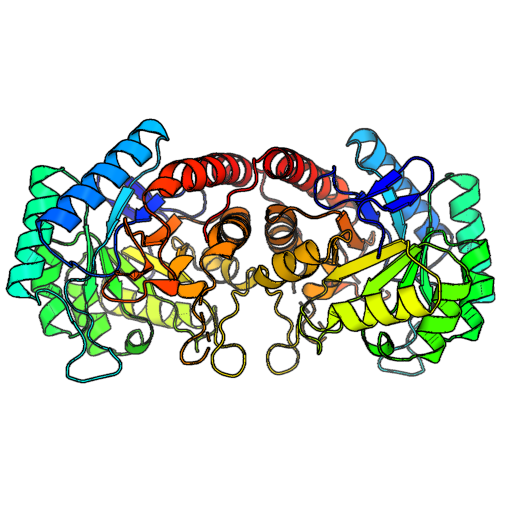 1
ATOM 3286 O O . HIS B 1 161 ? 21.450 7.799 -37.237 1.00 83.13 157 HIS B O 1
ATOM 3288 N N . LYS B 1 162 ? 23.327 6.914 -36.366 1.00 77.43 158 LYS B N 1
ATOM 3289 C CA . LYS B 1 162 ? 24.038 6.988 -37.637 1.00 81.44 158 LYS B CA 1
ATOM 3290 C C . LYS B 1 162 ? 23.475 5.991 -38.640 1.00 84.03 158 LYS B C 1
ATOM 3291 O O . LYS B 1 162 ? 23.387 6.286 -39.835 1.00 87.95 158 LYS B O 1
ATOM 3297 N N . CYS B 1 163 ? 23.110 4.795 -38.175 1.00 85.43 159 CYS B N 1
ATOM 3298 C CA . CYS B 1 163 ? 22.477 3.815 -39.054 1.00 89.17 159 CYS B CA 1
ATOM 3299 C C . CYS B 1 163 ? 21.138 4.319 -39.572 1.00 91.58 159 CYS B C 1
ATOM 3300 O O . CYS B 1 163 ? 20.843 4.214 -40.768 1.00 93.76 159 CYS B O 1
ATOM 3303 N N . LEU B 1 164 ? 20.303 4.850 -38.675 1.00 94.31 160 LEU B N 1
ATOM 3304 C CA . LEU B 1 164 ? 19.015 5.395 -39.092 1.00 99.90 160 LEU B CA 1
ATOM 3305 C C . LEU B 1 164 ? 19.195 6.552 -40.065 1.00 104.86 160 LEU B C 1
ATOM 3306 O O . LEU B 1 164 ? 18.466 6.655 -41.058 1.00 108.69 160 LEU B O 1
ATOM 3311 N N . GLU B 1 165 ? 20.144 7.448 -39.781 1.00 105.03 161 GLU B N 1
ATOM 3312 C CA . GLU B 1 165 ? 20.466 8.509 -40.729 1.00 107.46 161 GLU B CA 1
ATOM 3313 C C . GLU B 1 165 ? 20.892 7.940 -42.079 1.00 102.99 161 GLU B C 1
ATOM 3314 O O . GLU B 1 165 ? 20.633 8.554 -43.119 1.00 105.62 161 GLU B O 1
ATOM 3320 N N . ALA B 1 166 ? 21.568 6.791 -42.085 1.00 101.09 162 ALA B N 1
ATOM 3321 C CA . ALA B 1 166 ? 21.967 6.130 -43.324 1.00 99.01 162 ALA B CA 1
ATOM 3322 C C . ALA B 1 166 ? 20.870 5.245 -43.915 1.00 101.51 162 ALA B C 1
ATOM 3323 O O . ALA B 1 166 ? 21.147 4.490 -44.856 1.00 99.30 162 ALA B O 1
ATOM 3325 N N . GLY B 1 167 ? 19.654 5.290 -43.372 1.00 102.86 163 GLY B N 1
ATOM 3326 C CA . GLY B 1 167 ? 18.509 4.670 -44.013 1.00 106.01 163 GLY B CA 1
ATOM 3327 C C . GLY B 1 167 ? 18.294 3.201 -43.721 1.00 107.60 163 GLY B C 1
ATOM 3328 O O . GLY B 1 167 ? 17.642 2.519 -44.522 1.00 109.26 163 GLY B O 1
ATOM 3329 N N . ASN B 1 168 ? 18.813 2.686 -42.605 1.00 104.73 164 ASN B N 1
ATOM 3330 C CA . ASN B 1 168 ? 18.643 1.285 -42.231 1.00 100.67 164 ASN B CA 1
ATOM 3331 C C . ASN B 1 168 ? 18.094 1.205 -40.813 1.00 97.67 164 ASN B C 1
ATOM 3332 O O . ASN B 1 168 ? 18.657 1.809 -39.893 1.00 95.11 164 ASN B O 1
ATOM 3337 N N . ASP B 1 169 ? 16.995 0.461 -40.638 1.00 96.06 165 ASP B N 1
ATOM 3338 C CA . ASP B 1 169 ? 16.318 0.357 -39.347 1.00 93.02 165 ASP B CA 1
ATOM 3339 C C . ASP B 1 169 ? 16.243 -1.068 -38.798 1.00 88.59 165 ASP B C 1
ATOM 3340 O O . ASP B 1 169 ? 15.522 -1.303 -37.820 1.00 85.25 165 ASP B O 1
ATOM 3345 N N . LYS B 1 170 ? 16.975 -2.020 -39.380 1.00 87.11 166 LYS B N 1
ATOM 3346 C CA . LYS B 1 170 ? 17.007 -3.403 -38.899 1.00 85.06 166 LYS B CA 1
ATOM 3347 C C . LYS B 1 170 ? 18.301 -3.586 -38.111 1.00 81.01 166 LYS B C 1
ATOM 3348 O O . LYS B 1 170 ? 19.330 -3.997 -38.651 1.00 79.51 166 LYS B O 1
ATOM 3350 N N . LEU B 1 171 ? 18.245 -3.277 -36.815 1.00 79.30 167 LEU B N 1
ATOM 3351 C CA . LEU B 1 171 ? 19.444 -3.098 -36.012 1.00 79.29 167 LEU B CA 1
ATOM 3352 C C . LEU B 1 171 ? 19.407 -3.969 -34.766 1.00 77.90 167 LEU B C 1
ATOM 3353 O O . LEU B 1 171 ? 18.368 -4.102 -34.112 1.00 79.10 167 LEU B O 1
ATOM 3358 N N . ILE B 1 172 ? 20.550 -4.572 -34.455 1.00 74.73 168 ILE B N 1
ATOM 3359 C CA . ILE B 1 172 ? 20.726 -5.386 -33.261 1.00 71.00 168 ILE B CA 1
ATOM 3360 C C . ILE B 1 172 ? 21.997 -4.938 -32.550 1.00 72.67 168 ILE B C 1
ATOM 3361 O O . ILE B 1 172 ? 23.033 -4.727 -33.190 1.00 71.61 168 ILE B O 1
ATOM 3366 N N . LEU B 1 173 ? 21.926 -4.822 -31.226 1.00 72.29 169 LEU B N 1
ATOM 3367 C CA . LEU B 1 173 ? 23.081 -4.523 -30.392 1.00 69.07 169 LEU B CA 1
ATOM 3368 C C . LEU B 1 173 ? 23.561 -5.803 -29.723 1.00 65.93 169 LEU B C 1
ATOM 3369 O O . LEU B 1 173 ? 22.751 -6.588 -29.226 1.00 63.91 169 LEU B O 1
ATOM 3374 N N . CYS B 1 174 ? 24.877 -6.014 -29.700 1.00 60.82 170 CYS B N 1
ATOM 3375 C CA . CYS B 1 174 ? 25.434 -7.252 -29.164 1.00 59.88 170 CYS B CA 1
ATOM 3376 C C . CYS B 1 174 ? 26.540 -6.954 -28.159 1.00 57.23 170 CYS B C 1
ATOM 3377 O O . CYS B 1 174 ? 27.601 -6.441 -28.527 1.00 58.30 170 CYS B O 1
ATOM 3380 N N . GLU B 1 175 ? 26.290 -7.298 -26.898 1.00 55.55 171 GLU B N 1
ATOM 3381 C CA . GLU B 1 175 ? 27.254 -7.112 -25.822 1.00 56.74 171 GLU B CA 1
ATOM 3382 C C . GLU B 1 175 ? 28.412 -8.098 -25.948 1.00 56.61 171 GLU B C 1
ATOM 3383 O O . GLU B 1 175 ? 28.216 -9.260 -26.317 1.00 54.68 171 GLU B O 1
ATOM 3389 N N . ARG B 1 176 ? 29.641 -7.633 -25.636 1.00 51.75 172 ARG B N 1
ATOM 3390 C CA . ARG B 1 176 ? 30.768 -8.563 -25.616 1.00 52.17 172 ARG B CA 1
ATOM 3391 C C . ARG B 1 176 ? 31.834 -8.182 -24.587 1.00 48.42 172 ARG B C 1
ATOM 3392 O O . ARG B 1 176 ? 33.000 -8.552 -24.747 1.00 47.34 172 ARG B O 1
ATOM 3400 N N . GLY B 1 177 ? 31.456 -7.493 -23.516 1.00 46.31 173 GLY B N 1
ATOM 3401 C CA . GLY B 1 177 ? 32.378 -7.198 -22.441 1.00 43.48 173 GLY B CA 1
ATOM 3402 C C . GLY B 1 177 ? 32.957 -5.794 -22.537 1.00 46.72 173 GLY B C 1
ATOM 3403 O O . GLY B 1 177 ? 33.026 -5.182 -23.604 1.00 49.90 173 GLY B O 1
ATOM 3404 N N . SER B 1 178 ? 33.406 -5.289 -21.389 1.00 41.96 174 SER B N 1
ATOM 3405 C CA . SER B 1 178 ? 34.003 -3.969 -21.280 1.00 41.64 174 SER B CA 1
ATOM 3406 C C . SER B 1 178 ? 35.399 -4.080 -20.691 1.00 39.27 174 SER B C 1
ATOM 3407 O O . SER B 1 178 ? 35.657 -4.945 -19.846 1.00 39.26 174 SER B O 1
ATOM 3410 N N . ALA B 1 179 ? 36.290 -3.205 -21.154 1.00 38.85 175 ALA B N 1
ATOM 3411 C CA . ALA B 1 179 ? 37.662 -3.160 -20.655 1.00 38.67 175 ALA B CA 1
ATOM 3412 C C . ALA B 1 179 ? 37.679 -2.886 -19.157 1.00 37.43 175 ALA B C 1
ATOM 3413 O O . ALA B 1 179 ? 37.045 -1.945 -18.673 1.00 39.21 175 ALA B O 1
ATOM 3415 N N . PHE B 1 180 ? 38.387 -3.734 -18.419 1.00 36.43 176 PHE B N 1
ATOM 3416 C CA . PHE B 1 180 ? 38.409 -3.698 -16.956 1.00 37.08 176 PHE B CA 1
ATOM 3417 C C . PHE B 1 180 ? 39.883 -3.703 -16.547 1.00 37.91 176 PHE B C 1
ATOM 3418 O O . PHE B 1 180 ? 40.484 -4.771 -16.435 1.00 33.16 176 PHE B O 1
ATOM 3426 N N . GLY B 1 181 ? 40.480 -2.522 -16.378 1.00 36.10 177 GLY B N 1
ATOM 3427 C CA . GLY B 1 181 ? 41.929 -2.581 -16.225 1.00 40.48 177 GLY B CA 1
ATOM 3428 C C . GLY B 1 181 ? 42.599 -3.100 -17.490 1.00 43.65 177 GLY B C 1
ATOM 3429 O O . GLY B 1 181 ? 42.083 -2.946 -18.600 1.00 47.49 177 GLY B O 1
ATOM 3430 N N . TYR B 1 182 ? 43.759 -3.747 -17.323 1.00 41.09 178 TYR B N 1
ATOM 3431 C CA . TYR B 1 182 ? 44.527 -4.266 -18.451 1.00 41.29 178 TYR B CA 1
ATOM 3432 C C . TYR B 1 182 ? 44.186 -5.727 -18.720 1.00 36.97 178 TYR B C 1
ATOM 3433 O O . TYR B 1 182 ? 44.016 -6.514 -17.788 1.00 43.11 178 TYR B O 1
ATOM 3442 N N . ASN B 1 183 ? 44.144 -6.087 -20.009 1.00 34.38 179 ASN B N 1
ATOM 3443 C CA . ASN B 1 183 ? 44.021 -7.476 -20.479 1.00 46.43 179 ASN B CA 1
ATOM 3444 C C . ASN B 1 183 ? 42.860 -8.219 -19.836 1.00 49.19 179 ASN B C 1
ATOM 3445 O O . ASN B 1 183 ? 42.957 -9.414 -19.535 1.00 60.03 179 ASN B O 1
ATOM 3450 N N . ASN B 1 184 ? 41.729 -7.550 -19.682 1.00 47.94 180 ASN B N 1
ATOM 3451 C CA . ASN B 1 184 ? 40.665 -8.222 -18.958 1.00 42.52 180 ASN B CA 1
ATOM 3452 C C . ASN B 1 184 ? 39.336 -7.560 -19.291 1.00 43.18 180 ASN B C 1
ATOM 3453 O O . ASN B 1 184 ? 39.238 -6.333 -19.382 1.00 38.26 180 ASN B O 1
ATOM 3458 N N . LEU B 1 185 ? 38.317 -8.386 -19.464 1.00 47.53 181 LEU B N 1
ATOM 3459 C CA . LEU B 1 185 ? 36.971 -7.919 -19.732 1.00 44.85 181 LEU B CA 1
ATOM 3460 C C . LEU B 1 185 ? 36.070 -8.268 -18.562 1.00 45.10 181 LEU B C 1
ATOM 3461 O O . LEU B 1 185 ? 36.230 -9.316 -17.928 1.00 41.82 181 LEU B O 1
ATOM 3466 N N . VAL B 1 186 ? 35.121 -7.386 -18.287 1.00 47.29 182 VAL B N 1
ATOM 3467 C CA . VAL B 1 186 ? 34.012 -7.677 -17.397 1.00 42.33 182 VAL B CA 1
ATOM 3468 C C . VAL B 1 186 ? 32.723 -7.368 -18.157 1.00 43.13 182 VAL B C 1
ATOM 3469 O O . VAL B 1 186 ? 32.703 -6.502 -19.037 1.00 44.27 182 VAL B O 1
ATOM 3473 N N . VAL B 1 187 ? 31.655 -8.117 -17.858 1.00 40.25 183 VAL B N 1
ATOM 3474 C CA . VAL B 1 187 ? 30.335 -7.862 -18.441 1.00 40.87 183 VAL B CA 1
ATOM 3475 C C . VAL B 1 187 ? 29.483 -7.166 -17.386 1.00 43.20 183 VAL B C 1
ATOM 3476 O O . VAL B 1 187 ? 29.134 -7.761 -16.359 1.00 43.11 183 VAL B O 1
ATOM 3480 N N . ASP B 1 188 ? 29.133 -5.906 -17.638 1.00 43.21 184 ASP B N 1
ATOM 3481 C CA . ASP B 1 188 ? 28.269 -5.139 -16.738 1.00 42.01 184 ASP B CA 1
ATOM 3482 C C . ASP B 1 188 ? 26.820 -5.473 -17.071 1.00 44.81 184 ASP B C 1
ATOM 3483 O O . ASP B 1 188 ? 26.277 -4.996 -18.067 1.00 50.21 184 ASP B O 1
ATOM 3488 N N . MET B 1 189 ? 26.196 -6.327 -16.252 1.00 35.95 185 MET B N 1
ATOM 3489 C CA . MET B 1 189 ? 24.834 -6.769 -16.555 1.00 45.87 185 MET B CA 1
ATOM 3490 C C . MET B 1 189 ? 23.818 -5.631 -16.464 1.00 44.93 185 MET B C 1
ATOM 3491 O O . MET B 1 189 ? 22.750 -5.727 -17.074 1.00 40.83 185 MET B O 1
ATOM 3496 N N . LEU B 1 190 ? 24.128 -4.567 -15.714 1.00 45.58 186 LEU B N 1
ATOM 3497 C CA . LEU B 1 190 ? 23.282 -3.379 -15.682 1.00 42.61 186 LEU B CA 1
ATOM 3498 C C . LEU B 1 190 ? 23.222 -2.673 -17.028 1.00 47.29 186 LEU B C 1
ATOM 3499 O O . LEU B 1 190 ? 22.270 -1.926 -17.280 1.00 48.34 186 LEU B O 1
ATOM 3504 N N . GLY B 1 191 ? 24.227 -2.871 -17.884 1.00 47.26 187 GLY B N 1
ATOM 3505 C CA . GLY B 1 191 ? 24.210 -2.282 -19.210 1.00 48.78 187 GLY B CA 1
ATOM 3506 C C . GLY B 1 191 ? 23.141 -2.835 -20.135 1.00 51.01 187 GLY B C 1
ATOM 3507 O O . GLY B 1 191 ? 22.773 -2.155 -21.098 1.00 54.54 187 GLY B O 1
ATOM 3508 N N . PHE B 1 192 ? 22.671 -4.070 -19.896 1.00 50.15 188 PHE B N 1
ATOM 3509 C CA . PHE B 1 192 ? 21.624 -4.648 -20.739 1.00 53.85 188 PHE B CA 1
ATOM 3510 C C . PHE B 1 192 ? 20.338 -3.827 -20.679 1.00 54.64 188 PHE B C 1
ATOM 3511 O O . PHE B 1 192 ? 19.667 -3.652 -21.702 1.00 58.63 188 PHE B O 1
ATOM 3519 N N . ASP B 1 193 ? 19.958 -3.342 -19.491 1.00 54.16 189 ASP B N 1
ATOM 3520 C CA . ASP B 1 193 ? 18.736 -2.544 -19.390 1.00 60.59 189 ASP B CA 1
ATOM 3521 C C . ASP B 1 193 ? 18.849 -1.259 -20.196 1.00 60.64 189 ASP B C 1
ATOM 3522 O O . ASP B 1 193 ? 17.894 -0.854 -20.873 1.00 53.02 189 ASP B O 1
ATOM 3527 N N . ILE B 1 194 ? 20.012 -0.601 -20.124 1.00 57.71 190 ILE B N 1
ATOM 3528 C CA . ILE B 1 194 ? 20.211 0.652 -20.846 1.00 55.27 190 ILE B CA 1
ATOM 3529 C C . ILE B 1 194 ? 20.048 0.436 -22.344 1.00 51.38 190 ILE B C 1
ATOM 3530 O O . ILE B 1 194 ? 19.391 1.227 -23.034 1.00 53.98 190 ILE B O 1
ATOM 3535 N N . MET B 1 195 ? 20.637 -0.636 -22.872 1.00 49.68 191 MET B N 1
ATOM 3536 C CA . MET B 1 195 ? 20.474 -0.920 -24.294 1.00 59.18 191 MET B CA 1
ATOM 3537 C C . MET B 1 195 ? 19.062 -1.403 -24.623 1.00 63.29 191 MET B C 1
ATOM 3538 O O . MET B 1 195 ? 18.527 -1.058 -25.683 1.00 69.09 191 MET B O 1
ATOM 3543 N N . LYS B 1 196 ? 18.432 -2.188 -23.740 1.00 58.65 192 LYS B N 1
ATOM 3544 C CA . LYS B 1 196 ? 17.055 -2.609 -24.010 1.00 63.75 192 LYS B CA 1
ATOM 3545 C C . LYS B 1 196 ? 16.114 -1.412 -24.035 1.00 66.54 192 LYS B C 1
ATOM 3546 O O . LYS B 1 196 ? 15.167 -1.375 -24.829 1.00 67.63 192 LYS B O 1
ATOM 3552 N N . GLU B 1 197 ? 16.378 -0.406 -23.195 1.00 64.40 193 GLU B N 1
ATOM 3553 C CA . GLU B 1 197 ? 15.558 0.798 -23.168 1.00 67.37 193 GLU B CA 1
ATOM 3554 C C . GLU B 1 197 ? 15.686 1.631 -24.441 1.00 71.82 193 GLU B C 1
ATOM 3555 O O . GLU B 1 197 ? 14.946 2.607 -24.599 1.00 76.23 193 GLU B O 1
ATOM 3557 N N . MET B 1 198 ? 16.606 1.286 -25.339 1.00 67.79 194 MET B N 1
ATOM 3558 C CA . MET B 1 198 ? 16.654 1.877 -26.670 1.00 64.29 194 MET B CA 1
ATOM 3559 C C . MET B 1 198 ? 15.717 1.190 -27.663 1.00 66.42 194 MET B C 1
ATOM 3560 O O . MET B 1 198 ? 15.710 1.563 -28.843 1.00 68.08 194 MET B O 1
ATOM 3565 N N . ASN B 1 199 ? 14.954 0.188 -27.221 1.00 66.27 195 ASN B N 1
ATOM 3566 C CA . ASN B 1 199 ? 13.912 -0.445 -28.035 1.00 69.30 195 ASN B CA 1
ATOM 3567 C C . ASN B 1 199 ? 14.480 -1.084 -29.302 1.00 70.70 195 ASN B C 1
ATOM 3568 O O . ASN B 1 199 ? 13.942 -0.936 -30.398 1.00 75.38 195 ASN B O 1
ATOM 3573 N N . VAL B 1 200 ? 15.582 -1.806 -29.142 1.00 68.53 196 VAL B N 1
ATOM 3574 C CA . VAL B 1 200 ? 16.112 -2.662 -30.201 1.00 66.66 196 VAL B CA 1
ATOM 3575 C C . VAL B 1 200 ? 16.369 -4.034 -29.597 1.00 62.81 196 VAL B C 1
ATOM 3576 O O . VAL B 1 200 ? 16.479 -4.174 -28.370 1.00 63.14 196 VAL B O 1
ATOM 3580 N N . PRO B 1 201 ? 16.448 -5.072 -30.423 1.00 63.18 197 PRO B N 1
ATOM 3581 C CA . PRO B 1 201 ? 16.871 -6.375 -29.902 1.00 64.32 197 PRO B CA 1
ATOM 3582 C C . PRO B 1 201 ? 18.309 -6.315 -29.396 1.00 71.60 197 PRO B C 1
ATOM 3583 O O . PRO B 1 201 ? 19.184 -5.685 -29.999 1.00 72.73 197 PRO B O 1
ATOM 3587 N N . VAL B 1 202 ? 18.537 -6.944 -28.248 1.00 69.09 198 VAL B N 1
ATOM 3588 C CA . VAL B 1 202 ? 19.838 -6.951 -27.600 1.00 63.15 198 VAL B CA 1
ATOM 3589 C C . VAL B 1 202 ? 20.299 -8.396 -27.471 1.00 64.45 198 VAL B C 1
ATOM 3590 O O . VAL B 1 202 ? 19.573 -9.242 -26.931 1.00 66.59 198 VAL B O 1
ATOM 3594 N N . PHE B 1 203 ? 21.501 -8.673 -27.959 1.00 59.10 199 PHE B N 1
ATOM 3595 C CA . PHE B 1 203 ? 22.095 -9.998 -27.934 1.00 56.75 199 PHE B CA 1
ATOM 3596 C C . PHE B 1 203 ? 23.303 -9.985 -27.001 1.00 59.51 199 PHE B C 1
ATOM 3597 O O . PHE B 1 203 ? 23.845 -8.924 -26.674 1.00 57.77 199 PHE B O 1
ATOM 3605 N N . PHE B 1 204 ? 23.728 -11.176 -26.576 1.00 61.66 200 PHE B N 1
ATOM 3606 C CA . PHE B 1 204 ? 24.913 -11.348 -25.736 1.00 56.90 200 PHE B CA 1
ATOM 3607 C C . PHE B 1 204 ? 25.880 -12.307 -26.416 1.00 59.37 200 PHE B C 1
ATOM 3608 O O . PHE B 1 204 ? 25.544 -13.475 -26.648 1.00 62.72 200 PHE B O 1
ATOM 3616 N N . ASP B 1 205 ? 27.079 -11.814 -26.727 1.00 59.23 201 ASP B N 1
ATOM 3617 C CA . ASP B 1 205 ? 28.170 -12.643 -27.241 1.00 60.69 201 ASP B CA 1
ATOM 3618 C C . ASP B 1 205 ? 28.965 -13.150 -26.045 1.00 62.01 201 ASP B C 1
ATOM 3619 O O . ASP B 1 205 ? 29.938 -12.537 -25.611 1.00 65.46 201 ASP B O 1
ATOM 3624 N N . VAL B 1 206 ? 28.542 -14.290 -25.503 1.00 64.69 202 VAL B N 1
ATOM 3625 C CA . VAL B 1 206 ? 29.218 -14.850 -24.337 1.00 58.66 202 VAL B CA 1
ATOM 3626 C C . VAL B 1 206 ? 30.613 -15.342 -24.704 1.00 59.59 202 VAL B C 1
ATOM 3627 O O . VAL B 1 206 ? 31.543 -15.273 -23.885 1.00 53.69 202 VAL B O 1
ATOM 3631 N N . THR B 1 207 ? 30.800 -15.795 -25.945 1.00 62.03 203 THR B N 1
ATOM 3632 C CA . THR B 1 207 ? 32.074 -16.391 -26.331 1.00 64.42 203 THR B CA 1
ATOM 3633 C C . THR B 1 207 ? 33.219 -15.395 -26.178 1.00 63.93 203 THR B C 1
ATOM 3634 O O . THR B 1 207 ? 34.257 -15.707 -25.580 1.00 63.41 203 THR B O 1
ATOM 3638 N N . HIS B 1 208 ? 33.050 -14.189 -26.693 1.00 62.88 204 HIS B N 1
ATOM 3639 C CA . HIS B 1 208 ? 34.157 -13.243 -26.659 1.00 69.29 204 HIS B CA 1
ATOM 3640 C C . HIS B 1 208 ? 34.241 -12.452 -25.355 1.00 61.84 204 HIS B C 1
ATOM 3641 O O . HIS B 1 208 ? 35.223 -11.736 -25.149 1.00 60.67 204 HIS B O 1
ATOM 3648 N N . ALA B 1 209 ? 33.247 -12.570 -24.470 1.00 58.58 205 ALA B N 1
ATOM 3649 C CA . ALA B 1 209 ? 33.273 -11.901 -23.178 1.00 53.76 205 ALA B CA 1
ATOM 3650 C C . ALA B 1 209 ? 34.096 -12.646 -22.135 1.00 57.33 205 ALA B C 1
ATOM 3651 O O . ALA B 1 209 ? 34.353 -12.096 -21.059 1.00 60.12 205 ALA B O 1
ATOM 3653 N N . LEU B 1 210 ? 34.521 -13.872 -22.419 1.00 61.60 206 LEU B N 1
ATOM 3654 C CA . LEU B 1 210 ? 35.386 -14.585 -21.491 1.00 69.65 206 LEU B CA 1
ATOM 3655 C C . LEU B 1 210 ? 36.822 -14.114 -21.598 1.00 72.73 206 LEU B C 1
ATOM 3656 O O . LEU B 1 210 ? 37.580 -14.245 -20.628 1.00 71.17 206 LEU B O 1
ATOM 3661 N N . GLN B 1 211 ? 37.174 -13.534 -22.747 1.00 79.85 207 GLN B N 1
ATOM 3662 C CA . GLN B 1 211 ? 38.555 -13.243 -23.107 1.00 92.22 207 GLN B CA 1
ATOM 3663 C C . GLN B 1 211 ? 39.309 -12.532 -21.990 1.00 96.32 207 GLN B C 1
ATOM 3664 O O . GLN B 1 211 ? 38.754 -11.701 -21.266 1.00 94.53 207 GLN B O 1
ATOM 3670 N N . THR B 1 212 ? 40.591 -12.877 -21.860 1.00 101.69 208 THR B N 1
ATOM 3671 C CA . THR B 1 212 ? 41.543 -12.171 -21.009 1.00 104.35 208 THR B CA 1
ATOM 3672 C C . THR B 1 212 ? 42.703 -11.711 -21.890 1.00 107.61 208 THR B C 1
ATOM 3673 O O . THR B 1 212 ? 43.835 -12.195 -21.748 1.00 111.98 208 THR B O 1
ATOM 3677 N N . PRO B 1 213 ? 42.453 -10.767 -22.817 1.00 105.63 209 PRO B N 1
ATOM 3678 C CA . PRO B 1 213 ? 43.398 -10.442 -23.895 1.00 104.43 209 PRO B CA 1
ATOM 3679 C C . PRO B 1 213 ? 44.693 -9.816 -23.397 1.00 100.74 209 PRO B C 1
ATOM 3680 O O . PRO B 1 213 ? 44.712 -8.592 -23.303 1.00 97.48 209 PRO B O 1
ATOM 3684 N N . ARG B 1 223 ? 39.081 -19.495 -19.884 1.00 76.69 219 ARG B N 1
ATOM 3685 C CA . ARG B 1 223 ? 37.903 -19.550 -19.014 1.00 77.52 219 ARG B CA 1
ATOM 3686 C C . ARG B 1 223 ? 36.752 -20.340 -19.655 1.00 80.59 219 ARG B C 1
ATOM 3687 O O . ARG B 1 223 ? 35.579 -20.028 -19.428 1.00 81.04 219 ARG B O 1
ATOM 3689 N N . ARG B 1 224 ? 37.094 -21.351 -20.463 1.00 76.45 220 ARG B N 1
ATOM 3690 C CA . ARG B 1 224 ? 36.071 -22.149 -21.139 1.00 84.93 220 ARG B CA 1
ATOM 3691 C C . ARG B 1 224 ? 35.111 -22.791 -20.146 1.00 87.49 220 ARG B C 1
ATOM 3692 O O . ARG B 1 224 ? 33.925 -22.980 -20.450 1.00 85.25 220 ARG B O 1
ATOM 3700 N N . ALA B 1 225 ? 35.604 -23.121 -18.953 1.00 90.46 221 ALA B N 1
ATOM 3701 C CA . ALA B 1 225 ? 34.794 -23.746 -17.919 1.00 86.55 221 ALA B CA 1
ATOM 3702 C C . ALA B 1 225 ? 33.758 -22.798 -17.335 1.00 77.40 221 ALA B C 1
ATOM 3703 O O . ALA B 1 225 ? 32.935 -23.242 -16.531 1.00 70.86 221 ALA B O 1
ATOM 3705 N N . GLN B 1 226 ? 33.811 -21.509 -17.688 1.00 74.13 222 GLN B N 1
ATOM 3706 C CA . GLN B 1 226 ? 32.941 -20.479 -17.135 1.00 70.43 222 GLN B CA 1
ATOM 3707 C C . GLN B 1 226 ? 31.873 -19.993 -18.109 1.00 68.58 222 GLN B C 1
ATOM 3708 O O . GLN B 1 226 ? 31.126 -19.065 -17.772 1.00 66.27 222 GLN B O 1
ATOM 3710 N N . ILE B 1 227 ? 31.792 -20.573 -19.310 1.00 66.26 223 ILE B N 1
ATOM 3711 C CA . ILE B 1 227 ? 30.845 -20.086 -20.312 1.00 65.72 223 ILE B CA 1
ATOM 3712 C C . ILE B 1 227 ? 29.409 -20.285 -19.832 1.00 64.90 223 ILE B C 1
ATOM 3713 O O . ILE B 1 227 ? 28.519 -19.472 -20.120 1.00 56.84 223 ILE B O 1
ATOM 3718 N N . THR B 1 228 ? 29.171 -21.360 -19.082 1.00 68.20 224 THR B N 1
ATOM 3719 C CA . THR B 1 228 ? 27.839 -21.681 -18.587 1.00 63.41 224 THR B CA 1
ATOM 3720 C C . THR B 1 228 ? 27.356 -20.629 -17.593 1.00 63.31 224 THR B C 1
ATOM 3721 O O . THR B 1 228 ? 26.214 -20.163 -17.671 1.00 58.12 224 THR B O 1
ATOM 3725 N N . THR B 1 229 ? 28.221 -20.249 -16.648 1.00 65.03 225 THR B N 1
ATOM 3726 C CA . THR B 1 229 ? 27.878 -19.227 -15.664 1.00 60.08 225 THR B CA 1
ATOM 3727 C C . THR B 1 229 ? 27.494 -17.917 -16.333 1.00 55.67 225 THR B C 1
ATOM 3728 O O . THR B 1 229 ? 26.471 -17.301 -15.999 1.00 55.86 225 THR B O 1
ATOM 3732 N N . LEU B 1 230 ? 28.300 -17.483 -17.292 1.00 54.34 226 LEU B N 1
ATOM 3733 C CA . LEU B 1 230 ? 28.099 -16.166 -17.873 1.00 52.39 226 LEU B CA 1
ATOM 3734 C C . LEU B 1 230 ? 26.859 -16.138 -18.766 1.00 54.60 226 LEU B C 1
ATOM 3735 O O . LEU B 1 230 ? 26.053 -15.196 -18.694 1.00 54.35 226 LEU B O 1
ATOM 3740 N N . ALA B 1 231 ? 26.677 -17.165 -19.601 1.00 53.45 227 ALA B N 1
ATOM 3741 C CA . ALA B 1 231 ? 25.498 -17.204 -20.465 1.00 51.88 227 ALA B CA 1
ATOM 3742 C C . ALA B 1 231 ? 24.209 -17.165 -19.649 1.00 52.70 227 ALA B C 1
ATOM 3743 O O . ALA B 1 231 ? 23.256 -16.466 -20.014 1.00 47.07 227 ALA B O 1
ATOM 3745 N N . ARG B 1 232 ? 24.176 -17.865 -18.515 1.00 43.56 228 ARG B N 1
ATOM 3746 C CA . ARG B 1 232 ? 22.969 -17.850 -17.696 1.00 49.89 228 ARG B CA 1
ATOM 3747 C C . ARG B 1 232 ? 22.698 -16.464 -17.124 1.00 46.85 228 ARG B C 1
ATOM 3748 O O . ARG B 1 232 ? 21.556 -15.984 -17.150 1.00 44.78 228 ARG B O 1
ATOM 3756 N N . ALA B 1 233 ? 23.737 -15.803 -16.602 1.00 46.40 229 ALA B N 1
ATOM 3757 C CA . ALA B 1 233 ? 23.546 -14.479 -16.021 1.00 40.63 229 ALA B CA 1
ATOM 3758 C C . ALA B 1 233 ? 23.002 -13.511 -17.054 1.00 43.22 229 ALA B C 1
ATOM 3759 O O . ALA B 1 233 ? 22.046 -12.775 -16.786 1.00 47.81 229 ALA B O 1
ATOM 3761 N N . GLY B 1 234 ? 23.598 -13.497 -18.246 1.00 45.35 230 GLY B N 1
ATOM 3762 C CA . GLY B 1 234 ? 23.117 -12.603 -19.288 1.00 45.14 230 GLY B CA 1
ATOM 3763 C C . GLY B 1 234 ? 21.700 -12.929 -19.720 1.00 50.67 230 GLY B C 1
ATOM 3764 O O . GLY B 1 234 ? 20.843 -12.047 -19.816 1.00 50.08 230 GLY B O 1
ATOM 3765 N N . MET B 1 235 ? 21.433 -14.201 -20.003 1.00 51.11 231 MET B N 1
ATOM 3766 C CA . MET B 1 235 ? 20.099 -14.542 -20.476 1.00 49.43 231 MET B CA 1
ATOM 3767 C C . MET B 1 235 ? 19.053 -14.393 -19.379 1.00 49.15 231 MET B C 1
ATOM 3768 O O . MET B 1 235 ? 17.875 -14.167 -19.683 1.00 51.39 231 MET B O 1
ATOM 3773 N N . ALA B 1 236 ? 19.454 -14.480 -18.110 1.00 48.81 232 ALA B N 1
ATOM 3774 C CA . ALA B 1 236 ? 18.498 -14.221 -17.039 1.00 52.10 232 ALA B CA 1
ATOM 3775 C C . ALA B 1 236 ? 17.998 -12.779 -17.027 1.00 53.11 232 ALA B C 1
ATOM 3776 O O . ALA B 1 236 ? 16.943 -12.513 -16.441 1.00 56.23 232 ALA B O 1
ATOM 3778 N N . THR B 1 237 ? 18.717 -11.841 -17.656 1.00 51.49 233 THR B N 1
ATOM 3779 C CA . THR B 1 237 ? 18.231 -10.468 -17.713 1.00 49.33 233 THR B CA 1
ATOM 3780 C C . THR B 1 237 ? 17.135 -10.286 -18.748 1.00 50.20 233 THR B C 1
ATOM 3781 O O . THR B 1 237 ? 16.420 -9.279 -18.705 1.00 50.88 233 THR B O 1
ATOM 3785 N N . GLY B 1 238 ? 16.953 -11.252 -19.640 1.00 53.38 234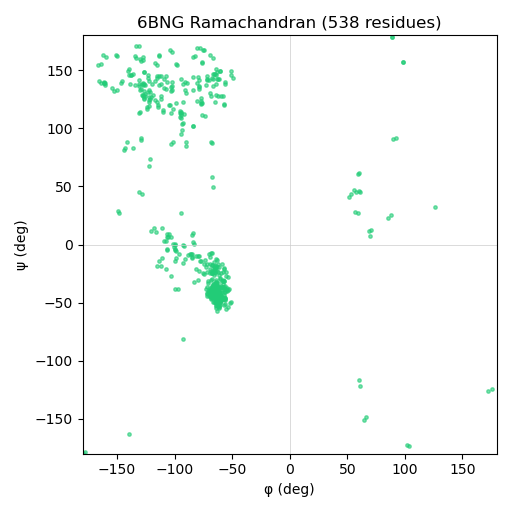 GLY B N 1
ATOM 3786 C CA . GLY B 1 238 ? 15.893 -11.177 -20.621 1.00 53.13 234 GLY B CA 1
ATOM 3787 C C . GLY B 1 238 ? 16.387 -10.546 -21.897 1.00 54.69 234 GLY B C 1
ATOM 3788 O O . GLY B 1 238 ? 16.359 -9.322 -22.046 1.00 58.13 234 GLY B O 1
ATOM 3789 N N . LEU B 1 239 ? 16.853 -11.367 -22.829 1.00 51.66 235 LEU B N 1
ATOM 3790 C CA . LEU B 1 239 ? 17.538 -10.853 -23.999 1.00 51.94 235 LEU B CA 1
ATOM 3791 C C . LEU B 1 239 ? 16.909 -11.409 -25.263 1.00 58.05 235 LEU B C 1
ATOM 3792 O O . LEU B 1 239 ? 16.246 -12.449 -25.255 1.00 63.13 235 LEU B O 1
ATOM 3797 N N . ALA B 1 240 ? 17.146 -10.699 -26.364 1.00 59.07 236 ALA B N 1
ATOM 3798 C CA . ALA B 1 240 ? 16.600 -11.126 -27.643 1.00 61.40 236 ALA B CA 1
ATOM 3799 C C . ALA B 1 240 ? 17.343 -12.330 -28.203 1.00 62.64 236 ALA B C 1
ATOM 3800 O O . ALA B 1 240 ? 16.774 -13.085 -28.998 1.00 68.36 236 ALA B O 1
ATOM 3802 N N . GLY B 1 241 ? 18.601 -12.534 -27.825 1.00 61.74 237 GLY B N 1
ATOM 3803 C CA . GLY B 1 241 ? 19.295 -13.702 -28.335 1.00 63.31 237 GLY B CA 1
ATOM 3804 C C . GLY B 1 241 ? 20.714 -13.817 -27.828 1.00 64.94 237 GLY B C 1
ATOM 3805 O O . GLY B 1 241 ? 21.210 -12.976 -27.066 1.00 58.91 237 GLY B O 1
ATOM 3806 N N . LEU B 1 242 ? 21.373 -14.876 -28.301 1.00 68.55 238 LEU B N 1
ATOM 3807 C CA . LEU B 1 242 ? 22.703 -15.272 -27.858 1.00 68.69 238 LEU B CA 1
ATOM 3808 C C . LEU B 1 242 ? 23.602 -15.520 -29.059 1.00 71.05 238 LEU B C 1
ATOM 3809 O O . LEU B 1 242 ? 23.158 -16.057 -30.080 1.00 71.55 238 LEU B O 1
ATOM 3814 N N . PHE B 1 243 ? 24.863 -15.110 -28.931 1.00 70.56 239 PHE B N 1
ATOM 3815 C CA . PHE B 1 243 ? 25.897 -15.330 -29.937 1.00 68.70 239 PHE B CA 1
ATOM 3816 C C . PHE B 1 243 ? 26.913 -16.313 -29.360 1.00 68.22 239 PHE B C 1
ATOM 3817 O O . PHE B 1 243 ? 27.464 -16.076 -28.277 1.00 70.02 239 PHE B O 1
ATOM 3825 N N . LEU B 1 244 ? 27.168 -17.405 -30.084 1.00 68.37 240 LEU B N 1
ATOM 3826 C CA . LEU B 1 244 ? 27.932 -18.527 -29.546 1.00 71.24 240 LEU B CA 1
ATOM 3827 C C . LEU B 1 244 ? 28.778 -19.180 -30.634 1.00 76.60 240 LEU B C 1
ATOM 3828 O O . LEU B 1 244 ? 28.320 -19.355 -31.768 1.00 78.42 240 LEU B O 1
ATOM 3833 N N . GLU B 1 245 ? 30.003 -19.566 -30.267 1.00 76.96 241 GLU B N 1
ATOM 3834 C CA . GLU B 1 245 ? 30.926 -20.264 -31.152 1.00 76.90 241 GLU B CA 1
ATOM 3835 C C . GLU B 1 245 ? 31.333 -21.604 -30.554 1.00 73.76 241 GLU B C 1
ATOM 3836 O O . GLU B 1 245 ? 31.564 -21.711 -29.344 1.00 66.74 241 GLU B O 1
ATOM 3842 N N . SER B 1 246 ? 31.429 -22.621 -31.411 1.00 102.87 242 SER B N 1
ATOM 3843 C CA . SER B 1 246 ? 31.839 -23.958 -31.009 1.00 104.01 242 SER B CA 1
ATOM 3844 C C . SER B 1 246 ? 32.885 -24.492 -31.979 1.00 108.10 242 SER B C 1
ATOM 3845 O O . SER B 1 246 ? 33.148 -23.908 -33.034 1.00 110.14 242 SER B O 1
ATOM 3848 N N . HIS B 1 247 ? 33.475 -25.635 -31.611 1.00 109.82 243 HIS B N 1
ATOM 3849 C CA . HIS B 1 247 ? 34.471 -26.325 -32.422 1.00 113.62 243 HIS B CA 1
ATOM 3850 C C . HIS B 1 247 ? 34.557 -27.763 -31.942 1.00 116.18 243 HIS B C 1
ATOM 3851 O O . HIS B 1 247 ? 34.509 -27.992 -30.725 1.00 118.42 243 HIS B O 1
ATOM 3858 N N . PRO B 1 248 ? 34.661 -28.748 -32.842 1.00 115.43 244 PRO B N 1
ATOM 3859 C CA . PRO B 1 248 ? 34.783 -30.144 -32.385 1.00 112.38 244 PRO B CA 1
ATOM 3860 C C . PRO B 1 248 ? 35.993 -30.386 -31.499 1.00 109.02 244 PRO B C 1
ATOM 3861 O O . PRO B 1 248 ? 35.934 -31.242 -30.605 1.00 106.23 244 PRO B O 1
ATOM 3865 N N . ASP B 1 249 ? 37.084 -29.651 -31.720 1.00 108.67 245 ASP B N 1
ATOM 3866 C CA . ASP B 1 249 ? 38.315 -29.788 -30.939 1.00 107.86 245 ASP B CA 1
ATOM 3867 C C . ASP B 1 249 ? 38.908 -28.398 -30.771 1.00 110.41 245 ASP B C 1
ATOM 3868 O O . ASP B 1 249 ? 39.800 -27.988 -31.524 1.00 105.54 245 ASP B O 1
ATOM 3870 N N . PRO B 1 250 ? 38.425 -27.636 -29.782 1.00 117.39 246 PRO B N 1
ATOM 3871 C CA . PRO B 1 250 ? 38.799 -26.212 -29.689 1.00 121.83 246 PRO B CA 1
ATOM 3872 C C . PRO B 1 250 ? 40.298 -25.968 -29.694 1.00 124.14 246 PRO B C 1
ATOM 3873 O O . PRO B 1 250 ? 40.750 -24.905 -30.140 1.00 125.33 246 PRO B O 1
ATOM 3877 N N . ASP B 1 251 ? 41.084 -26.926 -29.217 1.00 124.41 247 ASP B N 1
ATOM 3878 C CA . ASP B 1 251 ? 42.538 -26.836 -29.265 1.00 118.82 247 ASP B CA 1
ATOM 3879 C C . ASP B 1 251 ? 43.043 -26.912 -30.707 1.00 112.91 247 ASP B C 1
ATOM 3880 O O . ASP B 1 251 ? 43.673 -27.890 -31.107 1.00 111.03 247 ASP B O 1
ATOM 3885 N N . LYS B 1 254 ? 41.549 -23.467 -34.474 1.00 107.29 250 LYS B N 1
ATOM 3886 C CA . LYS B 1 254 ? 42.502 -22.679 -35.251 1.00 111.84 250 LYS B CA 1
ATOM 3887 C C . LYS B 1 254 ? 42.497 -21.203 -34.845 1.00 117.09 250 LYS B C 1
ATOM 3888 O O . LYS B 1 254 ? 43.462 -20.485 -35.107 1.00 117.98 250 LYS B O 1
ATOM 3890 N N . CYS B 1 255 ? 41.409 -20.753 -34.215 1.00 120.28 251 CYS B N 1
ATOM 3891 C CA . CYS B 1 255 ? 41.309 -19.384 -33.715 1.00 122.71 251 CYS B CA 1
ATOM 3892 C C . CYS B 1 255 ? 40.323 -19.340 -32.556 1.00 125.12 251 CYS B C 1
ATOM 3893 O O . CYS B 1 255 ? 39.239 -19.926 -32.641 1.00 127.93 251 CYS B O 1
ATOM 3896 N N . ASP B 1 256 ? 40.704 -18.641 -31.482 1.00 125.27 252 ASP B N 1
ATOM 3897 C CA . ASP B 1 256 ? 39.845 -18.429 -30.312 1.00 123.90 252 ASP B CA 1
ATOM 3898 C C . ASP B 1 256 ? 39.380 -19.752 -29.702 1.00 122.30 252 ASP B C 1
ATOM 3899 O O . ASP B 1 256 ? 38.301 -19.828 -29.107 1.00 127.02 252 ASP B O 1
ATOM 3901 N N . GLY B 1 257 ? 40.186 -20.809 -29.872 1.00 118.72 253 GLY B N 1
ATOM 3902 C CA . GLY B 1 257 ? 39.904 -22.080 -29.240 1.00 112.87 253 GLY B CA 1
ATOM 3903 C C . GLY B 1 257 ? 39.697 -22.047 -27.740 1.00 106.59 253 GLY B C 1
ATOM 3904 O O . GLY B 1 257 ? 38.844 -22.782 -27.228 1.00 102.34 253 GLY B O 1
ATOM 3905 N N . PRO B 1 258 ? 40.462 -21.238 -26.994 1.00 107.05 254 PRO B N 1
ATOM 3906 C CA . PRO B 1 258 ? 40.183 -21.102 -25.553 1.00 105.67 254 PRO B CA 1
ATOM 3907 C C . PRO B 1 258 ? 38.776 -20.633 -25.241 1.00 103.71 254 PRO B C 1
ATOM 3908 O O . PRO B 1 258 ? 38.311 -20.835 -24.113 1.00 104.32 254 PRO B O 1
ATOM 3912 N N . SER B 1 259 ? 38.083 -20.014 -26.195 1.00 102.06 255 SER B N 1
ATOM 3913 C CA . SER B 1 259 ? 36.727 -19.532 -25.980 1.00 95.64 255 SER B CA 1
ATOM 3914 C C . SER B 1 259 ? 35.684 -20.390 -26.679 1.00 91.79 255 SER B C 1
ATOM 3915 O O . SER B 1 259 ? 34.485 -20.152 -26.498 1.00 88.16 255 SER B O 1
ATOM 3918 N N . ALA B 1 260 ? 36.101 -21.382 -27.461 1.00 90.03 256 ALA B N 1
ATOM 3919 C CA . ALA B 1 260 ? 35.155 -22.202 -28.200 1.00 93.38 256 ALA B CA 1
ATOM 3920 C C . ALA B 1 260 ? 34.554 -23.266 -27.288 1.00 87.73 256 ALA B C 1
ATOM 3921 O O . ALA B 1 260 ? 35.244 -23.862 -26.455 1.00 88.27 256 ALA B O 1
ATOM 3923 N N . LEU B 1 261 ? 33.257 -23.490 -27.439 1.00 94.96 257 LEU B N 1
ATOM 3924 C CA . LEU B 1 261 ? 32.583 -24.533 -26.680 1.00 98.47 257 LEU B CA 1
ATOM 3925 C C . LEU B 1 261 ? 32.768 -25.872 -27.390 1.00 100.07 257 LEU B C 1
ATOM 3926 O O . LEU B 1 261 ? 32.594 -25.961 -28.610 1.00 101.49 257 LEU B O 1
ATOM 3931 N N . ARG B 1 262 ? 33.137 -26.910 -26.634 1.00 102.84 258 ARG B N 1
ATOM 3932 C CA . ARG B 1 262 ? 33.238 -28.250 -27.211 1.00 107.35 258 ARG B CA 1
ATOM 3933 C C . ARG B 1 262 ? 31.899 -28.644 -27.815 1.00 110.21 258 ARG B C 1
ATOM 3934 O O . ARG B 1 262 ? 30.879 -28.674 -27.117 1.00 109.81 258 ARG B O 1
ATOM 3936 N N . LEU B 1 263 ? 31.907 -28.927 -29.121 1.00 96.03 259 LEU B N 1
ATOM 3937 C CA . LEU B 1 263 ? 30.660 -29.128 -29.855 1.00 97.41 259 LEU B CA 1
ATOM 3938 C C . LEU B 1 263 ? 29.810 -30.245 -29.255 1.00 95.86 259 LEU B C 1
ATOM 3939 O O . LEU B 1 263 ? 28.576 -30.195 -29.337 1.00 93.62 259 LEU B O 1
ATOM 3944 N N . SER B 1 264 ? 30.443 -31.265 -28.665 1.00 95.68 260 SER B N 1
ATOM 3945 C CA . SER B 1 264 ? 29.702 -32.346 -28.020 1.00 94.87 260 SER B CA 1
ATOM 3946 C C . SER B 1 264 ? 28.890 -31.878 -26.814 1.00 91.36 260 SER B C 1
ATOM 3947 O O . SER B 1 264 ? 28.030 -32.626 -26.339 1.00 86.93 260 SER B O 1
ATOM 3950 N N . GLN B 1 265 ? 29.122 -30.662 -26.320 1.00 88.89 261 GLN B N 1
ATOM 3951 C CA . GLN B 1 265 ? 28.411 -30.128 -25.167 1.00 87.96 261 GLN B CA 1
ATOM 3952 C C . GLN B 1 265 ? 27.329 -29.124 -25.561 1.00 85.61 261 GLN B C 1
ATOM 3953 O O . GLN B 1 265 ? 26.707 -28.515 -24.682 1.00 87.33 261 GLN B O 1
ATOM 3955 N N . LEU B 1 266 ? 27.080 -28.960 -26.862 1.00 82.09 262 LEU B N 1
ATOM 3956 C CA . LEU B 1 266 ? 26.175 -27.918 -27.337 1.00 78.31 262 LEU B CA 1
ATOM 3957 C C . LEU B 1 266 ? 24.740 -28.132 -26.860 1.00 79.77 262 LEU B C 1
ATOM 3958 O O . LEU B 1 266 ? 24.107 -27.210 -26.330 1.00 78.93 262 LEU B O 1
ATOM 3963 N N . GLU B 1 267 ? 24.208 -29.341 -27.038 1.00 81.52 263 GLU B N 1
ATOM 3964 C CA . GLU B 1 267 ? 22.788 -29.564 -26.770 1.00 83.08 263 GLU B CA 1
ATOM 3965 C C . GLU B 1 267 ? 22.405 -29.371 -25.307 1.00 80.39 263 GLU B C 1
ATOM 3966 O O . GLU B 1 267 ? 21.405 -28.677 -25.047 1.00 69.02 263 GLU B O 1
ATOM 3968 N N . PRO B 1 268 ? 23.107 -29.943 -24.318 1.00 78.90 264 PRO B N 1
ATOM 3969 C CA . PRO B 1 268 ? 22.703 -29.683 -22.925 1.00 79.07 264 PRO B CA 1
ATOM 3970 C C . PRO B 1 268 ? 22.859 -28.229 -22.541 1.00 77.34 264 PRO B C 1
ATOM 3971 O O . PRO B 1 268 ? 22.054 -27.713 -21.755 1.00 75.63 264 PRO B O 1
ATOM 3975 N N . PHE B 1 269 ? 23.875 -27.556 -23.090 1.00 76.99 265 PHE B N 1
ATOM 3976 C CA . PHE B 1 269 ? 24.054 -26.127 -22.860 1.00 70.68 265 PHE B CA 1
ATOM 3977 C C . PHE B 1 269 ? 22.853 -25.340 -23.368 1.00 69.61 265 PHE B C 1
ATOM 3978 O O . PHE B 1 269 ? 22.306 -24.492 -22.653 1.00 67.92 265 PHE B O 1
ATOM 3986 N N . LEU B 1 270 ? 22.432 -25.602 -24.610 1.00 71.24 266 LEU B N 1
ATOM 3987 C CA . LEU B 1 270 ? 21.294 -24.876 -25.167 1.00 71.75 266 LEU B CA 1
ATOM 3988 C C . LEU B 1 270 ? 19.995 -25.215 -24.441 1.00 77.52 266 LEU B C 1
ATOM 3989 O O . LEU B 1 270 ? 19.122 -24.348 -24.294 1.00 78.97 266 LEU B O 1
ATOM 3994 N N . ALA B 1 271 ? 19.852 -26.463 -23.988 1.00 78.20 267 ALA B N 1
ATOM 3995 C CA . ALA B 1 271 ? 18.619 -26.891 -23.336 1.00 78.04 267 ALA B CA 1
ATOM 3996 C C . ALA B 1 271 ? 18.368 -26.101 -22.057 1.00 76.04 267 ALA B C 1
ATOM 3997 O O . ALA B 1 271 ? 17.244 -25.656 -21.798 1.00 75.78 267 ALA B O 1
ATOM 3999 N N . GLN B 1 272 ? 19.409 -25.924 -21.238 1.00 74.36 268 GLN B N 1
ATOM 4000 C CA . GLN B 1 272 ? 19.279 -25.112 -20.029 1.00 75.48 268 GLN B CA 1
ATOM 4001 C C . GLN B 1 272 ? 18.909 -23.671 -20.360 1.00 68.32 268 GLN B C 1
ATOM 4002 O O . GLN B 1 272 ? 18.059 -23.070 -19.689 1.00 64.16 268 GLN B O 1
ATOM 4008 N N . LEU B 1 273 ? 19.566 -23.086 -21.366 1.00 65.34 269 LEU B N 1
ATOM 4009 C CA . LEU B 1 273 ? 19.267 -21.706 -21.730 1.00 66.33 269 LEU B CA 1
ATOM 4010 C C . LEU B 1 273 ? 17.843 -21.568 -22.252 1.00 65.20 269 LEU B C 1
ATOM 4011 O O . LEU B 1 273 ? 17.167 -20.564 -21.981 1.00 63.42 269 LEU B O 1
ATOM 4016 N N . LYS B 1 274 ? 17.365 -22.571 -22.988 1.00 66.99 270 LYS B N 1
ATOM 4017 C CA . LYS B 1 274 ? 15.984 -22.547 -23.450 1.00 66.81 270 LYS B CA 1
ATOM 4018 C C . LYS B 1 274 ? 15.026 -22.525 -22.270 1.00 67.93 270 LYS B C 1
ATOM 4019 O O . LYS B 1 274 ? 14.031 -21.790 -22.275 1.00 71.86 270 LYS B O 1
ATOM 4025 N N . GLU B 1 275 ? 15.323 -23.317 -21.239 1.00 63.23 271 GLU B N 1
ATOM 4026 C CA . GLU B 1 275 ? 14.446 -23.383 -20.077 1.00 61.10 271 GLU B CA 1
ATOM 4027 C C . GLU B 1 275 ? 14.490 -22.094 -19.268 1.00 63.80 271 GLU B C 1
ATOM 4028 O O . GLU B 1 275 ? 13.445 -21.593 -18.832 1.00 67.08 271 GLU B O 1
ATOM 4034 N N . LEU B 1 276 ? 15.691 -21.549 -19.046 1.00 61.85 272 LEU B N 1
ATOM 4035 C CA . LEU B 1 276 ? 15.808 -20.302 -18.301 1.00 57.83 272 LEU B CA 1
ATOM 4036 C C . LEU B 1 276 ? 15.088 -19.171 -19.018 1.00 58.97 272 LEU B C 1
ATOM 4037 O O . LEU B 1 276 ? 14.335 -18.405 -18.403 1.00 61.07 272 LEU B O 1
ATOM 4042 N N . ASP B 1 277 ? 15.314 -19.057 -20.327 1.00 58.94 273 ASP B N 1
ATOM 4043 C CA . ASP B 1 277 ? 14.684 -18.005 -21.115 1.00 63.30 273 ASP B CA 1
ATOM 4044 C C . ASP B 1 277 ? 13.169 -18.070 -20.985 1.00 60.93 273 ASP B C 1
ATOM 4045 O O . ASP B 1 277 ? 12.510 -17.055 -20.743 1.00 57.84 273 ASP B O 1
ATOM 4050 N N . THR B 1 278 ? 12.607 -19.271 -21.114 1.00 64.69 274 THR B N 1
ATOM 4051 C CA . THR B 1 278 ? 11.163 -19.458 -20.984 1.00 64.34 274 THR B CA 1
ATOM 4052 C C . THR B 1 278 ? 10.646 -18.938 -19.647 1.00 65.77 274 THR B C 1
ATOM 4053 O O . THR B 1 278 ? 9.661 -18.194 -19.595 1.00 68.45 274 THR B O 1
ATOM 4057 N N . LEU B 1 279 ? 11.306 -19.306 -18.552 1.00 65.04 275 LEU B N 1
ATOM 4058 C CA . LEU B 1 279 ? 10.938 -18.750 -17.255 1.00 61.79 275 LEU B CA 1
ATOM 4059 C C . LEU B 1 279 ? 11.019 -17.226 -17.259 1.00 60.26 275 LEU B C 1
ATOM 4060 O O . LEU B 1 279 ? 10.058 -16.533 -16.899 1.00 58.73 275 LEU B O 1
ATOM 4065 N N . VAL B 1 280 ? 12.158 -16.684 -17.693 1.00 55.87 276 VAL B N 1
ATOM 4066 C CA . VAL B 1 280 ? 12.412 -15.255 -17.539 1.00 57.84 276 VAL B CA 1
ATOM 4067 C C . VAL B 1 280 ? 11.511 -14.439 -18.455 1.00 59.79 276 VAL B C 1
ATOM 4068 O O . VAL B 1 280 ? 11.003 -13.380 -18.063 1.00 53.02 276 VAL B O 1
ATOM 4072 N N . LYS B 1 281 ? 11.311 -14.903 -19.689 1.00 62.49 277 LYS B N 1
ATOM 4073 C CA . LYS B 1 281 ? 10.454 -14.185 -20.626 1.00 65.75 277 LYS B CA 1
ATOM 4074 C C . LYS B 1 281 ? 8.999 -14.151 -20.188 1.00 64.57 277 LYS B C 1
ATOM 4075 O O . LYS B 1 281 ? 8.252 -13.282 -20.650 1.00 66.06 277 LYS B O 1
ATOM 4081 N N . GLY B 1 282 ? 8.587 -15.032 -19.283 1.00 63.35 278 GLY B N 1
ATOM 4082 C CA . GLY B 1 282 ? 7.207 -15.015 -18.845 1.00 65.59 278 GLY B CA 1
ATOM 4083 C C . GLY B 1 282 ? 6.964 -14.162 -17.629 1.00 65.94 278 GLY B C 1
ATOM 4084 O O . GLY B 1 282 ? 5.816 -14.031 -17.194 1.00 62.19 278 GLY B O 1
ATOM 4085 N N . PHE B 1 283 ? 8.020 -13.560 -17.086 1.00 61.83 279 PHE B N 1
ATOM 4086 C CA . PHE B 1 283 ? 7.897 -12.661 -15.950 1.00 65.48 279 PHE B CA 1
ATOM 4087 C C . PHE B 1 283 ? 7.273 -11.340 -16.375 1.00 74.65 279 PHE B C 1
ATOM 4088 O O . PHE B 1 283 ? 7.657 -10.751 -17.391 1.00 76.46 279 PHE B O 1
ATOM 4096 N N . LYS B 1 284 ? 6.346 -10.845 -15.557 1.00 80.11 280 LYS B N 1
ATOM 4097 C CA . LYS B 1 284 ? 5.851 -9.487 -15.730 1.00 81.21 280 LYS B CA 1
ATOM 4098 C C . LYS B 1 284 ? 6.964 -8.513 -15.370 1.00 78.57 280 LYS B C 1
ATOM 4099 O O . LYS B 1 284 ? 7.622 -8.667 -14.335 1.00 76.11 280 LYS B O 1
ATOM 4101 N N . LYS B 1 285 ? 7.216 -7.542 -16.248 1.00 77.67 281 LYS B N 1
ATOM 4102 C CA . LYS B 1 285 ? 8.246 -6.559 -15.952 1.00 74.37 281 LYS B CA 1
ATOM 4103 C C . LYS B 1 285 ? 7.864 -5.806 -14.688 1.00 65.05 281 LYS B C 1
ATOM 4104 O O . LYS B 1 285 ? 6.694 -5.485 -14.462 1.00 68.85 281 LYS B O 1
ATOM 4106 N N . LEU B 1 286 ? 8.856 -5.498 -13.873 1.00 55.78 282 LEU B N 1
ATOM 4107 C CA . LEU B 1 286 ? 8.607 -4.983 -12.539 1.00 56.46 282 LEU B CA 1
ATOM 4108 C C . LEU B 1 286 ? 9.282 -3.628 -12.457 1.00 61.71 282 LEU B C 1
ATOM 4109 O O . LEU B 1 286 ? 10.480 -3.508 -12.744 1.00 60.37 282 LEU B O 1
ATOM 4114 N N . ASP B 1 287 ? 8.505 -2.612 -12.095 1.00 63.17 283 ASP B N 1
ATOM 4115 C CA . ASP B 1 287 ? 8.992 -1.244 -11.999 1.00 63.98 283 ASP B CA 1
ATOM 4116 C C . ASP B 1 287 ? 9.402 -0.991 -10.559 1.00 59.74 283 ASP B C 1
ATOM 4117 O O . ASP B 1 287 ? 8.545 -0.867 -9.679 1.00 60.35 283 ASP B O 1
ATOM 4122 N N . THR B 1 288 ? 10.704 -0.829 -10.327 1.00 52.34 284 THR B N 1
ATOM 4123 C CA . THR B 1 288 ? 11.218 -0.630 -8.981 1.00 47.80 284 THR B CA 1
ATOM 4124 C C . THR B 1 288 ? 11.749 0.780 -8.769 1.00 47.63 284 THR B C 1
ATOM 4125 O O . THR B 1 288 ? 12.466 1.021 -7.790 1.00 50.89 284 THR B O 1
ATOM 4129 N N . HIS B 1 289 ? 11.436 1.709 -9.673 1.00 50.37 285 HIS B N 1
ATOM 4130 C CA . HIS B 1 289 ? 11.807 3.118 -9.515 1.00 56.39 285 HIS B CA 1
ATOM 4131 C C . HIS B 1 289 ? 11.361 3.618 -8.151 1.00 59.98 285 HIS B C 1
ATOM 4132 O O . HIS B 1 289 ? 10.225 3.343 -7.773 1.00 62.59 285 HIS B O 1
#

Secondary structure (DSSP, 8-state):
-----SSEEETTEEE-TTSPPEEEEEEEE---HHHHHHHHHHHHHHHHHHT--EEEEEES---S-SSTTS---S-HHHHHHHHHHHHHHHT--EEEE--SGGGHHHHHHH-SEEEE-GGGTT-HHHHHHHHHT-SEEEEEPPTT--GGGHHHHHHHHHHTT---EEEEE--EE-SSS-EE--THHHHHHHTTTS-EEEEHHHHT--TT--GGGGHHHHHHHHHTT--SEEEEEEESSGGG-SS-GGGPEEGGGHHHHHHHHHHHHHHHHTSPP----/---SSEEETTEEE-TTSPPEEEEEEEE---HHHHHHHHHHHHHHHHHHT--EEEEEES--TT-SSTTS---SHHHHHHHHHHHHHHHHT--EEEE--SGGGHHHHHHH-SEEEE-GGGTT-HHHHHHHHHT-SEEEEEPPTT--GGGHHHHHHHHHHTT---EEEEE--EE-SSS-EE--TTHHHHHHTTTS-EEEEHHHHS----GGGHHHHHHHHHHT--SEEEEEEESS----SGGGPEEGGGHHHHHHHHHHHHHHHHTSPP----